Protein AF-A0A7X0H5H1-F1 (afdb_monomer_lite)

Organism: NCBI:txid1385975

Secondary structure (DSSP, 8-state):
----EEEEE-S-HHHHHHHHHHHHHTT-EEEEESSHHHHHHHHHHS--SEEEE--TTTHHHHHHHHHHHHHT--STT--EEEEES---HHHHHHHHHTT-SEEEEGGG--HHHHHHHHHHHHH---PPPPPPPTT-PPPPP----------S------HHHHHHTT-SSTTTPPPSS-HHHHHHHHHHGGGSS---HHHHHHHHHHTSTT--HHHHHHHHTT-HHHHHHHHHHHTSTTT--SSPP-SHHHHHHHH-HHHHHHHHHHHHHHHHHTT---TTS-HHHHHHHHHHHHHHHHHHHHHTT--HHHHHHHHHHHHHTTHHHHHHHHH-HHHHHHHHHHHHHHT--HHHHHHHHTSS-HHHHHHHHHHHTT--HHHHHHHHTTTS-HHHHHHH-GGGHHHHHHHHHHHHHHHHTT---SS--EE---HHHHHHHT--HHHHHHHHHHHHHHHHHHHHHHTTT--S----HHHHHHHHS-SS---EEEE-TTGGG-HHHHHHHHHSPPPSSTT---SEEEEEESSGGGHHHHHHHHHHHHHHTT--S--EEEEESSTT--S-HHHHTTS-EEEEESSEEHHHHHHHHHHHSPPPPGGG--

Radius of gyration: 26.58 Å; chains: 1; bounding box: 65×80×62 Å

Foldseek 3Di:
DDAQEEEEADQPVVVLVVLCVLVVVVVHHYHRDDALVSSLVVCLVDPHLEYEYECAPQPVNVVVSLVSSCVSVVPNQHAYEYEYQDPDPVVLVSCVVSLHQYYYYNVPDDSVRVSVVSVVSSVDPDDHDDDDDPPDDPDDPPDDDPDDPDPPDPPPQDPVLVCLLPDQALVSFAAQDDLVVLVVLLLVCLPQPPQDPLLVLLLVQLVDPDRDLVSNQVSQVVDPLSQQLLQLLCQFPVQDDDDRDDGSSVSCVSCDSLSSNLSSVLLRLLVSLVPQADPLFDSLLQQLLLQQLLQQLLLLCVVLVDDPNNSSLSSSLSNCLQCLLSVCCVRPVVQNVSLLVSCVSNQHWSQSSCCRHVVAGSLNSQLSNCVSVVHDPLSNVLSNCLPPFLVVCCVPPVPNSLSNLSSVLSSLLSLLLQRGDRSTNKHAWNVRSCVVSVNALVSSVVSNVPSNRSSVSSSCSSVVPRDDDDDRRLVVLLVLAAPLLAFEDEFDPRLSRGSNNSNCCNNRPHDPDLLDAGQAYEYEDEDLVCQAVRLVRVVVVCVVRVHAQREYEYEYQDQPRHHDVVSVVRHHYHYHHPTGGSVSVSVRNCVRRPHDDVVVVD

Structure (mmCIF, N/CA/C/O backbone):
data_AF-A0A7X0H5H1-F1
#
_entry.id   AF-A0A7X0H5H1-F1
#
loop_
_atom_site.group_PDB
_atom_site.id
_atom_site.type_symbol
_atom_site.label_atom_id
_atom_site.label_alt_id
_atom_site.label_comp_id
_atom_site.label_asym_id
_atom_site.label_entity_id
_atom_site.label_seq_id
_atom_site.pdbx_PDB_ins_code
_atom_site.Cartn_x
_atom_site.Cartn_y
_atom_site.Cartn_z
_atom_site.occupancy
_atom_site.B_iso_or_equiv
_atom_site.auth_seq_id
_atom_site.auth_comp_id
_atom_site.auth_asym_id
_atom_site.auth_atom_id
_atom_site.pdbx_PDB_model_num
ATOM 1 N N . MET A 1 1 ? 0.204 54.227 -12.832 1.00 36.06 1 MET A N 1
ATOM 2 C CA . MET A 1 1 ? 0.877 52.911 -12.832 1.00 36.06 1 MET A CA 1
ATOM 3 C C . MET A 1 1 ? -0.199 51.892 -13.153 1.00 36.06 1 MET A C 1
ATOM 5 O O . MET A 1 1 ? -1.183 51.851 -12.431 1.00 36.06 1 MET A O 1
ATOM 9 N N . SER A 1 2 ? -0.119 51.217 -14.296 1.00 43.75 2 SER A N 1
ATOM 10 C CA . SER A 1 2 ? -1.173 50.315 -14.781 1.00 43.75 2 SER A CA 1
ATOM 11 C C . SER A 1 2 ? -1.188 49.024 -13.954 1.00 43.75 2 SER A C 1
ATOM 13 O O . SER A 1 2 ? -0.344 48.159 -14.174 1.00 43.75 2 SER A O 1
ATOM 15 N N . GLY A 1 3 ? -2.090 48.938 -12.971 1.00 58.25 3 GLY A N 1
ATOM 16 C CA . GLY A 1 3 ? -2.269 47.762 -12.115 1.00 58.25 3 GLY A CA 1
ATOM 17 C C . GLY A 1 3 ? -2.800 46.575 -12.914 1.00 58.25 3 GLY A C 1
ATOM 18 O O . GLY A 1 3 ? -3.843 46.690 -13.549 1.00 58.25 3 GLY A O 1
ATOM 19 N N . ASN A 1 4 ? -2.029 45.488 -12.924 1.00 77.56 4 ASN A N 1
ATOM 20 C CA . ASN A 1 4 ? -2.343 44.162 -13.471 1.00 77.56 4 ASN A CA 1
ATOM 21 C C . ASN A 1 4 ? -1.482 43.092 -12.758 1.00 77.56 4 ASN A C 1
ATOM 23 O O . ASN A 1 4 ? -1.088 42.093 -13.363 1.00 77.56 4 ASN A O 1
ATOM 27 N N . HIS A 1 5 ? -1.112 43.318 -11.494 1.00 88.81 5 HIS A N 1
ATOM 28 C CA . HIS A 1 5 ? -0.255 42.406 -10.747 1.00 88.81 5 HIS A CA 1
ATOM 29 C C . HIS A 1 5 ? -1.084 41.294 -10.096 1.00 88.81 5 HIS A C 1
ATOM 31 O O . HIS A 1 5 ? -1.902 41.533 -9.206 1.00 88.81 5 HIS A O 1
ATOM 37 N N . VAL A 1 6 ? -0.857 40.061 -10.542 1.00 91.50 6 VAL A N 1
ATOM 38 C CA . VAL A 1 6 ? -1.523 38.855 -10.056 1.00 91.50 6 VAL A CA 1
ATOM 39 C C . VAL A 1 6 ? -0.575 38.072 -9.158 1.00 91.50 6 VAL A C 1
ATOM 41 O O . VAL A 1 6 ? 0.502 37.654 -9.582 1.00 91.50 6 VAL A O 1
ATOM 44 N N . LEU A 1 7 ? -1.012 37.799 -7.933 1.00 91.50 7 LEU A N 1
ATOM 45 C CA . LEU A 1 7 ? -0.336 36.868 -7.038 1.00 91.50 7 LEU A CA 1
ATOM 46 C C . LEU A 1 7 ? -0.942 35.475 -7.201 1.00 91.50 7 LEU A C 1
ATOM 48 O O . LEU A 1 7 ? -2.134 35.289 -6.958 1.00 91.50 7 LEU A O 1
ATOM 52 N N . ILE A 1 8 ? -0.123 34.494 -7.568 1.00 91.62 8 ILE A N 1
ATOM 53 C CA . ILE A 1 8 ? -0.520 33.088 -7.642 1.00 91.62 8 ILE A CA 1
ATOM 54 C C . ILE A 1 8 ? 0.099 32.354 -6.457 1.00 91.62 8 ILE A C 1
ATOM 56 O O . ILE A 1 8 ? 1.320 32.363 -6.284 1.00 91.62 8 ILE A O 1
ATOM 60 N N . LEU A 1 9 ? -0.737 31.702 -5.655 1.00 88.19 9 LEU A N 1
ATOM 61 C CA . LEU A 1 9 ? -0.316 30.777 -4.610 1.00 88.19 9 LEU A CA 1
ATOM 62 C C . LEU A 1 9 ? -0.788 29.368 -4.974 1.00 88.19 9 LEU A C 1
ATOM 64 O O . LEU A 1 9 ? -1.957 29.028 -4.783 1.00 88.19 9 LEU A O 1
ATOM 68 N N . ASP A 1 10 ? 0.133 28.568 -5.506 1.00 83.12 10 ASP A N 1
ATOM 69 C CA . ASP A 1 10 ? -0.125 27.195 -5.947 1.00 83.12 10 ASP A CA 1
ATOM 70 C C . ASP A 1 10 ? 1.115 26.321 -5.679 1.00 83.12 10 ASP A C 1
ATOM 72 O O . ASP A 1 10 ? 2.249 26.698 -6.000 1.00 83.12 10 ASP A O 1
ATOM 76 N N . GLN A 1 11 ? 0.901 25.161 -5.055 1.00 74.31 11 GLN A N 1
ATOM 77 C CA . GLN A 1 11 ? 1.949 24.182 -4.744 1.00 74.31 11 GLN A CA 1
ATOM 78 C C . GLN A 1 11 ? 2.344 23.341 -5.967 1.00 74.31 11 GLN A C 1
ATOM 80 O O . GLN A 1 11 ? 3.466 22.846 -6.045 1.00 74.31 11 GLN A O 1
ATOM 85 N N . GLY A 1 12 ? 1.451 23.203 -6.949 1.00 71.12 12 GLY A N 1
ATOM 86 C CA . GLY A 1 12 ? 1.682 22.479 -8.192 1.00 71.12 12 GLY A CA 1
ATOM 87 C C . GLY A 1 12 ? 2.612 23.248 -9.124 1.00 71.12 12 GLY A C 1
ATOM 88 O O . GLY A 1 12 ? 2.160 24.072 -9.918 1.00 71.12 12 GLY A O 1
ATOM 89 N N . GLY A 1 13 ? 3.915 22.951 -9.056 1.00 73.25 13 GLY A N 1
ATOM 90 C CA . GLY A 1 13 ? 4.959 23.662 -9.803 1.00 73.25 13 GLY A CA 1
ATOM 91 C C . GLY A 1 13 ? 4.671 23.796 -11.301 1.00 73.25 13 GLY A C 1
ATOM 92 O O . GLY A 1 13 ? 4.638 24.906 -11.818 1.00 73.25 13 GLY A O 1
ATOM 93 N N . LEU A 1 14 ? 4.352 22.689 -11.981 1.00 72.38 14 LEU A N 1
ATOM 94 C CA . LEU A 1 14 ? 4.094 22.699 -13.425 1.00 72.38 14 LEU A CA 1
ATOM 95 C C . LEU A 1 14 ? 2.879 23.558 -13.812 1.00 72.38 14 LEU A C 1
ATOM 97 O O . LEU A 1 14 ? 2.951 24.337 -14.759 1.00 72.38 14 LEU A O 1
ATOM 101 N N . TYR A 1 15 ? 1.764 23.427 -13.089 1.00 75.50 15 TYR A N 1
ATOM 102 C CA . TYR A 1 15 ? 0.548 24.188 -13.387 1.00 75.50 15 TYR A CA 1
ATOM 103 C C . TYR A 1 15 ? 0.749 25.682 -13.116 1.00 75.50 15 TYR A C 1
ATOM 105 O O . TYR A 1 15 ? 0.391 26.512 -13.951 1.00 75.50 15 TYR A O 1
ATOM 113 N N . ARG A 1 16 ? 1.393 26.020 -11.991 1.00 87.00 16 ARG A N 1
ATOM 114 C CA . ARG A 1 16 ? 1.748 27.395 -11.627 1.00 87.00 16 ARG A CA 1
ATOM 115 C C . ARG A 1 16 ? 2.650 28.043 -12.674 1.00 87.00 16 ARG A C 1
ATOM 117 O O . ARG A 1 16 ? 2.394 29.181 -13.058 1.00 87.00 16 ARG A O 1
ATOM 124 N N . ASP A 1 17 ? 3.677 27.338 -13.139 1.00 80.62 17 ASP A N 1
ATOM 125 C CA . ASP A 1 17 ? 4.657 27.884 -14.078 1.00 80.62 17 ASP A CA 1
ATOM 126 C C . ASP A 1 17 ? 4.043 28.075 -15.476 1.00 80.62 17 ASP A C 1
ATOM 128 O O . ASP A 1 17 ? 4.227 29.125 -16.096 1.00 80.62 17 ASP A O 1
ATOM 132 N N . LEU A 1 18 ? 3.225 27.119 -15.940 1.00 80.88 18 LEU A N 1
ATOM 133 C CA . LEU A 1 18 ? 2.457 27.250 -17.184 1.00 80.88 18 LEU A CA 1
ATOM 134 C C . LEU A 1 18 ? 1.458 28.409 -17.116 1.00 80.88 18 LEU A C 1
ATOM 136 O O . LEU A 1 18 ? 1.381 29.218 -18.043 1.00 80.88 18 LEU A O 1
ATOM 140 N N . LEU A 1 19 ? 0.717 28.520 -16.012 1.00 83.81 19 LEU A N 1
ATOM 141 C CA . LEU A 1 19 ? -0.244 29.598 -15.806 1.00 83.81 19 LEU A CA 1
ATOM 142 C C . LEU A 1 19 ? 0.455 30.961 -15.715 1.00 83.81 19 LEU A C 1
ATOM 144 O O . LEU A 1 19 ? -0.005 31.923 -16.325 1.00 83.81 19 LEU A O 1
ATOM 148 N N . SER A 1 20 ? 1.589 31.037 -15.015 1.00 89.38 20 SER A N 1
ATOM 149 C CA . SER A 1 20 ? 2.407 32.247 -14.904 1.00 89.38 20 SER A CA 1
ATOM 150 C C . SER A 1 20 ? 2.940 32.700 -16.264 1.00 89.38 20 SER A C 1
ATOM 152 O O . SER A 1 20 ? 2.785 33.868 -16.631 1.00 89.38 20 SER A O 1
ATOM 154 N N . SER A 1 21 ? 3.490 31.772 -17.056 1.00 84.06 21 SER A N 1
ATOM 155 C CA . SER A 1 21 ? 3.982 32.050 -18.410 1.00 84.06 21 SER A CA 1
ATOM 156 C C . SER A 1 21 ? 2.857 32.540 -19.324 1.00 84.06 21 SER A C 1
ATOM 158 O O . SER A 1 21 ? 2.992 33.568 -19.995 1.00 84.06 21 SER A O 1
ATOM 160 N N . TYR A 1 22 ? 1.707 31.864 -19.284 1.00 86.25 22 TYR A N 1
ATOM 161 C CA . TYR A 1 22 ? 0.543 32.252 -20.065 1.00 86.25 22 TYR A CA 1
ATOM 162 C C . TYR A 1 22 ? 0.023 33.639 -19.663 1.00 86.25 22 TYR A C 1
ATOM 164 O O . TYR A 1 22 ? -0.126 34.498 -20.526 1.00 86.25 22 TYR A O 1
ATOM 172 N N . LEU A 1 23 ? -0.197 33.914 -18.376 1.00 86.88 23 LEU A N 1
ATOM 173 C CA . LEU A 1 23 ? -0.693 35.217 -17.915 1.00 86.88 23 LEU A CA 1
ATOM 174 C C . LEU A 1 23 ? 0.293 36.355 -18.207 1.00 86.88 23 LEU A C 1
ATOM 176 O O . LEU A 1 23 ? -0.135 37.425 -18.643 1.00 86.88 23 LEU A O 1
ATOM 180 N N . SER A 1 24 ? 1.597 36.105 -18.071 1.00 89.94 24 SER A N 1
ATOM 181 C CA . SER A 1 24 ? 2.635 37.065 -18.465 1.00 89.94 24 SER A CA 1
ATOM 182 C C . SER A 1 24 ? 2.553 37.394 -19.960 1.00 89.94 24 SER A C 1
ATOM 184 O O . SER A 1 24 ? 2.586 38.564 -20.337 1.00 89.94 24 SER A O 1
ATOM 186 N N . SER A 1 25 ? 2.328 36.389 -20.821 1.00 83.62 25 SER A N 1
ATOM 187 C CA . SER A 1 25 ? 2.107 36.607 -22.264 1.00 83.62 25 SER A CA 1
ATOM 188 C C . SER A 1 25 ? 0.844 37.424 -22.574 1.00 83.62 25 SER A C 1
ATOM 190 O O . SER A 1 25 ? 0.752 38.054 -23.624 1.00 83.62 25 SER A O 1
ATOM 192 N N . GLN A 1 26 ? -0.126 37.436 -21.654 1.00 86.00 26 GLN A N 1
ATOM 193 C CA . GLN A 1 26 ? -1.377 38.188 -21.761 1.00 86.00 26 GLN A CA 1
ATOM 194 C C . GLN A 1 26 ? -1.293 39.601 -21.157 1.00 86.00 26 GLN A C 1
ATOM 196 O O . GLN A 1 26 ? -2.317 40.293 -21.107 1.00 86.00 26 GLN A O 1
ATOM 201 N N . GLY A 1 27 ? -0.100 40.028 -20.722 1.00 84.81 27 GLY A N 1
ATOM 202 C CA . GLY A 1 27 ? 0.177 41.372 -20.208 1.00 84.81 27 GLY A CA 1
ATOM 203 C C . GLY A 1 27 ? -0.025 41.547 -18.700 1.00 84.81 27 GLY A C 1
ATOM 204 O O . GLY A 1 27 ? -0.061 42.685 -18.232 1.00 84.81 27 GLY A O 1
ATOM 205 N N . PHE A 1 28 ? -0.175 40.456 -17.943 1.00 88.06 28 PHE A N 1
ATOM 206 C CA . PHE A 1 28 ? -0.164 40.510 -16.482 1.00 88.06 28 PHE A CA 1
ATOM 207 C C . PHE A 1 28 ? 1.260 40.523 -15.946 1.00 88.06 28 PHE A C 1
ATOM 209 O O . PHE A 1 28 ? 2.148 39.863 -16.479 1.00 88.06 28 PHE A O 1
ATOM 216 N N . GLU A 1 29 ? 1.456 41.212 -14.833 1.00 91.31 29 GLU A N 1
ATOM 217 C CA . GLU A 1 29 ? 2.623 40.971 -14.001 1.00 91.31 29 GLU A CA 1
ATOM 218 C C . GLU A 1 29 ? 2.276 39.856 -13.015 1.00 91.31 29 GLU A C 1
ATOM 220 O O . GLU A 1 29 ? 1.204 39.893 -12.413 1.00 91.31 29 GLU A O 1
ATOM 225 N N . VAL A 1 30 ? 3.134 38.847 -12.856 1.00 92.81 30 VAL A N 1
ATOM 226 C CA . VAL A 1 30 ? 2.799 37.655 -12.064 1.00 92.81 30 VAL A CA 1
ATOM 227 C C . VAL A 1 30 ? 3.838 37.400 -10.979 1.00 92.81 30 VAL A C 1
ATOM 229 O O . VAL A 1 30 ? 5.004 37.151 -11.273 1.00 92.81 30 VAL A O 1
ATOM 232 N N . SER A 1 31 ? 3.389 37.371 -9.723 1.00 93.25 31 SER A N 1
ATOM 233 C CA . SER A 1 31 ? 4.148 36.809 -8.604 1.00 93.25 31 SER A CA 1
ATOM 234 C C . SER A 1 31 ? 3.675 35.382 -8.346 1.00 93.25 31 SER A C 1
ATOM 236 O O . SER A 1 31 ? 2.632 35.159 -7.734 1.00 93.25 31 SER A O 1
ATOM 238 N N . ALA A 1 32 ? 4.430 34.400 -8.831 1.00 91.00 32 ALA A N 1
ATOM 239 C CA . ALA A 1 32 ? 4.147 32.986 -8.618 1.00 91.00 32 ALA A CA 1
ATOM 240 C C . ALA A 1 32 ? 4.857 32.489 -7.352 1.00 91.00 32 ALA A C 1
ATOM 242 O O . ALA A 1 32 ? 6.079 32.553 -7.248 1.00 91.00 32 ALA A O 1
ATOM 243 N N . THR A 1 33 ? 4.092 31.989 -6.385 1.00 90.06 33 THR A N 1
ATOM 244 C CA . THR A 1 33 ? 4.596 31.574 -5.072 1.00 90.06 33 THR A CA 1
ATOM 245 C C . THR A 1 33 ? 4.113 30.175 -4.722 1.00 90.06 33 THR A C 1
ATOM 247 O O . THR A 1 33 ? 3.016 29.765 -5.107 1.00 90.06 33 THR A O 1
ATOM 250 N N . ASN A 1 34 ? 4.944 29.439 -3.986 1.00 83.31 34 ASN A N 1
ATOM 251 C CA . ASN A 1 34 ? 4.647 28.073 -3.561 1.00 83.31 34 ASN A CA 1
ATOM 252 C C . ASN A 1 34 ? 4.424 27.965 -2.053 1.00 83.31 34 ASN A C 1
ATOM 254 O O . ASN A 1 34 ? 4.386 26.877 -1.518 1.00 83.31 34 ASN A O 1
ATOM 258 N N . ASN A 1 35 ? 4.349 29.062 -1.307 1.00 80.75 35 ASN A N 1
ATOM 259 C CA . ASN A 1 35 ? 4.025 28.999 0.113 1.00 80.75 35 ASN A CA 1
ATOM 260 C C . ASN A 1 35 ? 3.522 30.348 0.624 1.00 80.75 35 ASN A C 1
ATOM 262 O O . ASN A 1 35 ? 3.716 31.398 0.009 1.00 80.75 35 ASN A O 1
ATOM 266 N N . GLN A 1 36 ? 2.891 30.313 1.796 1.00 81.81 36 GLN A N 1
ATOM 267 C CA . GLN A 1 36 ? 2.301 31.490 2.425 1.00 81.81 36 GLN A CA 1
ATOM 268 C C . GLN A 1 36 ? 3.328 32.598 2.719 1.00 81.81 36 GLN A C 1
ATOM 270 O O . GLN A 1 36 ? 2.986 33.774 2.600 1.00 81.81 36 GLN A O 1
ATOM 275 N N . ALA A 1 37 ? 4.553 32.255 3.130 1.00 81.81 37 ALA A N 1
ATOM 276 C CA . ALA A 1 37 ? 5.563 33.249 3.492 1.00 81.81 37 ALA A CA 1
ATOM 277 C C . ALA A 1 37 ? 6.021 34.049 2.264 1.00 81.81 37 ALA A C 1
ATOM 279 O O . ALA A 1 37 ? 6.084 35.276 2.320 1.00 81.81 37 ALA A O 1
ATOM 280 N N . GLN A 1 38 ? 6.247 33.368 1.138 1.00 86.62 38 GLN A N 1
ATOM 281 C CA . GLN A 1 38 ? 6.549 34.002 -0.144 1.00 86.62 38 GLN A CA 1
ATOM 282 C C . GLN A 1 38 ? 5.380 34.842 -0.655 1.00 86.62 38 GLN A C 1
ATOM 284 O O . GLN A 1 38 ? 5.604 35.962 -1.098 1.00 86.62 38 GLN A O 1
ATOM 289 N N . ALA A 1 39 ? 4.143 34.347 -0.545 1.00 87.06 39 ALA A N 1
ATOM 290 C CA . ALA A 1 39 ? 2.952 35.090 -0.958 1.00 87.06 39 ALA A CA 1
ATOM 291 C C . ALA A 1 39 ? 2.789 36.403 -0.179 1.00 87.06 39 ALA A C 1
ATOM 293 O O . ALA A 1 39 ? 2.532 37.453 -0.763 1.00 87.06 39 ALA A O 1
ATOM 294 N N . ILE A 1 40 ? 2.982 36.355 1.143 1.00 86.75 40 ILE A N 1
ATOM 295 C CA . ILE A 1 40 ? 2.932 37.539 2.009 1.00 86.75 40 ILE A CA 1
ATOM 296 C C . ILE A 1 40 ? 4.070 38.502 1.681 1.00 86.75 40 ILE A C 1
ATOM 298 O O . ILE A 1 40 ? 3.830 39.699 1.581 1.00 86.75 40 ILE A O 1
ATOM 302 N N . LYS A 1 41 ? 5.293 37.994 1.496 1.00 85.88 41 LYS A N 1
ATOM 303 C CA . LYS A 1 41 ? 6.441 38.824 1.125 1.00 85.88 41 LYS A CA 1
ATOM 304 C C . LYS A 1 41 ? 6.202 39.527 -0.216 1.00 85.88 41 LYS A C 1
ATOM 306 O O . LYS A 1 41 ? 6.314 40.742 -0.275 1.00 85.88 41 LYS A O 1
ATOM 311 N N . ALA A 1 42 ? 5.775 38.791 -1.243 1.00 85.88 42 ALA A N 1
ATOM 312 C CA . ALA A 1 42 ? 5.479 39.338 -2.566 1.00 85.88 42 ALA A CA 1
ATOM 313 C C . ALA A 1 42 ? 4.384 40.418 -2.524 1.00 85.88 42 ALA A C 1
ATOM 315 O O . ALA A 1 42 ? 4.507 41.444 -3.187 1.00 85.88 42 ALA A O 1
ATOM 316 N N . ALA A 1 43 ? 3.345 40.216 -1.707 1.00 85.00 43 ALA A N 1
ATOM 317 C CA . ALA A 1 43 ? 2.274 41.194 -1.526 1.00 85.00 43 ALA A CA 1
ATOM 318 C C . ALA A 1 43 ? 2.677 42.427 -0.696 1.00 85.00 43 ALA A C 1
ATOM 320 O O . ALA A 1 43 ? 2.043 43.472 -0.826 1.00 85.00 43 ALA A O 1
ATOM 321 N N . SER A 1 44 ? 3.699 42.313 0.158 1.00 84.19 44 SER A N 1
ATOM 322 C CA . SER A 1 44 ? 4.286 43.444 0.891 1.00 84.19 44 SER A CA 1
ATOM 323 C C . SER A 1 44 ? 5.281 44.230 0.038 1.00 84.19 44 SER A C 1
ATOM 325 O O . SER A 1 44 ? 5.349 45.451 0.151 1.00 84.19 44 SER A O 1
ATOM 327 N N . ASP A 1 45 ? 6.046 43.539 -0.812 1.00 83.38 45 ASP A N 1
ATOM 328 C CA . ASP A 1 45 ? 7.050 44.143 -1.691 1.00 83.38 45 ASP A CA 1
ATOM 329 C C . ASP A 1 45 ? 6.387 44.957 -2.816 1.00 83.38 45 ASP A C 1
ATOM 331 O O . ASP A 1 45 ? 6.927 45.976 -3.255 1.00 83.38 45 ASP A O 1
ATOM 335 N N . LYS A 1 46 ? 5.203 44.531 -3.280 1.00 81.31 46 LYS A N 1
ATOM 336 C CA . LYS A 1 46 ? 4.463 45.205 -4.348 1.00 81.31 46 LYS A CA 1
ATOM 337 C C . LYS A 1 46 ? 2.942 45.068 -4.180 1.00 81.31 46 LYS A C 1
ATOM 339 O O . LYS A 1 46 ? 2.475 43.969 -3.885 1.00 81.31 46 LYS A O 1
ATOM 344 N N . PRO A 1 47 ? 2.147 46.130 -4.445 1.00 80.94 47 PRO A N 1
ATOM 345 C CA . PRO A 1 47 ? 0.687 46.039 -4.441 1.00 80.94 47 PRO A CA 1
ATOM 346 C C . PRO A 1 47 ? 0.185 44.941 -5.385 1.00 80.94 47 PRO A C 1
ATOM 348 O O . PRO A 1 47 ? 0.710 44.781 -6.488 1.00 80.94 47 PRO A O 1
ATOM 351 N N . VAL A 1 48 ? -0.817 44.183 -4.944 1.00 87.44 48 VAL A N 1
ATOM 352 C CA . VAL A 1 48 ? -1.419 43.073 -5.695 1.00 87.44 48 VAL A CA 1
ATOM 353 C C . VAL A 1 48 ? -2.844 43.451 -6.072 1.00 87.44 48 VAL A C 1
ATOM 355 O O . VAL A 1 48 ? -3.613 43.886 -5.218 1.00 87.44 48 VAL A O 1
ATOM 358 N N . ASP A 1 49 ? -3.202 43.237 -7.336 1.00 84.31 49 ASP A N 1
ATOM 359 C CA . ASP A 1 49 ? -4.513 43.585 -7.890 1.00 84.31 49 ASP A CA 1
ATOM 360 C C . ASP A 1 49 ? -5.485 42.392 -7.892 1.00 84.31 49 ASP A C 1
ATOM 362 O O . ASP A 1 49 ? -6.698 42.580 -7.921 1.00 84.31 49 ASP A O 1
ATOM 366 N N . LEU A 1 50 ? -4.974 41.155 -7.840 1.00 88.75 50 LEU A N 1
ATOM 367 C CA . LEU A 1 50 ? -5.761 39.920 -7.770 1.00 88.75 50 LEU A CA 1
ATOM 368 C C . LEU A 1 50 ? -4.942 38.787 -7.145 1.00 88.75 50 LEU A C 1
ATOM 370 O O . LEU A 1 50 ? -3.773 38.599 -7.478 1.00 88.75 50 LEU A O 1
ATOM 374 N N . VAL A 1 51 ? -5.579 37.980 -6.295 1.00 89.88 51 VAL A N 1
ATOM 375 C CA . VAL A 1 51 ? -4.989 36.741 -5.771 1.00 89.88 51 VAL A CA 1
ATOM 376 C C . VAL A 1 51 ? -5.669 35.537 -6.409 1.00 89.88 51 VAL A C 1
ATOM 378 O O . VAL A 1 51 ? -6.889 35.401 -6.325 1.00 89.88 51 VAL A O 1
ATOM 381 N N . VAL A 1 52 ? -4.879 34.642 -6.994 1.00 89.38 52 VAL A N 1
ATOM 382 C CA . VAL A 1 52 ? -5.303 33.299 -7.400 1.00 89.38 52 VAL A CA 1
ATOM 383 C C . VAL A 1 52 ? -4.730 32.309 -6.396 1.00 89.38 52 VAL A C 1
ATOM 385 O O . VAL A 1 52 ? -3.516 32.257 -6.202 1.00 89.38 52 VAL A O 1
ATOM 388 N N . ILE A 1 53 ? -5.594 31.545 -5.736 1.00 87.00 53 ILE A N 1
ATOM 389 C CA . ILE A 1 53 ? -5.183 30.594 -4.701 1.00 87.00 53 ILE A CA 1
ATOM 390 C C . ILE A 1 53 ? -5.762 29.210 -4.968 1.00 87.00 53 ILE A C 1
ATOM 392 O O . ILE A 1 53 ? -6.967 29.057 -5.177 1.00 87.00 53 ILE A O 1
ATOM 396 N N . ASP A 1 54 ? -4.901 28.201 -4.915 1.00 83.50 54 ASP A N 1
ATOM 397 C CA . ASP A 1 54 ? -5.338 26.815 -4.813 1.00 83.50 54 ASP A CA 1
ATOM 398 C C . ASP A 1 54 ? -5.606 26.462 -3.346 1.00 83.50 54 ASP A C 1
ATOM 400 O O . ASP A 1 54 ? -4.762 26.681 -2.480 1.00 83.50 54 ASP A O 1
ATOM 404 N N . LEU A 1 55 ? -6.799 25.943 -3.049 1.00 67.44 55 LEU A N 1
ATOM 405 C CA . LEU A 1 55 ? -7.190 25.540 -1.696 1.00 67.44 55 LEU A CA 1
ATOM 406 C C . LEU A 1 55 ? -7.043 24.033 -1.438 1.00 67.44 55 LEU A C 1
ATOM 408 O O . LEU A 1 55 ? -6.994 23.657 -0.266 1.00 67.44 55 LEU A O 1
ATOM 412 N N . CYS A 1 56 ? -6.899 23.192 -2.476 1.00 53.78 56 CYS A N 1
ATOM 413 C CA . CYS A 1 56 ? -6.850 21.726 -2.338 1.00 53.78 56 CYS A CA 1
ATOM 414 C C . CYS A 1 56 ? -5.675 21.248 -1.479 1.00 53.78 56 CYS A C 1
ATOM 416 O O . CYS A 1 56 ? -5.816 20.297 -0.719 1.00 53.78 56 CYS A O 1
ATOM 418 N N . ARG A 1 57 ? -4.526 21.929 -1.565 1.00 51.47 57 ARG A N 1
ATOM 419 C CA . ARG A 1 57 ? -3.294 21.570 -0.836 1.00 51.47 57 ARG A CA 1
ATOM 420 C C . ARG A 1 57 ? -2.915 22.541 0.283 1.00 51.47 57 ARG A C 1
ATOM 422 O O . ARG A 1 57 ? -1.856 22.411 0.886 1.00 51.47 57 ARG A O 1
ATOM 429 N N . VAL A 1 58 ? -3.754 23.542 0.564 1.00 50.75 58 VAL A N 1
ATOM 430 C CA . VAL A 1 58 ? -3.403 24.635 1.493 1.00 50.75 58 VAL A CA 1
ATOM 431 C C . VAL A 1 58 ? -4.379 24.736 2.669 1.00 50.75 58 VAL A C 1
ATOM 433 O O . VAL A 1 58 ? -4.025 25.311 3.699 1.00 50.75 58 VAL A O 1
ATOM 436 N N . GLY A 1 59 ? -5.585 24.161 2.581 1.00 58.97 59 GLY A N 1
ATOM 437 C CA . GLY A 1 59 ? -6.517 24.031 3.711 1.00 58.97 59 GLY A CA 1
ATOM 438 C C . GLY A 1 59 ? -6.622 25.297 4.585 1.00 58.97 59 GLY A C 1
ATOM 439 O O . GLY A 1 59 ? -6.769 26.421 4.096 1.00 58.97 59 GLY A O 1
ATOM 440 N N . LYS A 1 60 ? -6.466 25.149 5.909 1.00 54.94 60 LYS A N 1
ATOM 441 C CA . LYS A 1 60 ? -6.506 26.265 6.886 1.00 54.94 60 LYS A CA 1
ATOM 442 C C . LYS A 1 60 ? -5.338 27.252 6.760 1.00 54.94 60 LYS A C 1
ATOM 444 O O . LYS A 1 60 ? -5.436 28.391 7.227 1.00 54.94 60 LYS A O 1
ATOM 449 N N . VAL A 1 61 ? -4.227 26.842 6.147 1.00 61.72 61 VAL A N 1
ATOM 450 C CA . VAL A 1 61 ? -3.057 27.697 5.876 1.00 61.72 61 VAL A CA 1
ATOM 451 C C . VAL A 1 61 ? -3.393 28.703 4.768 1.00 61.72 61 VAL A C 1
ATOM 453 O O . VAL A 1 61 ? -3.106 29.893 4.915 1.00 61.72 61 VAL A O 1
ATOM 456 N N . GLY A 1 62 ? -4.128 28.276 3.736 1.00 65.06 62 GLY A N 1
ATOM 457 C CA . GLY A 1 62 ? -4.593 29.136 2.643 1.00 65.06 62 GLY A CA 1
ATOM 458 C C . GLY A 1 62 ? -5.561 30.205 3.146 1.00 65.06 62 GLY A C 1
ATOM 459 O O . GLY A 1 62 ? -5.465 31.375 2.782 1.00 65.06 62 GLY A O 1
ATOM 460 N N . MET A 1 63 ? -6.408 29.845 4.112 1.00 68.44 63 MET A N 1
ATOM 461 C CA . MET A 1 63 ? -7.321 30.780 4.778 1.00 68.44 63 MET A CA 1
ATOM 462 C C . MET A 1 63 ? -6.591 31.850 5.602 1.00 68.44 63 MET A C 1
ATOM 464 O O . MET A 1 63 ? -6.925 33.036 5.524 1.00 68.44 63 MET A O 1
ATOM 468 N N . ARG A 1 64 ? -5.583 31.454 6.398 1.00 71.31 64 ARG A N 1
ATOM 469 C CA . ARG A 1 64 ? -4.729 32.407 7.132 1.00 71.31 64 ARG A CA 1
ATOM 470 C C . ARG A 1 64 ? -3.963 33.309 6.166 1.00 71.31 64 ARG A C 1
ATOM 472 O O . ARG A 1 64 ? -3.757 34.479 6.481 1.00 71.31 64 ARG A O 1
ATOM 479 N N . CYS A 1 65 ? -3.573 32.788 5.004 1.00 78.19 65 CYS A N 1
ATOM 480 C CA . CYS A 1 65 ? -2.944 33.564 3.942 1.00 78.19 65 CYS A CA 1
ATOM 481 C C . CYS A 1 65 ? -3.899 34.629 3.387 1.00 78.19 65 CYS A C 1
ATOM 483 O O . CYS A 1 65 ? -3.559 35.803 3.456 1.00 78.19 65 CYS A O 1
ATOM 485 N N . ILE A 1 66 ? -5.124 34.269 2.979 1.00 77.81 66 ILE A N 1
ATOM 486 C CA . ILE A 1 66 ? -6.127 35.230 2.475 1.00 77.81 66 ILE A CA 1
ATOM 487 C C . ILE A 1 66 ? -6.402 36.345 3.496 1.00 77.81 66 ILE A C 1
ATOM 489 O O . ILE A 1 66 ? -6.413 37.522 3.136 1.00 77.81 66 ILE A O 1
ATOM 493 N N . LYS A 1 67 ? -6.584 36.000 4.780 1.00 78.56 67 LYS A N 1
ATOM 494 C CA . LYS A 1 67 ? -6.809 36.998 5.842 1.00 78.56 67 LYS A CA 1
ATOM 495 C C . LYS A 1 67 ? -5.624 37.959 5.991 1.00 78.56 67 LYS A C 1
ATOM 497 O O . LYS A 1 67 ? -5.838 39.163 6.089 1.00 78.56 67 LYS A O 1
ATOM 502 N N . LYS A 1 68 ? -4.388 37.445 5.972 1.00 80.56 68 LYS A N 1
ATOM 503 C CA . LYS A 1 68 ? -3.171 38.271 6.053 1.00 80.56 68 LYS A CA 1
ATOM 504 C C . LYS A 1 68 ? -2.976 39.137 4.804 1.00 80.56 68 LYS A C 1
ATOM 506 O O . LYS A 1 68 ? -2.699 40.318 4.945 1.00 80.56 68 LYS A O 1
ATOM 511 N N . LEU A 1 69 ? -3.186 38.590 3.605 1.00 81.38 69 LEU A N 1
ATOM 512 C CA . LEU A 1 69 ? -3.074 39.324 2.337 1.00 81.38 69 LEU A CA 1
ATOM 513 C C . LEU A 1 69 ? -4.072 40.485 2.249 1.00 81.38 69 LEU A C 1
ATOM 515 O O . LEU A 1 69 ? -3.732 41.559 1.760 1.00 81.38 69 LEU A O 1
ATOM 519 N N . ARG A 1 70 ? -5.286 40.293 2.776 1.00 80.19 70 ARG A N 1
ATOM 520 C CA . ARG A 1 70 ? -6.284 41.365 2.888 1.00 80.19 70 ARG A CA 1
ATOM 521 C C . ARG A 1 70 ? -5.943 42.391 3.961 1.00 80.19 70 ARG A C 1
ATOM 523 O O . ARG A 1 70 ? -6.157 43.570 3.735 1.00 80.19 70 ARG A O 1
ATOM 530 N N . ALA A 1 71 ? -5.386 41.973 5.099 1.00 77.50 71 ALA A N 1
ATOM 531 C CA . ALA A 1 71 ? -4.929 42.909 6.129 1.00 77.50 71 ALA A CA 1
ATOM 532 C C . ALA A 1 71 ? -3.774 43.805 5.638 1.00 77.50 71 ALA A C 1
ATOM 534 O O . ALA A 1 71 ? -3.690 44.962 6.033 1.00 77.50 71 ALA A O 1
ATOM 535 N N . LEU A 1 72 ? -2.920 43.283 4.750 1.00 73.44 72 LEU A N 1
ATOM 536 C CA . LEU A 1 72 ? -1.830 44.025 4.104 1.00 73.44 72 LEU A CA 1
ATOM 537 C C . LEU A 1 72 ? -2.310 44.981 3.000 1.00 73.44 72 LEU A C 1
ATOM 539 O O . LEU A 1 72 ? -1.558 45.862 2.600 1.00 73.44 72 LEU A O 1
ATOM 543 N N . ASN A 1 73 ? -3.561 44.851 2.542 1.00 68.12 73 ASN A N 1
ATOM 544 C CA . ASN A 1 73 ? -4.195 45.738 1.564 1.00 68.12 73 ASN A CA 1
ATOM 545 C C . ASN A 1 73 ? -5.501 46.326 2.144 1.00 68.12 73 ASN A C 1
ATOM 547 O O . ASN A 1 73 ? -6.589 45.855 1.808 1.00 68.12 73 ASN A O 1
ATOM 551 N N . PRO A 1 74 ? -5.424 47.363 3.010 1.00 55.78 74 PRO A N 1
ATOM 552 C CA . PRO A 1 74 ? -6.568 47.871 3.782 1.00 55.78 74 PRO A CA 1
ATOM 553 C C . PRO A 1 74 ? -7.680 48.527 2.947 1.00 55.78 74 PRO A C 1
ATOM 555 O O . PRO A 1 74 ? -8.783 48.740 3.448 1.00 55.78 74 PRO A O 1
ATOM 558 N N . SER A 1 75 ? -7.420 48.843 1.673 1.00 53.72 75 SER A N 1
ATOM 559 C CA . SER A 1 75 ? -8.471 49.182 0.708 1.00 53.72 75 SER A CA 1
ATOM 560 C C . SER A 1 75 ? -9.257 47.906 0.398 1.00 53.72 75 SER A C 1
ATOM 562 O O . SER A 1 75 ? -8.776 47.027 -0.311 1.00 53.72 75 SER A O 1
ATOM 564 N N . ALA A 1 76 ? -10.450 47.776 0.975 1.00 52.31 76 ALA A N 1
ATOM 565 C CA . ALA A 1 76 ? -11.268 46.564 1.052 1.00 52.31 76 ALA A CA 1
ATOM 566 C C . ALA A 1 76 ? -11.812 46.001 -0.291 1.00 52.31 76 ALA A C 1
ATOM 568 O O . ALA A 1 76 ? -12.998 45.698 -0.404 1.00 52.31 76 ALA A O 1
ATOM 569 N N . LYS A 1 77 ? -10.976 45.825 -1.323 1.00 63.88 77 LYS A N 1
ATOM 570 C CA . LYS A 1 77 ? -11.385 45.326 -2.649 1.00 63.88 77 LYS A CA 1
ATOM 571 C C . LYS A 1 77 ? -10.467 44.271 -3.274 1.00 63.88 77 LYS A C 1
ATOM 573 O O . LYS A 1 77 ? -10.722 43.936 -4.421 1.00 63.88 77 LYS A O 1
ATOM 578 N N . LEU A 1 78 ? -9.466 43.713 -2.574 1.00 78.38 78 LEU A N 1
ATOM 579 C CA . LEU A 1 78 ? -8.579 42.677 -3.143 1.00 78.38 78 LEU A CA 1
ATOM 580 C C . LEU A 1 78 ? -9.394 41.439 -3.583 1.00 78.38 78 LEU A C 1
ATOM 582 O O . LEU A 1 78 ? -9.854 40.675 -2.719 1.00 78.38 78 LEU A O 1
ATOM 586 N N . PRO A 1 79 ? -9.594 41.221 -4.898 1.00 84.50 79 PRO A N 1
ATOM 587 C CA . PRO A 1 79 ? -10.345 40.083 -5.378 1.00 84.50 79 PRO A CA 1
ATOM 588 C C . PRO A 1 79 ? -9.519 38.817 -5.156 1.00 84.50 79 PRO A C 1
ATOM 590 O O . PRO A 1 79 ? -8.309 38.776 -5.377 1.00 84.50 79 PRO A O 1
ATOM 593 N N . VAL A 1 80 ? -10.197 37.773 -4.688 1.00 87.75 80 VAL A N 1
ATOM 594 C CA . VAL A 1 80 ? -9.617 36.440 -4.534 1.00 87.75 80 VAL A CA 1
ATOM 595 C C . VAL A 1 80 ? -10.379 35.512 -5.462 1.00 87.75 80 VAL A C 1
ATOM 597 O O . VAL A 1 80 ? -11.610 35.449 -5.392 1.00 87.75 80 VAL A O 1
ATOM 600 N N . LEU A 1 81 ? -9.642 34.830 -6.330 1.00 88.25 81 LEU A N 1
ATOM 601 C CA . LEU A 1 81 ? -10.105 33.723 -7.146 1.00 88.25 81 LEU A CA 1
ATOM 602 C C . LEU A 1 81 ? -9.582 32.427 -6.529 1.00 88.25 81 LEU A C 1
ATOM 604 O O . LEU A 1 81 ? -8.373 32.247 -6.390 1.00 88.25 81 LEU A O 1
ATOM 608 N N . VAL A 1 82 ? -10.488 31.519 -6.190 1.00 86.56 82 VAL A N 1
ATOM 609 C CA . VAL A 1 82 ? -10.114 30.151 -5.828 1.00 86.56 82 VAL A CA 1
ATOM 610 C C . VAL A 1 82 ? -10.073 29.312 -7.096 1.00 86.56 82 VAL A C 1
ATOM 612 O O . VAL A 1 82 ? -11.050 29.278 -7.844 1.00 86.56 82 VAL A O 1
ATOM 615 N N . LEU A 1 83 ? -8.947 28.643 -7.321 1.00 84.44 83 LEU A N 1
ATOM 616 C CA . LEU A 1 83 ? -8.715 27.768 -8.463 1.00 84.44 83 LEU A CA 1
ATOM 617 C C . LEU A 1 83 ? -8.245 26.407 -7.946 1.00 84.44 83 LEU A C 1
ATOM 619 O O . LEU A 1 83 ? -7.103 26.272 -7.525 1.00 84.44 83 LEU A O 1
ATOM 623 N N . THR A 1 84 ? -9.135 25.418 -7.923 1.00 79.12 84 THR A N 1
ATOM 624 C CA . THR A 1 84 ? -8.957 24.185 -7.135 1.00 79.12 84 THR A CA 1
ATOM 625 C C . THR A 1 84 ? -9.338 22.931 -7.927 1.00 79.12 84 THR A C 1
ATOM 627 O O . THR A 1 84 ? -10.043 23.031 -8.929 1.00 79.12 84 THR A O 1
ATOM 630 N N . ASP A 1 85 ? -8.872 21.753 -7.511 1.00 71.88 85 ASP A N 1
ATOM 631 C CA . ASP A 1 85 ? -9.205 20.470 -8.152 1.00 71.88 85 ASP A CA 1
ATOM 632 C C . ASP A 1 85 ? -10.465 19.801 -7.564 1.00 71.88 85 ASP A C 1
ATOM 634 O O . ASP A 1 85 ? -11.041 18.919 -8.199 1.00 71.88 85 ASP A O 1
ATOM 638 N N . SER A 1 86 ? -10.943 20.247 -6.393 1.00 67.19 86 SER A N 1
ATOM 639 C CA . SER A 1 86 ? -12.071 19.640 -5.667 1.00 67.19 86 SER A CA 1
ATOM 640 C C . SER A 1 86 ? -13.231 20.609 -5.449 1.00 67.19 86 SER A C 1
ATOM 642 O O . SER A 1 86 ? -13.020 21.717 -4.961 1.00 67.19 86 SER A O 1
ATOM 644 N N . ALA A 1 87 ? -14.456 20.143 -5.736 1.00 66.81 87 ALA A N 1
ATOM 645 C CA . ALA A 1 87 ? -15.744 20.824 -5.531 1.00 66.81 87 ALA A CA 1
ATOM 646 C C . ALA A 1 87 ? -16.431 20.484 -4.194 1.00 66.81 87 ALA A C 1
ATOM 648 O O . ALA A 1 87 ? -17.658 20.517 -4.093 1.00 66.81 87 ALA A O 1
ATOM 649 N N . GLU A 1 88 ? -15.665 20.104 -3.174 1.00 61.06 88 GLU A N 1
ATOM 650 C CA . GLU A 1 88 ? -16.213 19.722 -1.873 1.00 61.06 88 GLU A CA 1
ATOM 651 C C . GLU A 1 88 ? -17.026 20.841 -1.207 1.00 61.06 88 GLU A C 1
ATOM 653 O O . GLU A 1 88 ? -16.637 22.013 -1.173 1.00 61.06 88 GLU A O 1
ATOM 658 N N . ARG A 1 89 ? -18.159 20.454 -0.606 1.00 58.59 89 ARG A N 1
ATOM 659 C CA . ARG A 1 89 ? -19.107 21.373 0.042 1.00 58.59 89 ARG A CA 1
ATOM 660 C C . ARG A 1 89 ? -18.446 22.213 1.135 1.00 58.59 89 ARG A C 1
ATOM 662 O O . ARG A 1 89 ? -18.772 23.389 1.273 1.00 58.59 89 ARG A O 1
ATOM 669 N N . GLU A 1 90 ? -17.497 21.646 1.875 1.00 61.22 90 GLU A N 1
ATOM 670 C CA . GLU A 1 90 ? -16.749 22.366 2.909 1.00 61.22 90 GLU A CA 1
ATOM 671 C C . GLU A 1 90 ? -15.887 23.487 2.321 1.00 61.22 90 GLU A C 1
ATOM 673 O O . GLU A 1 90 ? -15.950 24.620 2.799 1.00 61.22 90 GLU A O 1
ATOM 678 N N . VAL A 1 91 ? -15.150 23.215 1.239 1.00 60.19 91 VAL A N 1
ATOM 679 C CA . VAL A 1 91 ? -14.305 24.199 0.541 1.00 60.19 91 VAL A CA 1
ATOM 680 C C . VAL A 1 91 ? -15.154 25.333 -0.036 1.00 60.19 91 VAL A C 1
ATOM 682 O O . VAL A 1 91 ? -14.788 26.504 0.086 1.00 60.19 91 VAL A O 1
ATOM 685 N N . ILE A 1 92 ? -16.325 25.007 -0.589 1.00 64.44 92 ILE A N 1
ATOM 686 C CA . ILE A 1 92 ? -17.281 25.985 -1.128 1.00 64.44 92 ILE A CA 1
ATOM 687 C C . ILE A 1 92 ? -17.841 26.881 -0.011 1.00 64.44 92 ILE A C 1
ATOM 689 O O . ILE A 1 92 ? -17.816 28.110 -0.126 1.00 64.44 92 ILE A O 1
ATOM 693 N N . VAL A 1 93 ? -18.293 26.293 1.103 1.00 65.81 93 VAL A N 1
ATOM 694 C CA . VAL A 1 93 ? -18.804 27.041 2.268 1.00 65.81 93 VAL A CA 1
ATOM 695 C C . VAL A 1 93 ? -17.711 27.928 2.880 1.00 65.81 93 VAL A C 1
ATOM 697 O O . VAL A 1 93 ? -17.976 29.063 3.285 1.00 65.81 93 VAL A O 1
ATOM 700 N N . LEU A 1 94 ? -16.467 27.451 2.926 1.00 63.22 94 LEU A N 1
ATOM 701 C CA . LEU A 1 94 ? -15.319 28.205 3.434 1.00 63.22 94 LEU A CA 1
ATOM 702 C C . LEU A 1 94 ? -14.930 29.371 2.511 1.00 63.22 94 LEU A C 1
ATOM 704 O O . LEU A 1 94 ? -14.676 30.472 3.006 1.00 63.22 94 LEU A O 1
ATOM 708 N N . ALA A 1 95 ? -14.929 29.168 1.190 1.00 67.19 95 ALA A N 1
ATOM 709 C CA . ALA A 1 95 ? -14.688 30.226 0.207 1.00 67.19 95 ALA A CA 1
ATOM 710 C C . ALA A 1 95 ? -15.749 31.338 0.304 1.00 67.19 95 ALA A C 1
ATOM 712 O O . ALA A 1 95 ? -15.404 32.524 0.290 1.00 67.19 95 ALA A O 1
ATOM 713 N N . ALA A 1 96 ? -17.018 30.967 0.511 1.00 66.88 96 ALA A N 1
ATOM 714 C CA . ALA A 1 96 ? -18.111 31.914 0.730 1.00 66.88 96 ALA A CA 1
ATOM 715 C C . ALA A 1 96 ? -17.918 32.746 2.014 1.00 66.88 96 ALA A C 1
ATOM 717 O O . ALA A 1 96 ? -17.997 33.974 1.969 1.00 66.88 96 ALA A O 1
ATOM 718 N N . LYS A 1 97 ? -17.566 32.115 3.148 1.00 66.06 97 LYS A N 1
ATOM 719 C CA . LYS A 1 97 ? -17.273 32.819 4.421 1.00 66.06 97 LYS A CA 1
ATOM 720 C C . LYS A 1 97 ? -16.110 33.804 4.311 1.00 66.06 97 LYS A C 1
ATOM 722 O O . LYS A 1 97 ? -16.050 34.786 5.048 1.00 66.06 97 LYS A O 1
ATOM 727 N N . LEU A 1 98 ? -15.168 33.538 3.412 1.00 69.25 98 LEU A N 1
ATOM 728 C CA . LEU A 1 98 ? -14.036 34.412 3.141 1.00 69.25 98 LEU A CA 1
ATOM 729 C C . LEU A 1 98 ? -14.328 35.431 2.038 1.00 69.25 98 LEU A C 1
ATOM 731 O O . LEU A 1 98 ? -13.380 36.042 1.567 1.00 69.25 98 LEU A O 1
ATOM 735 N N . MET A 1 99 ? -15.575 35.665 1.619 1.00 71.12 99 MET A N 1
ATOM 736 C CA . MET A 1 99 ? -15.911 36.642 0.566 1.00 71.12 99 MET A CA 1
ATOM 737 C C . MET A 1 99 ? -15.010 36.497 -0.676 1.00 71.12 99 MET A C 1
ATOM 739 O O . MET A 1 99 ? -14.455 37.475 -1.181 1.00 71.12 99 MET A O 1
ATOM 743 N N . VAL A 1 100 ? -14.726 35.261 -1.091 1.00 78.50 100 VAL A N 1
ATOM 744 C CA . VAL A 1 100 ? -14.001 34.986 -2.337 1.00 78.50 100 VAL A CA 1
ATOM 745 C C . VAL A 1 100 ? -14.886 35.445 -3.495 1.00 78.50 100 VAL A C 1
ATOM 747 O O . VAL A 1 100 ? -16.077 35.150 -3.510 1.00 78.50 100 VAL A O 1
ATOM 750 N N . LYS A 1 101 ? -14.319 36.179 -4.461 1.00 76.88 101 LYS A N 1
ATOM 751 C CA . LYS A 1 101 ? -15.106 36.752 -5.564 1.00 76.88 101 LYS A CA 1
ATOM 752 C C . LYS A 1 101 ? -15.536 35.693 -6.575 1.00 76.88 101 LYS A C 1
ATOM 754 O O . LYS A 1 101 ? -16.603 35.818 -7.162 1.00 76.88 101 LYS A O 1
ATOM 759 N N . LYS A 1 102 ? -14.697 34.683 -6.817 1.00 82.94 102 LYS A N 1
ATOM 760 C CA . LYS A 1 102 ? -15.013 33.611 -7.761 1.00 82.94 102 LYS A CA 1
ATOM 761 C C . LYS A 1 102 ? -14.303 32.315 -7.403 1.00 82.94 102 LYS A C 1
ATOM 763 O O . LYS A 1 102 ? -13.223 32.318 -6.815 1.00 82.94 102 LYS A O 1
ATOM 768 N N . TYR A 1 103 ? -14.932 31.214 -7.775 1.00 82.50 103 TYR A N 1
ATOM 769 C CA . TYR A 1 103 ? -14.473 29.862 -7.518 1.00 82.50 103 TYR A CA 1
ATOM 770 C C . TYR A 1 103 ? -14.516 29.079 -8.834 1.00 82.50 103 TYR A C 1
ATOM 772 O O . TYR A 1 103 ? -15.536 29.102 -9.524 1.00 82.50 103 TYR A O 1
ATOM 780 N N . LEU A 1 104 ? -13.409 28.436 -9.206 1.00 82.62 104 LEU A N 1
ATOM 781 C CA . LEU A 1 104 ? -13.258 27.700 -10.459 1.00 82.62 104 LEU A CA 1
ATOM 782 C C . LEU A 1 104 ? -12.550 26.363 -10.231 1.00 82.62 104 LEU A C 1
ATOM 784 O O . LEU A 1 104 ? -11.613 26.269 -9.438 1.00 82.62 104 LEU A O 1
ATOM 788 N N . LEU A 1 105 ? -12.975 25.347 -10.985 1.00 79.50 105 LEU A N 1
ATOM 789 C CA . LEU A 1 105 ? -12.307 24.049 -11.022 1.00 79.50 105 LEU A CA 1
ATOM 790 C C . LEU A 1 105 ? -11.233 24.041 -12.105 1.00 79.50 105 LEU A C 1
ATOM 792 O O . LEU A 1 105 ? -11.549 24.305 -13.268 1.00 79.50 105 LEU A O 1
ATOM 796 N N . LYS A 1 106 ? -9.995 23.685 -11.746 1.00 83.38 106 LYS A N 1
ATOM 797 C CA . LYS A 1 106 ? -8.862 23.582 -12.686 1.00 83.38 106 LYS A CA 1
ATOM 798 C C . LYS A 1 106 ? -9.181 22.651 -13.857 1.00 83.38 106 LYS A C 1
ATOM 800 O O . LYS A 1 106 ? -8.883 22.981 -14.999 1.00 83.38 106 LYS A O 1
ATOM 805 N N . SER A 1 107 ? -9.873 21.543 -13.585 1.00 73.88 107 SER A N 1
ATOM 806 C CA . SER A 1 107 ? -10.306 20.554 -14.581 1.00 73.88 107 SER A CA 1
ATOM 807 C C . SER A 1 107 ? -11.396 21.042 -15.543 1.00 73.88 107 SER A C 1
ATOM 809 O O . SER A 1 107 ? -11.636 20.400 -16.563 1.00 73.88 107 SER A O 1
ATOM 811 N N . ARG A 1 108 ? -12.073 22.159 -15.242 1.00 73.38 108 ARG A N 1
ATOM 812 C CA . ARG A 1 108 ? -13.213 22.666 -16.030 1.00 73.38 108 ARG A CA 1
ATOM 813 C C . ARG A 1 108 ? -12.998 24.056 -16.616 1.00 73.38 108 ARG A C 1
ATOM 815 O O . ARG A 1 108 ? -13.894 24.564 -17.285 1.00 73.38 108 ARG A O 1
ATOM 822 N N . VAL A 1 109 ? -11.850 24.686 -16.368 1.00 76.62 109 VAL A N 1
ATOM 823 C CA . VAL A 1 109 ? -11.549 26.022 -16.885 1.00 76.62 109 VAL A CA 1
ATOM 824 C C . VAL A 1 109 ? -10.325 25.994 -17.792 1.00 76.62 109 VAL A C 1
ATOM 826 O O . VAL A 1 109 ? -9.245 25.554 -17.411 1.00 76.62 109 VAL A O 1
ATOM 829 N N . SER A 1 110 ? -10.486 26.501 -19.014 1.00 79.44 110 SER A N 1
ATOM 830 C CA . SER A 1 110 ? -9.355 26.722 -19.916 1.00 79.44 110 SER A CA 1
ATOM 831 C C . SER A 1 110 ? -8.551 27.957 -19.496 1.00 79.44 110 SER A C 1
ATOM 833 O O . SER A 1 110 ? -9.092 28.898 -18.912 1.00 79.44 110 SER A O 1
ATOM 835 N N . ALA A 1 111 ? -7.268 28.019 -19.861 1.00 75.56 111 ALA A N 1
ATOM 836 C CA . ALA A 1 111 ? -6.423 29.187 -19.589 1.00 75.56 111 ALA A CA 1
ATOM 837 C C . ALA A 1 111 ? -7.005 30.493 -20.178 1.00 75.56 111 ALA A C 1
ATOM 839 O O . ALA A 1 111 ? -6.921 31.555 -19.560 1.00 75.56 111 ALA A O 1
ATOM 840 N N . VAL A 1 112 ? -7.670 30.411 -21.338 1.00 77.81 112 VAL A N 1
ATOM 841 C CA . VAL A 1 112 ? -8.361 31.542 -21.983 1.00 77.81 112 VAL A CA 1
ATOM 842 C C . VAL A 1 112 ? -9.526 32.044 -21.126 1.00 77.81 112 VAL A C 1
ATOM 844 O O . VAL A 1 112 ? -9.625 33.242 -20.863 1.00 77.81 112 VAL A O 1
ATOM 847 N N . GLN A 1 113 ? -10.378 31.136 -20.646 1.00 79.25 113 GLN A N 1
ATOM 848 C CA . GLN A 1 113 ? -11.547 31.469 -19.825 1.00 79.25 113 GLN A CA 1
ATOM 849 C C . GLN A 1 113 ? -11.163 31.934 -18.412 1.00 79.25 113 GLN A C 1
ATOM 851 O O . GLN A 1 113 ? -11.831 32.784 -17.815 1.00 79.25 113 GLN A O 1
ATOM 856 N N . LEU A 1 114 ? -10.058 31.407 -17.884 1.00 85.00 114 LEU A N 1
ATOM 857 C CA . LEU A 1 114 ? -9.448 31.870 -16.646 1.00 85.00 114 LEU A CA 1
ATOM 858 C C . LEU A 1 114 ? -8.933 33.304 -16.810 1.00 85.00 114 LEU A C 1
ATOM 860 O O . LEU A 1 114 ? -9.309 34.183 -16.041 1.00 85.00 114 LEU A O 1
ATOM 864 N N . CYS A 1 115 ? -8.164 33.577 -17.864 1.00 84.44 115 CYS A N 1
ATOM 865 C CA . CYS A 1 115 ? -7.664 34.917 -18.156 1.00 84.44 115 CYS A CA 1
ATOM 866 C C . CYS A 1 115 ? -8.796 35.933 -18.375 1.00 84.44 115 CYS A C 1
ATOM 868 O O . CYS A 1 115 ? -8.714 37.044 -17.852 1.00 84.44 115 CYS A O 1
ATOM 870 N N . SER A 1 116 ? -9.857 35.590 -19.116 1.00 81.44 116 SER A N 1
ATOM 871 C CA . SER A 1 116 ? -11.000 36.498 -19.304 1.00 81.44 116 SER A CA 1
ATOM 872 C C . SER A 1 116 ? -11.717 36.782 -17.982 1.00 81.44 116 SER A C 1
ATOM 874 O O . SER A 1 116 ? -12.031 37.932 -17.681 1.00 81.44 116 SER A O 1
ATOM 876 N N . THR A 1 117 ? -11.879 35.755 -17.144 1.00 84.69 117 THR A N 1
ATOM 877 C CA . THR A 1 117 ? -12.423 35.889 -15.791 1.00 84.69 117 THR A CA 1
ATOM 878 C C . THR A 1 117 ? -11.579 36.830 -14.934 1.00 84.69 117 THR A C 1
ATOM 880 O O . THR A 1 117 ? -12.124 37.722 -14.293 1.00 84.69 117 THR A O 1
ATOM 883 N N . MET A 1 118 ? -10.257 36.666 -14.934 1.00 87.12 118 MET A N 1
ATOM 884 C CA . MET A 1 118 ? -9.348 37.497 -14.144 1.00 87.12 118 MET A CA 1
ATOM 885 C C . MET A 1 118 ? -9.373 38.960 -14.600 1.00 87.12 118 MET A C 1
ATOM 887 O O . MET A 1 118 ? -9.447 39.854 -13.760 1.00 87.12 118 MET A O 1
ATOM 891 N N . LYS A 1 119 ? -9.400 39.208 -15.919 1.00 85.50 119 LYS A N 1
ATOM 892 C CA . LYS A 1 119 ? -9.561 40.558 -16.488 1.00 85.50 119 LYS A CA 1
ATOM 893 C C . LYS A 1 119 ? -10.872 41.207 -16.027 1.00 85.50 119 LYS A C 1
ATOM 895 O O . LYS A 1 119 ? -10.857 42.359 -15.609 1.00 85.50 119 LYS A O 1
ATOM 900 N N . SER A 1 120 ? -11.974 40.454 -16.016 1.00 82.38 120 SER A N 1
ATOM 901 C CA . SER A 1 120 ? -13.271 40.915 -15.492 1.00 82.38 120 SER A CA 1
ATOM 902 C C . SER A 1 120 ? -13.203 41.252 -13.998 1.00 82.38 120 SER A C 1
ATOM 904 O O . SER A 1 120 ? -13.685 42.295 -13.571 1.00 82.38 120 SER A O 1
ATOM 906 N N . MET A 1 121 ? -12.554 40.398 -13.197 1.00 82.88 121 MET A N 1
ATOM 907 C CA . MET A 1 121 ? -12.443 40.575 -11.742 1.00 82.88 121 MET A CA 1
ATOM 908 C C . MET A 1 121 ? -11.617 41.799 -11.338 1.00 82.88 121 MET A C 1
ATOM 910 O O . MET A 1 121 ? -11.897 42.389 -10.295 1.00 82.88 121 MET A O 1
ATOM 914 N N . ILE A 1 122 ? -10.615 42.157 -12.144 1.00 80.12 122 ILE A N 1
ATOM 915 C CA . ILE A 1 122 ? -9.783 43.353 -11.956 1.00 80.12 122 ILE A CA 1
ATOM 916 C C . ILE A 1 122 ? -10.522 44.612 -12.446 1.00 80.12 122 ILE A C 1
ATOM 918 O O . ILE A 1 122 ? -10.382 45.673 -11.844 1.00 80.12 122 ILE A O 1
ATOM 922 N N . ALA A 1 123 ? -11.350 44.499 -13.493 1.00 74.12 123 ALA A N 1
ATOM 923 C CA . ALA A 1 123 ? -12.109 45.616 -14.062 1.00 74.12 123 ALA A CA 1
ATOM 924 C C . ALA A 1 123 ? -13.371 46.007 -13.257 1.00 74.12 123 ALA A C 1
ATOM 926 O O . ALA A 1 123 ? -13.770 47.172 -13.276 1.00 74.12 123 ALA A O 1
ATOM 927 N N . GLU A 1 124 ? -14.010 45.073 -12.543 1.00 63.28 124 GLU A N 1
ATOM 928 C CA . GLU A 1 124 ? -15.289 45.309 -11.857 1.00 63.28 124 GLU A CA 1
ATOM 929 C C . GLU A 1 124 ? -15.155 45.662 -10.362 1.00 63.28 124 GLU A C 1
ATOM 931 O O . GLU A 1 124 ? -14.843 44.833 -9.498 1.00 63.28 124 GLU A O 1
ATOM 936 N N . GLY A 1 125 ? -15.533 46.899 -10.028 1.00 54.31 125 GLY A N 1
ATOM 937 C CA . GLY A 1 125 ? -15.813 47.363 -8.668 1.00 54.31 125 GLY A CA 1
ATOM 938 C C . GLY A 1 125 ? -17.265 47.154 -8.200 1.00 54.31 125 GLY A C 1
ATOM 939 O O . GLY A 1 125 ? -17.764 48.033 -7.503 1.00 54.31 125 GLY A O 1
ATOM 940 N N . VAL A 1 126 ? -17.933 46.053 -8.575 1.00 36.75 126 VAL A N 1
ATOM 941 C CA . VAL A 1 126 ? -19.369 45.780 -8.308 1.00 36.75 126 VAL A CA 1
ATOM 942 C C . VAL A 1 126 ? -19.567 44.475 -7.494 1.00 36.75 126 VAL A C 1
ATOM 944 O O . VAL A 1 126 ? -18.642 43.666 -7.384 1.00 36.75 126 VAL A O 1
ATOM 947 N N . GLU A 1 127 ? -20.730 44.368 -6.838 1.00 34.56 127 GLU A N 1
ATOM 948 C CA . GLU A 1 127 ? -21.156 43.491 -5.727 1.00 34.56 127 GLU A CA 1
ATOM 949 C C . GLU A 1 127 ? -20.964 41.961 -5.872 1.00 34.56 127 GLU A C 1
ATOM 951 O O . GLU A 1 127 ? -20.889 41.432 -6.981 1.00 34.56 127 GLU A O 1
ATOM 956 N N . PRO A 1 128 ? -20.887 41.224 -4.738 1.00 35.44 128 PRO A N 1
ATOM 957 C CA . PRO A 1 128 ? -20.685 39.774 -4.720 1.00 35.44 128 PRO A CA 1
ATOM 958 C C . PRO A 1 128 ? -21.876 38.997 -5.304 1.00 35.44 128 PRO A C 1
ATOM 960 O O . PRO A 1 128 ? -22.996 39.096 -4.811 1.00 35.44 128 PRO A O 1
ATOM 963 N N . GLN A 1 129 ? -21.614 38.137 -6.291 1.00 35.94 129 GLN A N 1
ATOM 964 C CA . GLN A 1 129 ? -22.554 37.097 -6.715 1.00 35.94 129 GLN A CA 1
ATOM 965 C C . GLN A 1 129 ? -22.491 35.905 -5.747 1.00 35.94 129 GLN A C 1
ATOM 967 O O . GLN A 1 129 ? -21.407 35.418 -5.418 1.00 35.94 129 GLN A O 1
ATOM 972 N N . GLN A 1 130 ? -23.654 35.434 -5.287 1.00 36.50 130 GLN A N 1
ATOM 973 C CA . GLN A 1 130 ? -23.762 34.209 -4.494 1.00 36.50 130 GLN A CA 1
ATOM 974 C C . GLN A 1 130 ? -23.293 32.996 -5.305 1.00 36.50 130 GLN A C 1
ATOM 976 O O . GLN A 1 130 ? -23.558 32.889 -6.503 1.00 36.50 130 GLN A O 1
ATOM 981 N N . ALA A 1 131 ? -22.601 32.079 -4.625 1.00 35.50 131 ALA A N 1
ATOM 982 C CA . ALA A 1 131 ? -22.257 30.776 -5.176 1.00 35.50 131 ALA A CA 1
ATOM 983 C C . ALA A 1 131 ? -23.530 30.082 -5.696 1.00 35.50 131 ALA A C 1
ATOM 985 O O . ALA A 1 131 ? -24.573 30.199 -5.044 1.00 35.50 131 ALA A O 1
ATOM 986 N N . PRO A 1 132 ? -23.465 29.365 -6.833 1.00 30.12 132 PRO A N 1
ATOM 987 C CA . PRO A 1 132 ? -24.621 28.640 -7.335 1.00 30.12 132 PRO A CA 1
ATOM 988 C C . PRO A 1 132 ? -25.143 27.708 -6.240 1.00 30.12 132 PRO A C 1
ATOM 990 O O . PRO A 1 132 ? -24.385 26.942 -5.636 1.00 30.12 132 PRO A O 1
ATOM 993 N N . SER A 1 133 ? -26.443 27.805 -5.963 1.00 37.12 133 SER A N 1
ATOM 994 C CA . SER A 1 133 ? -27.144 26.787 -5.188 1.00 37.12 133 SER A CA 1
ATOM 995 C C . SER A 1 133 ? -26.947 25.447 -5.891 1.00 37.12 133 SER A C 1
ATOM 997 O O . SER A 1 133 ? -26.937 25.387 -7.122 1.00 37.12 133 SER A O 1
ATOM 999 N N . ALA A 1 134 ? -26.842 24.363 -5.121 1.00 38.56 134 ALA A N 1
ATOM 1000 C CA . ALA A 1 134 ? -26.702 22.993 -5.621 1.00 38.56 134 ALA A CA 1
ATOM 1001 C C . ALA A 1 134 ? -27.828 22.543 -6.589 1.00 38.56 134 ALA A C 1
ATOM 1003 O O . ALA A 1 134 ? -27.799 21.415 -7.070 1.00 38.56 134 ALA A O 1
ATOM 1004 N N . ALA A 1 135 ? -28.805 23.409 -6.876 1.00 33.72 135 ALA A N 1
ATOM 1005 C CA . ALA A 1 135 ? -29.925 23.188 -7.779 1.00 33.72 135 ALA A CA 1
ATOM 1006 C C . ALA A 1 135 ? -29.735 23.723 -9.219 1.00 33.72 135 ALA A C 1
ATOM 1008 O O . ALA A 1 135 ? -30.509 23.334 -10.085 1.00 33.72 135 ALA A O 1
ATOM 1009 N N . GLU A 1 136 ? -28.729 24.555 -9.521 1.00 31.25 136 GLU A N 1
ATOM 1010 C CA . GLU A 1 136 ? -28.505 25.084 -10.884 1.00 31.25 136 GLU A CA 1
ATOM 1011 C C . GLU A 1 136 ? -27.105 24.732 -11.407 1.00 31.25 136 GLU A C 1
ATOM 1013 O O . GLU A 1 136 ? -26.190 25.552 -11.482 1.00 31.25 136 GLU A O 1
ATOM 1018 N N . ALA A 1 137 ? -26.935 23.467 -11.787 1.00 28.67 137 ALA A N 1
ATOM 1019 C CA . ALA A 1 137 ? -25.919 23.076 -12.757 1.00 28.67 137 ALA A CA 1
ATOM 1020 C C . ALA A 1 137 ? -26.471 23.323 -14.177 1.00 28.67 137 ALA A C 1
ATOM 1022 O O . ALA A 1 137 ? -27.653 23.055 -14.408 1.00 28.67 137 ALA A O 1
ATOM 1023 N N . PRO A 1 138 ? -25.665 23.783 -15.155 1.00 26.23 138 PRO A N 1
ATOM 1024 C CA . PRO A 1 138 ? -26.104 23.819 -16.543 1.00 26.23 138 PRO A CA 1
ATOM 1025 C C . PRO A 1 138 ? -26.436 22.391 -16.973 1.00 26.23 138 PRO A C 1
ATOM 1027 O O . PRO A 1 138 ? -25.579 21.506 -16.897 1.00 26.23 138 PRO A O 1
ATOM 1030 N N . GLN A 1 139 ? -27.671 22.162 -17.420 1.00 28.66 139 GLN A N 1
ATOM 1031 C CA . GLN A 1 139 ? -27.999 20.948 -18.154 1.00 28.66 139 GLN A CA 1
ATOM 1032 C C . GLN A 1 139 ? -27.057 20.875 -19.359 1.00 28.66 139 GLN A C 1
ATOM 1034 O O . GLN A 1 139 ? -26.980 21.807 -20.163 1.00 28.66 139 GLN A O 1
ATOM 1039 N N . ALA A 1 140 ? -26.289 19.788 -19.431 1.00 26.62 140 ALA A N 1
ATOM 1040 C CA . ALA A 1 140 ? -25.446 19.487 -20.575 1.00 26.62 140 ALA A CA 1
ATOM 1041 C C . ALA A 1 140 ? -26.295 19.541 -21.859 1.00 26.62 140 ALA A C 1
ATOM 1043 O O . ALA A 1 140 ? -27.474 19.174 -21.812 1.00 26.62 140 ALA A O 1
ATOM 1044 N N . PRO A 1 141 ? -25.735 19.993 -22.998 1.00 25.19 141 PRO A N 1
ATOM 1045 C CA . PRO A 1 141 ? -26.461 19.981 -24.255 1.00 25.19 141 PRO A CA 1
ATOM 1046 C C . PRO A 1 141 ? -26.996 18.573 -24.493 1.00 25.19 141 PRO A C 1
ATOM 1048 O O . PRO A 1 141 ? -26.240 17.601 -24.495 1.00 25.19 141 PRO A O 1
ATOM 1051 N N . THR A 1 142 ? -28.315 18.486 -24.654 1.00 30.61 142 THR A N 1
ATOM 1052 C CA . THR A 1 142 ? -29.041 17.276 -25.019 1.00 30.61 142 THR A CA 1
ATOM 1053 C C . THR A 1 142 ? -28.603 16.887 -26.427 1.00 30.61 142 THR A C 1
ATOM 1055 O O . THR A 1 142 ? -29.239 17.229 -27.420 1.00 30.61 142 THR A O 1
ATOM 1058 N N . GLN A 1 143 ? -27.457 16.217 -26.534 1.00 27.27 143 GLN A N 1
ATOM 1059 C CA . GLN A 1 143 ? -27.190 15.384 -27.688 1.00 27.27 143 GLN A CA 1
ATOM 1060 C C . GLN A 1 143 ? -28.162 14.219 -27.600 1.00 27.27 143 GLN A C 1
ATOM 1062 O O . GLN A 1 143 ? -28.279 13.560 -26.567 1.00 27.27 143 GLN A O 1
ATOM 1067 N N . ALA A 1 144 ? -28.926 14.078 -28.680 1.00 24.55 144 ALA A N 1
ATOM 1068 C CA . ALA A 1 144 ? -29.907 13.040 -28.898 1.00 24.55 144 ALA A CA 1
ATOM 1069 C C . ALA A 1 144 ? -29.416 11.707 -28.337 1.00 24.55 144 ALA A C 1
ATOM 1071 O O . ALA A 1 144 ? -28.273 11.316 -28.573 1.00 24.55 144 ALA A O 1
ATOM 1072 N N . ALA A 1 145 ? -30.307 11.044 -27.603 1.00 25.36 145 ALA A N 1
ATOM 1073 C CA . ALA A 1 145 ? -30.150 9.685 -27.133 1.00 25.36 145 ALA A CA 1
ATOM 1074 C C . ALA A 1 145 ? -29.822 8.757 -28.315 1.00 25.36 145 ALA A C 1
ATOM 1076 O O . ALA A 1 145 ? -30.700 8.155 -28.925 1.00 25.36 145 ALA A O 1
ATOM 1077 N N . ALA A 1 146 ? -28.536 8.634 -28.633 1.00 24.86 146 ALA A N 1
ATOM 1078 C CA . ALA A 1 146 ? -27.986 7.354 -29.003 1.00 24.86 146 ALA A CA 1
ATOM 1079 C C . ALA A 1 146 ? -28.069 6.545 -27.714 1.00 24.86 146 ALA A C 1
ATOM 1081 O O . ALA A 1 146 ? -27.356 6.825 -26.750 1.00 24.86 146 ALA A O 1
ATOM 1082 N N . SER A 1 147 ? -29.060 5.657 -27.676 1.00 24.94 147 SER A N 1
ATOM 1083 C CA . SER A 1 147 ? -29.187 4.572 -26.715 1.00 24.94 147 SER A CA 1
ATOM 1084 C C . SER A 1 147 ? -27.813 4.186 -26.182 1.00 24.94 147 SER A C 1
ATOM 1086 O O . SER A 1 147 ? -26.955 3.736 -26.949 1.00 24.94 147 SER A O 1
ATOM 1088 N N . ALA A 1 148 ? -27.621 4.376 -24.876 1.00 24.09 148 ALA A N 1
ATOM 1089 C CA . ALA A 1 148 ? -26.621 3.621 -24.151 1.00 24.09 148 ALA A CA 1
ATOM 1090 C C . ALA A 1 148 ? -26.711 2.167 -24.646 1.00 24.09 148 ALA A C 1
ATOM 1092 O O . ALA A 1 148 ? -27.836 1.672 -24.808 1.00 24.09 148 ALA A O 1
ATOM 1093 N N . PRO A 1 149 ? -25.591 1.471 -24.906 1.00 24.98 149 PRO A N 1
ATOM 1094 C CA . PRO A 1 149 ? -25.678 0.033 -24.792 1.00 24.98 149 PRO A CA 1
ATOM 1095 C C . PRO A 1 149 ? -26.243 -0.193 -23.390 1.00 24.98 149 PRO A C 1
ATOM 1097 O O . PRO A 1 149 ? -25.718 0.353 -22.414 1.00 24.98 149 PRO A O 1
ATOM 1100 N N . GLU A 1 150 ? -27.384 -0.876 -23.318 1.00 22.92 150 GLU A N 1
ATOM 1101 C CA . GLU A 1 150 ? -27.914 -1.413 -22.071 1.00 22.92 150 GLU A CA 1
ATOM 1102 C C . GLU A 1 150 ? -26.740 -1.953 -21.243 1.00 22.92 150 GLU A C 1
ATOM 1104 O O . GLU A 1 150 ? -25.772 -2.439 -21.845 1.00 22.92 150 GLU A O 1
ATOM 1109 N N . PRO A 1 151 ? -26.776 -1.877 -19.896 1.00 28.44 151 PRO A N 1
ATOM 1110 C CA . PRO A 1 151 ? -25.819 -2.642 -19.107 1.00 28.44 151 PRO A CA 1
ATOM 1111 C C . PRO A 1 151 ? -25.858 -4.047 -19.692 1.00 28.44 151 PRO A C 1
ATOM 1113 O O . PRO A 1 151 ? -26.940 -4.638 -19.727 1.00 28.44 151 PRO A O 1
ATOM 1116 N N . ALA A 1 152 ? -24.742 -4.504 -20.280 1.00 28.09 152 ALA A N 1
ATOM 1117 C CA . ALA A 1 152 ? -24.648 -5.857 -20.804 1.00 28.09 152 ALA A CA 1
ATOM 1118 C C . ALA A 1 152 ? -25.183 -6.722 -19.675 1.00 28.09 152 ALA A C 1
ATOM 1120 O O . ALA A 1 152 ? -24.672 -6.589 -18.563 1.00 28.09 152 ALA A O 1
ATOM 1121 N N . GLY A 1 153 ? -26.324 -7.374 -19.945 1.00 25.25 153 GLY A N 1
ATOM 1122 C CA . GLY A 1 153 ? -27.359 -7.622 -18.947 1.00 25.25 153 GLY A CA 1
ATOM 1123 C C . GLY A 1 153 ? -26.785 -8.025 -17.604 1.00 25.25 153 GLY A C 1
ATOM 1124 O O . GLY A 1 153 ? -25.800 -8.759 -17.562 1.00 25.25 153 GLY A O 1
ATOM 1125 N N . ALA A 1 154 ? -27.433 -7.603 -16.517 1.00 31.61 154 ALA A N 1
ATOM 1126 C CA . ALA A 1 154 ? -27.392 -8.381 -15.290 1.00 31.61 154 ALA A CA 1
ATOM 1127 C C . ALA A 1 154 ? -27.747 -9.820 -15.686 1.00 31.61 154 ALA A C 1
ATOM 1129 O O . ALA A 1 154 ? -28.919 -10.175 -15.829 1.00 31.61 154 ALA A O 1
ATOM 1130 N N . GLN A 1 155 ? -26.719 -10.606 -16.006 1.00 29.12 155 GLN A N 1
ATOM 1131 C CA . GLN A 1 155 ? -26.857 -12.009 -16.275 1.00 29.12 155 GLN A CA 1
ATOM 1132 C C . GLN A 1 155 ? -27.371 -12.515 -14.948 1.00 29.12 155 GLN A C 1
ATOM 1134 O O . GLN A 1 155 ? -26.761 -12.297 -13.901 1.00 29.12 155 GLN A O 1
ATOM 1139 N N . THR A 1 156 ? -28.571 -13.081 -14.984 1.00 30.30 156 THR A N 1
ATOM 1140 C CA . THR A 1 156 ? -29.068 -13.887 -13.881 1.00 30.30 156 THR A CA 1
ATOM 1141 C C . THR A 1 156 ? -27.892 -14.767 -13.462 1.00 30.30 156 THR A C 1
ATOM 1143 O O . THR A 1 156 ? -27.353 -15.420 -14.363 1.00 30.30 156 THR A O 1
ATOM 1146 N N . PRO A 1 157 ? -27.419 -14.712 -12.197 1.00 38.56 157 PRO A N 1
ATOM 1147 C CA . PRO A 1 157 ? -26.205 -15.416 -11.810 1.00 38.56 157 PRO A CA 1
ATOM 1148 C C . PRO A 1 157 ? -26.322 -16.839 -12.333 1.00 38.56 157 PRO A C 1
ATOM 1150 O O . PRO A 1 157 ? -27.346 -17.499 -12.103 1.00 38.56 157 PRO A O 1
ATOM 1153 N N . GLN A 1 158 ? -25.338 -17.282 -13.126 1.00 48.78 158 GLN A N 1
ATOM 1154 C CA . GLN A 1 158 ? -25.336 -18.667 -13.581 1.00 48.78 158 GLN A CA 1
ATOM 1155 C C . GLN A 1 158 ? -25.442 -19.542 -12.327 1.00 48.78 158 GLN A C 1
ATOM 1157 O O . GLN A 1 158 ? -25.009 -19.142 -11.247 1.00 48.78 158 GLN A O 1
ATOM 1162 N N . ALA A 1 159 ? -26.024 -20.738 -12.419 1.00 44.91 159 ALA A N 1
ATOM 1163 C CA . ALA A 1 159 ? -26.238 -21.580 -11.235 1.00 44.91 159 ALA A CA 1
ATOM 1164 C C . ALA A 1 159 ? -24.954 -21.786 -10.386 1.00 44.91 159 ALA A C 1
ATOM 1166 O O . ALA A 1 159 ? -25.040 -21.949 -9.172 1.00 44.91 159 ALA A O 1
ATOM 1167 N N . ALA A 1 160 ? -23.773 -21.703 -11.015 1.00 47.66 160 ALA A N 1
ATOM 1168 C CA . ALA A 1 160 ? -22.459 -21.762 -10.374 1.00 47.66 160 ALA A CA 1
ATOM 1169 C C . ALA A 1 160 ? -22.024 -20.479 -9.621 1.00 47.66 160 ALA A C 1
ATOM 1171 O O . ALA A 1 160 ? -21.140 -20.559 -8.767 1.00 47.66 160 ALA A O 1
ATOM 1172 N N . ASP A 1 161 ? -22.609 -19.317 -9.917 1.00 56.12 161 ASP A N 1
ATOM 1173 C CA . ASP A 1 161 ? -22.375 -18.046 -9.210 1.00 56.12 161 ASP A CA 1
ATOM 1174 C C . ASP A 1 161 ? -23.294 -17.924 -7.993 1.00 56.12 161 ASP A C 1
ATOM 1176 O O . ASP A 1 161 ? -22.870 -17.484 -6.926 1.00 56.12 161 ASP A O 1
ATOM 1180 N N . ALA A 1 162 ? -24.525 -18.434 -8.105 1.00 57.47 162 ALA A N 1
ATOM 1181 C CA . ALA A 1 162 ? -25.436 -18.544 -6.969 1.00 57.47 162 ALA A CA 1
ATOM 1182 C C . ALA A 1 162 ? -24.898 -19.494 -5.879 1.00 57.47 162 ALA A C 1
ATOM 1184 O O . ALA A 1 162 ? -25.093 -19.237 -4.697 1.00 57.47 162 ALA A O 1
ATOM 1185 N N . GLU A 1 163 ? -24.200 -20.578 -6.247 1.00 61.25 163 GLU A N 1
ATOM 1186 C CA . GLU A 1 163 ? -23.597 -21.501 -5.270 1.00 61.25 163 GLU A CA 1
ATOM 1187 C C . GLU A 1 163 ? -22.394 -20.876 -4.532 1.00 61.25 163 GLU A C 1
ATOM 1189 O O . GLU A 1 163 ? -22.194 -21.164 -3.354 1.00 61.25 163 GLU A O 1
ATOM 1194 N N . LEU A 1 164 ? -21.629 -19.986 -5.181 1.00 66.50 164 LEU A N 1
ATOM 1195 C CA . LEU A 1 164 ? -20.513 -19.257 -4.555 1.00 66.50 164 LEU A CA 1
ATOM 1196 C C . LEU A 1 164 ? -20.992 -18.223 -3.533 1.00 66.50 164 LEU A C 1
ATOM 1198 O O . LEU A 1 164 ? -20.439 -18.146 -2.439 1.00 66.50 164 LEU A O 1
ATOM 1202 N N . LEU A 1 165 ? -22.044 -17.476 -3.873 1.00 68.62 165 LEU A N 1
ATOM 1203 C CA . LEU A 1 165 ? -22.655 -16.465 -3.002 1.00 68.62 165 LEU A CA 1
ATOM 1204 C C . LEU A 1 165 ? -23.474 -17.068 -1.845 1.00 68.62 165 LEU A C 1
ATOM 1206 O O . LEU A 1 165 ? -24.021 -16.333 -1.030 1.00 68.62 165 LEU A O 1
ATOM 1210 N N . ASN A 1 166 ? -23.577 -18.398 -1.770 1.00 75.75 166 ASN A N 1
ATOM 1211 C CA . ASN A 1 166 ? -24.178 -19.105 -0.638 1.00 75.75 166 ASN A CA 1
ATOM 1212 C C . ASN A 1 166 ? -23.139 -19.582 0.391 1.00 75.75 166 ASN A C 1
ATOM 1214 O O . ASN A 1 166 ? -23.527 -20.124 1.427 1.00 75.75 166 ASN A O 1
ATOM 1218 N N . ALA A 1 167 ? -21.838 -19.450 0.112 1.00 80.31 167 ALA A N 1
ATOM 1219 C CA . ALA A 1 167 ? -20.799 -19.861 1.049 1.00 80.31 167 ALA A CA 1
ATOM 1220 C C . ALA A 1 167 ? -20.820 -18.959 2.289 1.00 80.31 167 ALA A C 1
ATOM 1222 O O . ALA A 1 167 ? -20.732 -17.743 2.176 1.00 80.31 167 ALA A O 1
ATOM 1223 N N . ALA A 1 168 ? -20.881 -19.544 3.486 1.00 81.94 168 ALA A N 1
ATOM 1224 C CA . ALA A 1 168 ? -20.909 -18.770 4.727 1.00 81.94 168 ALA A CA 1
ATOM 1225 C C . ALA A 1 168 ? -19.508 -18.346 5.198 1.00 81.94 168 ALA A C 1
ATOM 1227 O O . ALA A 1 168 ? -19.367 -17.500 6.078 1.00 81.94 168 ALA A O 1
ATOM 1228 N N . ASN A 1 169 ? -18.457 -18.997 4.692 1.00 85.56 169 ASN A N 1
ATOM 1229 C CA . ASN A 1 169 ? -17.070 -18.712 5.047 1.00 85.56 169 ASN A CA 1
ATOM 1230 C C . ASN A 1 169 ? -16.089 -19.220 3.979 1.00 85.56 169 ASN A C 1
ATOM 1232 O O . ASN A 1 169 ? -16.396 -20.099 3.173 1.00 85.56 169 ASN A O 1
ATOM 1236 N N . LEU A 1 170 ? -14.845 -18.740 4.056 1.00 86.88 170 LEU A N 1
ATOM 1237 C CA . LEU A 1 170 ? -13.762 -19.065 3.124 1.00 86.88 170 LEU A CA 1
ATOM 1238 C C . LEU A 1 170 ? -13.491 -20.575 2.936 1.00 86.88 170 LEU A C 1
ATOM 1240 O O . LEU A 1 170 ? -12.957 -20.974 1.903 1.00 86.88 170 LEU A O 1
ATOM 1244 N N . LYS A 1 171 ? -13.793 -21.436 3.922 1.00 88.69 171 LYS A N 1
ATOM 1245 C CA . LYS A 1 171 ? -13.526 -22.887 3.818 1.00 88.69 171 LYS A CA 1
ATOM 1246 C C . LYS A 1 171 ? -14.560 -23.623 2.968 1.00 88.69 171 LYS A C 1
ATOM 1248 O O . LYS A 1 171 ? -14.274 -24.736 2.534 1.00 88.69 171 LYS A O 1
ATOM 1253 N N . GLU A 1 172 ? -15.731 -23.030 2.765 1.00 90.31 172 GLU A N 1
ATOM 1254 C CA . GLU A 1 172 ? -16.814 -23.603 1.961 1.00 90.31 172 GLU A CA 1
ATOM 125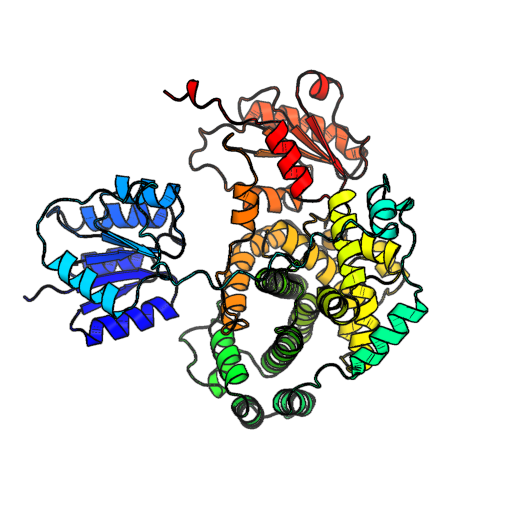5 C C . GLU A 1 172 ? -16.644 -23.315 0.467 1.00 90.31 172 GLU A C 1
ATOM 1257 O O . GLU A 1 172 ? -17.208 -24.031 -0.362 1.00 90.31 172 GLU A O 1
ATOM 1262 N N . LEU A 1 173 ? -15.809 -22.330 0.112 1.00 89.06 173 LEU A N 1
ATOM 1263 C CA . LEU A 1 173 ? -15.446 -22.064 -1.274 1.00 89.06 173 LEU A CA 1
ATOM 1264 C C . LEU A 1 173 ? -14.727 -23.267 -1.894 1.00 89.06 173 LEU A C 1
ATOM 1266 O O . LEU A 1 173 ? -13.687 -23.726 -1.409 1.00 89.06 173 LEU A O 1
ATOM 1270 N N . LYS A 1 174 ? -15.269 -23.748 -3.014 1.00 90.38 174 LYS A N 1
ATOM 1271 C CA . LYS A 1 174 ? -14.667 -24.812 -3.821 1.00 90.38 174 LYS A CA 1
ATOM 1272 C C . LYS A 1 174 ? -13.834 -24.203 -4.953 1.00 90.38 174 LYS A C 1
ATOM 1274 O O . LYS A 1 174 ? -14.270 -23.216 -5.546 1.00 90.38 174 LYS A O 1
ATOM 1279 N N . PRO A 1 175 ? -12.681 -24.801 -5.301 1.00 92.50 175 PRO A N 1
ATOM 1280 C CA . PRO A 1 175 ? -11.900 -24.362 -6.449 1.00 92.50 175 PRO A CA 1
ATOM 1281 C C . PRO A 1 175 ? -12.732 -24.372 -7.732 1.00 92.50 175 PRO A C 1
ATOM 1283 O O . PRO A 1 175 ? -13.404 -25.361 -8.029 1.00 92.50 175 PRO A O 1
ATOM 1286 N N . ILE A 1 176 ? -12.653 -23.288 -8.499 1.00 92.31 176 ILE A N 1
ATOM 1287 C CA . ILE A 1 176 ? -13.316 -23.149 -9.804 1.00 92.31 176 ILE A CA 1
ATOM 1288 C C . ILE A 1 176 ? -12.381 -23.506 -10.961 1.00 92.31 176 ILE A C 1
ATOM 1290 O O . ILE A 1 176 ? -12.838 -23.685 -12.086 1.00 92.31 176 ILE A O 1
ATOM 1294 N N . MET A 1 177 ? -11.082 -23.640 -10.680 1.00 91.31 177 MET A N 1
ATOM 1295 C CA . MET A 1 177 ? -10.060 -24.081 -11.624 1.00 91.31 177 MET A CA 1
ATOM 1296 C C . MET A 1 177 ? -9.061 -25.032 -10.968 1.00 91.31 177 MET A C 1
ATOM 1298 O O . MET A 1 177 ? -8.876 -25.031 -9.748 1.00 91.31 177 MET A O 1
ATOM 1302 N N . ARG A 1 178 ? -8.383 -25.848 -11.784 1.00 92.38 178 ARG A N 1
ATOM 1303 C CA . ARG A 1 178 ? -7.243 -26.645 -11.321 1.00 92.38 178 ARG A CA 1
ATOM 1304 C C . ARG A 1 178 ? -5.970 -25.816 -11.407 1.00 92.38 178 ARG A C 1
ATOM 1306 O O . ARG A 1 178 ? -5.805 -24.990 -12.299 1.00 92.38 178 ARG A O 1
ATOM 1313 N N . ARG A 1 179 ? -5.011 -26.130 -10.530 1.00 91.19 179 ARG A N 1
ATOM 1314 C CA . ARG A 1 179 ? -3.679 -25.505 -10.538 1.00 91.19 179 ARG A CA 1
ATOM 1315 C C . ARG A 1 179 ? -2.974 -25.649 -11.896 1.00 91.19 179 ARG A C 1
ATOM 1317 O O . ARG A 1 179 ? -2.304 -24.721 -12.327 1.00 91.19 179 ARG A O 1
ATOM 1324 N N . SER A 1 180 ? -3.137 -26.800 -12.558 1.00 91.56 180 SER A N 1
ATOM 1325 C CA . SER A 1 180 ? -2.595 -27.058 -13.901 1.00 91.56 180 SER A CA 1
ATOM 1326 C C . SER A 1 180 ? -3.120 -26.075 -14.938 1.00 91.56 180 SER A C 1
ATOM 1328 O O . SER A 1 180 ? -2.339 -25.579 -15.737 1.00 91.56 180 SER A O 1
ATOM 1330 N N . ASP A 1 181 ? -4.414 -25.769 -14.877 1.00 92.25 181 ASP A N 1
ATOM 1331 C CA . ASP A 1 181 ? -5.106 -24.970 -15.886 1.00 92.25 181 ASP A CA 1
ATOM 1332 C C . ASP A 1 181 ? -4.703 -23.493 -15.743 1.00 92.25 181 ASP A C 1
ATOM 1334 O O . ASP A 1 181 ? -4.419 -22.824 -16.732 1.00 92.25 181 ASP A O 1
ATOM 1338 N N . VAL A 1 182 ? -4.565 -23.000 -14.499 1.00 90.06 182 VAL A N 1
ATOM 1339 C CA . VAL A 1 182 ? -3.986 -21.667 -14.233 1.00 90.06 182 VAL A CA 1
ATOM 1340 C C . VAL A 1 182 ? -2.575 -21.575 -14.808 1.00 90.06 182 VAL A C 1
ATOM 1342 O O . VAL A 1 182 ? -2.224 -20.594 -15.456 1.00 90.06 182 VAL A O 1
ATOM 1345 N N . TYR A 1 183 ? -1.743 -22.587 -14.550 1.00 88.94 183 TYR A N 1
ATOM 1346 C CA . TYR A 1 183 ? -0.367 -22.603 -15.027 1.00 88.94 183 TYR A CA 1
ATOM 1347 C C . TYR A 1 183 ? -0.296 -22.650 -16.556 1.00 88.94 183 TYR A C 1
ATOM 1349 O O . TYR A 1 183 ? 0.464 -21.886 -17.140 1.00 88.94 183 TYR A O 1
ATOM 1357 N N . GLU A 1 184 ? -1.111 -23.454 -17.226 1.00 89.31 184 GLU A N 1
ATOM 1358 C CA . GLU A 1 184 ? -1.141 -23.476 -18.691 1.00 89.31 184 GLU A CA 1
ATOM 1359 C C . GLU A 1 184 ? -1.443 -22.085 -19.280 1.00 89.31 184 GLU A C 1
ATOM 1361 O O . GLU A 1 184 ? -0.735 -21.622 -20.175 1.00 89.31 184 GLU A O 1
ATOM 1366 N N . LEU A 1 185 ? -2.404 -21.359 -18.701 1.00 87.12 185 LEU A N 1
ATOM 1367 C CA . LEU A 1 185 ? -2.717 -19.987 -19.114 1.00 87.12 185 LEU A CA 1
ATOM 1368 C C . LEU A 1 185 ? -1.578 -19.003 -18.811 1.00 87.12 185 LEU A C 1
ATOM 1370 O O . LEU A 1 185 ? -1.241 -18.169 -19.651 1.00 87.12 185 LEU A O 1
ATOM 1374 N N . LEU A 1 186 ? -0.942 -19.120 -17.641 1.00 84.12 186 LEU A N 1
ATOM 1375 C CA . LEU A 1 186 ? 0.202 -18.285 -17.266 1.00 84.12 186 LEU A CA 1
ATOM 1376 C C . LEU A 1 186 ? 1.441 -18.528 -18.140 1.00 84.12 186 LEU A C 1
ATOM 1378 O O . LEU A 1 186 ? 2.228 -17.605 -18.324 1.00 84.12 186 LEU A O 1
ATOM 1382 N N . ASP A 1 187 ? 1.644 -19.731 -18.684 1.00 81.50 187 ASP A N 1
ATOM 1383 C CA . ASP A 1 187 ? 2.726 -19.964 -19.655 1.00 81.50 187 ASP A CA 1
ATOM 1384 C C . ASP A 1 187 ? 2.465 -19.231 -20.973 1.00 81.50 187 ASP A C 1
ATOM 1386 O O . ASP A 1 187 ? 3.395 -18.685 -21.569 1.00 81.50 187 ASP A O 1
ATOM 1390 N N . GLY A 1 188 ? 1.196 -19.151 -21.391 1.00 73.00 188 GLY A N 1
ATOM 1391 C CA . GLY A 1 188 ? 0.771 -18.356 -22.545 1.00 73.00 188 GLY A CA 1
ATOM 1392 C C . GLY A 1 188 ? 1.050 -16.855 -22.384 1.00 73.00 188 GLY A C 1
ATOM 1393 O O . GLY A 1 188 ? 1.304 -16.162 -23.367 1.00 73.00 188 GLY A O 1
ATOM 1394 N N . CYS A 1 189 ? 1.112 -16.350 -21.144 1.00 65.38 189 CYS A N 1
ATOM 1395 C CA . CYS A 1 189 ? 1.485 -14.961 -20.839 1.00 65.38 189 CYS A CA 1
ATOM 1396 C C . CYS A 1 189 ? 2.937 -14.609 -21.188 1.00 65.38 189 CYS A C 1
ATOM 1398 O O . CYS A 1 189 ? 3.283 -13.427 -21.217 1.00 65.38 189 CYS A O 1
ATOM 1400 N N . GLY A 1 190 ? 3.805 -15.591 -21.462 1.00 54.50 190 GLY A N 1
ATOM 1401 C CA . GLY A 1 190 ? 5.160 -15.332 -21.958 1.00 54.50 190 GLY A CA 1
ATOM 1402 C C . GLY A 1 190 ? 5.186 -14.525 -23.266 1.00 54.50 190 GLY A C 1
ATOM 1403 O O . GLY A 1 190 ? 6.201 -13.898 -23.570 1.00 54.50 190 GLY A O 1
ATOM 1404 N N . GLU A 1 191 ? 4.068 -14.502 -24.002 1.00 49.34 191 GLU A N 1
ATOM 1405 C CA . GLU A 1 191 ? 3.872 -13.761 -25.254 1.00 49.34 191 GLU A CA 1
ATOM 1406 C C . GLU A 1 191 ? 3.108 -12.428 -25.090 1.00 49.34 191 GLU A C 1
ATOM 1408 O O . GLU A 1 191 ? 2.940 -11.700 -26.072 1.00 49.34 191 GLU A O 1
ATOM 1413 N N . LEU A 1 192 ? 2.670 -12.059 -23.874 1.00 45.53 192 LEU A N 1
ATOM 1414 C CA . LEU A 1 192 ? 2.015 -10.767 -23.625 1.00 45.53 192 LEU A CA 1
ATOM 1415 C C . LEU A 1 192 ? 2.974 -9.623 -23.979 1.00 45.53 192 LEU A C 1
ATOM 1417 O O . LEU A 1 192 ? 4.040 -9.507 -23.379 1.00 45.53 192 LEU A O 1
ATOM 1421 N N . LYS A 1 193 ? 2.576 -8.835 -24.998 1.00 51.62 193 LYS A N 1
ATOM 1422 C CA . LYS A 1 193 ? 3.241 -7.649 -25.581 1.00 51.62 193 LYS A CA 1
ATOM 1423 C C . LYS A 1 193 ? 4.698 -7.504 -25.121 1.00 51.62 193 LYS A C 1
ATOM 1425 O O . LYS A 1 193 ? 4.983 -6.794 -24.161 1.00 51.62 193 LYS A O 1
ATOM 1430 N N . GLY A 1 194 ? 5.622 -8.175 -25.815 1.00 52.12 194 GLY A N 1
ATOM 1431 C CA . GLY A 1 194 ? 7.052 -8.070 -25.520 1.00 52.12 194 GLY A CA 1
ATOM 1432 C C . GLY A 1 194 ? 7.500 -6.614 -25.323 1.00 52.12 194 GLY A C 1
ATOM 1433 O O . GLY A 1 194 ? 7.018 -5.712 -26.011 1.00 52.12 194 GLY A O 1
ATOM 1434 N N . MET A 1 195 ? 8.416 -6.396 -24.370 1.00 60.03 195 MET A N 1
ATOM 1435 C CA . MET A 1 195 ? 8.950 -5.070 -24.031 1.00 60.03 195 MET A CA 1
ATOM 1436 C C . MET A 1 195 ? 9.332 -4.296 -25.298 1.00 60.03 195 MET A C 1
ATOM 1438 O O . MET A 1 195 ? 9.969 -4.860 -26.195 1.00 60.03 195 MET A O 1
ATOM 1442 N N . SER A 1 196 ? 9.001 -3.001 -25.362 1.00 64.69 196 SER A N 1
ATOM 1443 C CA . SER A 1 196 ? 9.332 -2.187 -26.536 1.00 64.69 196 SER A CA 1
ATOM 1444 C C . SER A 1 196 ? 10.832 -2.296 -26.870 1.00 64.69 196 SER A C 1
ATOM 1446 O O . SER A 1 196 ? 11.663 -2.478 -25.966 1.00 64.69 196 SER A O 1
ATOM 1448 N N . PRO A 1 197 ? 11.236 -2.176 -28.149 1.00 67.25 197 PRO A N 1
ATOM 1449 C CA . PRO A 1 197 ? 12.647 -2.260 -28.523 1.00 67.25 197 PRO A CA 1
ATOM 1450 C C . PRO A 1 197 ? 13.540 -1.292 -27.732 1.00 67.25 197 PRO A C 1
ATOM 1452 O O . PRO A 1 197 ? 14.678 -1.630 -27.415 1.00 67.25 197 PRO A O 1
ATOM 1455 N N . ALA A 1 198 ? 13.006 -0.125 -27.352 1.00 69.12 198 ALA A N 1
ATOM 1456 C CA . ALA A 1 198 ? 13.701 0.859 -26.528 1.00 69.12 198 ALA A CA 1
ATOM 1457 C C . ALA A 1 198 ? 13.945 0.354 -25.094 1.00 69.12 198 ALA A C 1
ATOM 1459 O O . ALA A 1 198 ? 15.052 0.493 -24.576 1.00 69.12 198 ALA A O 1
ATOM 1460 N N . VAL A 1 199 ? 12.954 -0.285 -24.468 1.00 71.38 199 VAL A N 1
ATOM 1461 C CA . VAL A 1 199 ? 13.079 -0.874 -23.123 1.00 71.38 199 VAL A CA 1
ATOM 1462 C C . VAL A 1 199 ? 14.076 -2.032 -23.130 1.00 71.38 199 VAL A C 1
ATOM 1464 O O . VAL A 1 199 ? 14.964 -2.094 -22.279 1.00 71.38 199 VAL A O 1
ATOM 1467 N N . SER A 1 200 ? 13.987 -2.913 -24.130 1.00 73.62 200 SER A N 1
ATOM 1468 C CA . SER A 1 200 ? 14.932 -4.021 -24.314 1.00 73.62 200 SER A CA 1
ATOM 1469 C C . SER A 1 200 ? 16.373 -3.525 -24.504 1.00 73.62 200 SER A C 1
ATOM 1471 O O . SER A 1 200 ? 17.311 -4.078 -23.925 1.00 73.62 200 SER A O 1
ATOM 1473 N N . GLU A 1 201 ? 16.564 -2.450 -25.274 1.00 76.38 201 GLU A N 1
ATOM 1474 C CA . GLU A 1 201 ? 17.867 -1.812 -25.484 1.00 76.38 201 GLU A CA 1
ATOM 1475 C C . GLU A 1 201 ? 18.411 -1.196 -24.185 1.00 76.38 201 GLU A C 1
ATOM 1477 O O . GLU A 1 201 ? 19.550 -1.483 -23.809 1.00 76.38 201 GLU A O 1
ATOM 1482 N N . VAL A 1 202 ? 17.591 -0.446 -23.438 1.00 78.38 202 VAL A N 1
ATOM 1483 C CA . VAL A 1 202 ? 17.951 0.100 -22.115 1.00 78.38 202 VAL A CA 1
ATOM 1484 C C . VAL A 1 202 ? 18.357 -1.020 -21.152 1.00 78.38 202 VAL A C 1
ATOM 1486 O O . VAL A 1 202 ? 19.421 -0.946 -20.531 1.00 78.38 202 VAL A O 1
ATOM 1489 N N . MET A 1 203 ? 17.569 -2.092 -21.071 1.00 74.19 203 MET A N 1
ATOM 1490 C CA . MET A 1 203 ? 17.852 -3.252 -20.220 1.00 74.19 203 MET A CA 1
ATOM 1491 C C . MET A 1 203 ? 19.140 -3.974 -20.619 1.00 74.19 203 MET A C 1
ATOM 1493 O O . MET A 1 203 ? 19.914 -4.392 -19.757 1.00 74.19 203 MET A O 1
ATOM 1497 N N . SER A 1 204 ? 19.417 -4.108 -21.917 1.00 75.50 204 SER A N 1
ATOM 1498 C CA . SER A 1 204 ? 20.658 -4.726 -22.385 1.00 75.50 204 SER A CA 1
ATOM 1499 C C . SER A 1 204 ? 21.889 -3.857 -22.116 1.00 75.50 204 SER A C 1
ATOM 1501 O O . SER A 1 204 ? 22.957 -4.398 -21.821 1.00 75.50 204 SER A O 1
ATOM 1503 N N . MET A 1 205 ? 21.781 -2.536 -22.263 1.00 75.06 205 MET A N 1
ATOM 1504 C CA . MET A 1 205 ? 22.912 -1.612 -22.134 1.00 75.06 205 MET A CA 1
ATOM 1505 C C . MET A 1 205 ? 23.346 -1.440 -20.682 1.00 75.06 205 MET A C 1
ATOM 1507 O O . MET A 1 205 ? 24.537 -1.459 -20.383 1.00 75.06 205 MET A O 1
ATOM 1511 N N . THR A 1 206 ? 22.376 -1.347 -19.781 1.00 69.38 206 THR A N 1
ATOM 1512 C CA . THR A 1 206 ? 22.579 -1.114 -18.345 1.00 69.38 206 THR A CA 1
ATOM 1513 C C . THR A 1 206 ? 23.069 -2.350 -17.583 1.00 69.38 206 THR A C 1
ATOM 1515 O O . THR A 1 206 ? 23.545 -2.228 -16.460 1.00 69.38 206 THR A O 1
ATOM 1518 N N . ARG A 1 207 ? 23.029 -3.545 -18.193 1.00 66.31 207 ARG A N 1
ATOM 1519 C CA . ARG A 1 207 ? 23.713 -4.751 -17.679 1.00 66.31 207 ARG A CA 1
ATOM 1520 C C . ARG A 1 207 ? 25.233 -4.713 -17.877 1.00 66.31 207 ARG A C 1
ATOM 1522 O O . ARG A 1 207 ? 25.951 -5.498 -17.262 1.00 66.31 207 ARG A O 1
ATOM 1529 N N . ARG A 1 208 ? 25.750 -3.845 -18.755 1.00 69.50 208 ARG A N 1
ATOM 1530 C CA . ARG A 1 208 ? 27.193 -3.718 -19.012 1.00 69.50 208 ARG A CA 1
ATOM 1531 C C . ARG A 1 208 ? 27.799 -2.741 -18.003 1.00 69.50 208 ARG A C 1
ATOM 1533 O O . ARG A 1 208 ? 27.284 -1.641 -17.843 1.00 69.50 208 ARG A O 1
ATOM 1540 N N . LYS A 1 209 ? 28.946 -3.092 -17.403 1.00 56.88 209 LYS A N 1
ATOM 1541 C CA . LYS A 1 209 ? 29.661 -2.247 -16.418 1.00 56.88 209 LYS A CA 1
ATOM 1542 C C . LYS A 1 209 ? 30.013 -0.832 -16.920 1.00 56.88 209 LYS A C 1
ATOM 1544 O O . LYS A 1 209 ? 30.240 0.048 -16.103 1.00 56.88 209 LYS A O 1
ATOM 1549 N N . ASN A 1 210 ? 30.019 -0.606 -18.238 1.00 66.25 210 ASN A N 1
ATOM 1550 C CA . ASN A 1 210 ? 30.439 0.650 -18.867 1.00 66.25 210 ASN A CA 1
ATOM 1551 C C . ASN A 1 210 ? 29.315 1.284 -19.712 1.00 66.25 210 ASN A C 1
ATOM 1553 O O . ASN A 1 210 ? 29.542 1.688 -20.853 1.00 66.25 210 ASN A O 1
ATOM 1557 N N . CYS A 1 211 ? 28.080 1.324 -19.206 1.00 77.44 211 CYS A N 1
ATOM 1558 C CA . CYS A 1 211 ? 27.007 2.056 -19.881 1.00 77.44 211 CYS A CA 1
ATOM 1559 C C . CYS A 1 211 ? 27.267 3.569 -19.787 1.00 77.44 211 CYS A C 1
ATOM 1561 O O . CYS A 1 211 ? 27.384 4.103 -18.687 1.00 77.44 211 CYS A O 1
ATOM 1563 N N . SER A 1 212 ? 27.344 4.279 -20.920 1.00 82.81 212 SER A N 1
ATOM 1564 C CA . SER A 1 212 ? 27.458 5.742 -20.900 1.00 82.81 212 SER A CA 1
ATOM 1565 C C . SER A 1 212 ? 26.084 6.405 -20.787 1.00 82.81 212 SER A C 1
ATOM 1567 O O . SER A 1 212 ? 25.085 5.914 -21.323 1.00 82.81 212 SER A O 1
ATOM 1569 N N . ILE A 1 213 ? 26.043 7.559 -20.115 1.00 83.00 213 ILE A N 1
ATOM 1570 C CA . ILE A 1 213 ? 24.841 8.397 -19.980 1.00 83.00 213 ILE A CA 1
ATOM 1571 C C . ILE A 1 213 ? 24.290 8.787 -21.355 1.00 83.00 213 ILE A C 1
ATOM 1573 O O . ILE A 1 213 ? 23.079 8.797 -21.565 1.00 83.00 213 ILE A O 1
ATOM 1577 N N . GLU A 1 214 ? 25.171 9.079 -22.309 1.00 83.06 214 GLU A N 1
ATOM 1578 C CA . GLU A 1 214 ? 24.809 9.471 -23.673 1.00 83.06 214 GLU A CA 1
ATOM 1579 C C . GLU A 1 214 ? 24.135 8.334 -24.434 1.00 83.06 214 GLU A C 1
ATOM 1581 O O . GLU A 1 214 ? 23.112 8.546 -25.087 1.00 83.06 214 GLU A O 1
ATOM 1586 N N . ALA A 1 215 ? 24.680 7.120 -24.325 1.00 81.81 215 ALA A N 1
ATOM 1587 C CA . ALA A 1 215 ? 24.129 5.956 -24.994 1.00 81.81 215 ALA A CA 1
ATOM 1588 C C . ALA A 1 215 ? 22.750 5.607 -24.407 1.00 81.81 215 ALA A C 1
ATOM 1590 O O . ALA A 1 215 ? 21.797 5.404 -25.160 1.00 81.81 215 ALA A O 1
ATOM 1591 N N . LEU A 1 216 ? 22.618 5.641 -23.077 1.00 83.38 216 LEU A N 1
ATOM 1592 C CA . LEU A 1 216 ? 21.343 5.435 -22.389 1.00 83.38 216 LEU A CA 1
ATOM 1593 C C . LEU A 1 216 ? 20.306 6.504 -22.771 1.00 83.38 216 LEU A C 1
ATOM 1595 O O . LEU A 1 216 ? 19.177 6.186 -23.139 1.00 83.38 216 LEU A O 1
ATOM 1599 N N . SER A 1 217 ? 20.707 7.775 -22.773 1.00 82.88 217 SER A N 1
ATOM 1600 C CA . SER A 1 217 ? 19.834 8.888 -23.161 1.00 82.88 217 SER A CA 1
ATOM 1601 C C . SER A 1 217 ? 19.385 8.784 -24.619 1.00 82.88 217 SER A C 1
ATOM 1603 O O . SER A 1 217 ? 18.252 9.139 -24.940 1.00 82.88 217 SER A O 1
ATOM 1605 N N . LYS A 1 218 ? 20.249 8.290 -25.517 1.00 83.88 218 LYS A N 1
ATOM 1606 C CA . LYS A 1 218 ? 19.907 8.057 -26.925 1.00 83.88 218 LYS A CA 1
ATOM 1607 C C . LYS A 1 218 ? 18.880 6.940 -27.081 1.00 83.88 218 LYS A C 1
ATOM 1609 O O . LYS A 1 218 ? 17.982 7.097 -27.899 1.00 83.88 218 LYS A O 1
ATOM 1614 N N . ALA A 1 219 ? 18.995 5.854 -26.314 1.00 84.69 219 ALA A N 1
ATOM 1615 C CA . ALA A 1 219 ? 18.008 4.774 -26.315 1.00 84.69 219 ALA A CA 1
ATOM 1616 C C . ALA A 1 219 ? 16.638 5.275 -25.829 1.00 84.69 219 ALA A C 1
ATOM 1618 O O . ALA A 1 219 ? 15.630 5.039 -26.486 1.00 84.69 219 ALA A O 1
ATOM 1619 N N . ILE A 1 220 ? 16.616 6.064 -24.749 1.00 83.56 220 ILE A N 1
ATOM 1620 C CA . ILE A 1 220 ? 15.373 6.591 -24.167 1.00 83.56 220 ILE A CA 1
ATOM 1621 C C . ILE A 1 220 ? 14.667 7.570 -25.109 1.00 83.56 220 ILE A C 1
ATOM 1623 O O . ILE A 1 220 ? 13.459 7.488 -25.288 1.00 83.56 220 ILE A O 1
ATOM 1627 N N . LYS A 1 221 ? 15.417 8.458 -25.774 1.00 80.62 221 LYS A N 1
ATOM 1628 C CA . LYS A 1 221 ? 14.868 9.438 -26.731 1.00 80.62 221 LYS A CA 1
ATOM 1629 C C . LYS A 1 221 ? 14.168 8.815 -27.946 1.00 80.62 221 LYS A C 1
ATOM 1631 O O . LYS A 1 221 ? 13.484 9.545 -28.659 1.00 80.62 221 LYS A O 1
ATOM 1636 N N . LYS A 1 222 ? 14.347 7.514 -28.209 1.00 80.75 222 LYS A N 1
ATOM 1637 C CA . LYS A 1 222 ? 13.632 6.810 -29.287 1.00 80.75 222 LYS A CA 1
ATOM 1638 C C . LYS A 1 222 ? 12.138 6.659 -28.989 1.00 80.75 222 LYS A C 1
ATOM 1640 O O . LYS A 1 222 ? 11.367 6.495 -29.926 1.00 80.75 222 LYS A O 1
ATOM 1645 N N . ASP A 1 223 ? 11.744 6.746 -27.720 1.00 77.31 223 ASP A N 1
ATOM 1646 C CA . ASP A 1 223 ? 10.358 6.673 -27.275 1.00 77.31 223 ASP A CA 1
ATOM 1647 C C . ASP A 1 223 ? 9.965 7.993 -26.593 1.00 77.31 223 ASP A C 1
ATOM 1649 O O . ASP A 1 223 ? 10.466 8.350 -25.523 1.00 77.31 223 ASP A O 1
ATOM 1653 N N . GLN A 1 224 ? 9.086 8.757 -27.245 1.00 67.81 224 GLN A N 1
ATOM 1654 C CA . GLN A 1 224 ? 8.683 10.081 -26.766 1.00 67.81 224 GLN A CA 1
ATOM 1655 C C . GLN A 1 224 ? 7.865 10.015 -25.466 1.00 67.81 224 GLN A C 1
ATOM 1657 O O . GLN A 1 224 ? 8.011 10.900 -24.619 1.00 67.81 224 GLN A O 1
ATOM 1662 N N . GLY A 1 225 ? 7.048 8.973 -25.283 1.00 70.75 225 GLY A N 1
ATOM 1663 C CA . GLY A 1 225 ? 6.245 8.782 -24.074 1.00 70.75 225 GLY A CA 1
ATOM 1664 C C . GLY A 1 225 ? 7.130 8.460 -22.874 1.00 70.75 225 GLY A C 1
ATOM 1665 O O . GLY A 1 225 ? 7.039 9.111 -21.832 1.00 70.75 225 GLY A O 1
ATOM 1666 N N . MET A 1 226 ? 8.069 7.529 -23.047 1.00 76.69 226 MET A N 1
ATOM 1667 C CA . MET A 1 226 ? 9.056 7.171 -22.028 1.00 76.69 226 MET A CA 1
ATOM 1668 C C . MET A 1 226 ? 9.966 8.352 -21.668 1.00 76.69 226 MET A C 1
ATOM 1670 O O . MET A 1 226 ? 10.210 8.608 -20.489 1.00 76.69 226 MET A O 1
ATOM 1674 N N . ALA A 1 227 ? 10.436 9.113 -22.663 1.00 74.06 227 ALA A N 1
ATOM 1675 C CA . ALA A 1 227 ? 11.237 10.312 -22.433 1.00 74.06 227 ALA A CA 1
ATOM 1676 C C . ALA A 1 227 ? 10.485 11.351 -21.580 1.00 74.06 227 ALA A C 1
ATOM 1678 O O . ALA A 1 227 ? 11.053 11.903 -20.635 1.00 74.06 227 ALA A O 1
ATOM 1679 N N . LEU A 1 228 ? 9.201 11.589 -21.869 1.00 73.06 228 LEU A N 1
ATOM 1680 C CA . LEU A 1 228 ? 8.372 12.512 -21.096 1.00 73.06 228 LEU A CA 1
ATOM 1681 C C . LEU A 1 228 ? 8.132 12.013 -19.663 1.00 73.06 228 LEU A C 1
ATOM 1683 O O . LEU A 1 228 ? 8.289 12.790 -18.719 1.00 73.06 228 LEU A O 1
ATOM 1687 N N . LYS A 1 229 ? 7.791 10.730 -19.485 1.00 76.88 229 LYS A N 1
ATOM 1688 C CA . LYS A 1 229 ? 7.595 10.116 -18.161 1.00 76.88 229 LYS A CA 1
ATOM 1689 C C . LYS A 1 229 ? 8.865 10.192 -17.313 1.00 76.88 229 LYS A C 1
ATOM 1691 O O . LYS A 1 229 ? 8.796 10.549 -16.140 1.00 76.88 229 LYS A O 1
ATOM 1696 N N . LEU A 1 230 ? 10.034 9.944 -17.907 1.00 82.25 230 LEU A N 1
ATOM 1697 C CA . LEU A 1 230 ? 11.316 10.042 -17.210 1.00 82.25 230 LEU A CA 1
ATOM 1698 C C . LEU A 1 230 ? 11.650 11.481 -16.793 1.00 82.25 230 LEU A C 1
ATOM 1700 O O . LEU A 1 230 ? 12.108 11.697 -15.675 1.00 82.25 230 LEU A O 1
ATOM 1704 N N . LEU A 1 231 ? 11.395 12.475 -17.653 1.00 76.69 231 LEU A N 1
ATOM 1705 C CA . LEU A 1 231 ? 11.561 13.890 -17.294 1.00 76.69 231 LEU A CA 1
ATOM 1706 C C . LEU A 1 231 ? 10.655 14.292 -16.131 1.00 76.69 231 LEU A C 1
ATOM 1708 O O . LEU A 1 231 ? 11.100 14.991 -15.223 1.00 76.69 231 LEU A O 1
ATOM 1712 N N . LYS A 1 232 ? 9.391 13.854 -16.147 1.00 75.25 232 LYS A N 1
ATOM 1713 C CA . LYS A 1 232 ? 8.460 14.106 -15.042 1.00 75.25 232 LYS A CA 1
ATOM 1714 C C . LYS A 1 232 ? 8.929 13.425 -13.758 1.00 75.25 232 LYS A C 1
ATOM 1716 O O . LYS A 1 232 ? 8.931 14.058 -12.710 1.00 75.25 232 LYS A O 1
ATOM 1721 N N . MET A 1 233 ? 9.395 12.181 -13.852 1.00 81.00 233 MET A N 1
ATOM 1722 C CA . MET A 1 233 ? 9.914 11.426 -12.713 1.00 81.00 233 MET A CA 1
ATOM 1723 C C . MET A 1 233 ? 11.147 12.101 -12.103 1.00 81.00 233 MET A C 1
ATOM 1725 O O . MET A 1 233 ? 11.179 12.320 -10.900 1.00 81.00 233 MET A O 1
ATOM 1729 N N . ALA A 1 234 ? 12.114 12.533 -12.913 1.00 80.31 234 ALA A N 1
ATOM 1730 C CA . ALA A 1 234 ? 13.311 13.239 -12.444 1.00 80.31 234 ALA A CA 1
ATOM 1731 C C . ALA A 1 234 ? 13.034 14.609 -11.783 1.00 80.31 234 ALA A C 1
ATOM 1733 O O . ALA A 1 234 ? 13.926 15.185 -11.156 1.00 80.31 234 ALA A O 1
ATOM 1734 N N . ASN A 1 235 ? 11.821 15.139 -11.953 1.00 79.19 235 ASN A N 1
ATOM 1735 C CA . ASN A 1 235 ? 11.332 16.376 -11.346 1.00 79.19 235 ASN A CA 1
ATOM 1736 C C . ASN A 1 235 ? 10.331 16.130 -10.203 1.00 79.19 235 ASN A C 1
ATOM 1738 O O . ASN A 1 235 ? 9.803 17.093 -9.654 1.00 79.19 235 ASN A O 1
ATOM 1742 N N . SER A 1 236 ? 10.047 14.869 -9.864 1.00 78.31 236 SER A N 1
ATOM 1743 C CA . SER A 1 236 ? 9.203 14.519 -8.717 1.00 78.31 236 SER A CA 1
ATOM 1744 C C . SER A 1 236 ? 9.938 14.765 -7.399 1.00 78.31 236 SER A C 1
ATOM 1746 O O . SER A 1 236 ? 11.172 14.755 -7.358 1.00 78.31 236 SER A O 1
ATOM 1748 N N . SER A 1 237 ? 9.181 14.922 -6.311 1.00 74.88 237 SER A N 1
ATOM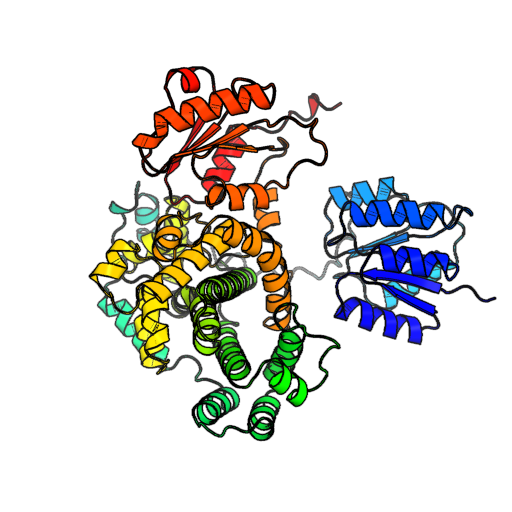 1749 C CA . SER A 1 237 ? 9.708 15.092 -4.948 1.00 74.88 237 SER A CA 1
ATOM 1750 C C . SER A 1 237 ? 10.658 13.969 -4.508 1.00 74.88 237 SER A C 1
ATOM 1752 O O . SER A 1 237 ? 11.516 14.195 -3.661 1.00 74.88 237 SER A O 1
ATOM 1754 N N . VAL A 1 238 ? 10.578 12.789 -5.134 1.00 74.56 238 VAL A N 1
ATOM 1755 C CA . VAL A 1 238 ? 11.476 11.645 -4.895 1.00 74.56 238 VAL A CA 1
ATOM 1756 C C . VAL A 1 238 ? 12.913 11.927 -5.353 1.00 74.56 238 VAL A C 1
ATOM 1758 O O . VAL A 1 238 ? 13.873 11.508 -4.707 1.00 74.56 238 VAL A O 1
ATOM 1761 N N . TYR A 1 239 ? 13.077 12.628 -6.478 1.00 73.44 239 TYR A N 1
ATOM 1762 C CA . TYR A 1 239 ? 14.381 12.877 -7.105 1.00 73.44 239 TYR A CA 1
ATOM 1763 C C . TYR A 1 239 ? 14.804 14.350 -7.057 1.00 73.44 239 TYR A C 1
ATOM 1765 O O . TYR A 1 239 ? 15.872 14.690 -7.580 1.00 73.44 239 TYR A O 1
ATOM 1773 N N . ASP A 1 240 ? 13.993 15.226 -6.458 1.00 70.94 240 ASP A N 1
ATOM 1774 C CA . ASP A 1 240 ? 14.271 16.656 -6.418 1.00 70.94 240 ASP A CA 1
ATOM 1775 C C . ASP A 1 240 ? 15.548 16.960 -5.617 1.00 70.94 240 ASP A C 1
ATOM 1777 O O . ASP A 1 240 ? 15.717 16.584 -4.458 1.00 70.94 240 ASP A O 1
ATOM 1781 N N . ARG A 1 241 ? 16.485 17.635 -6.285 1.00 66.38 241 ARG A N 1
ATOM 1782 C CA . ARG A 1 241 ? 17.780 18.072 -5.744 1.00 66.38 241 ARG A CA 1
ATOM 1783 C C . ARG A 1 241 ? 18.144 19.474 -6.250 1.00 66.38 241 ARG A C 1
ATOM 1785 O O . ARG A 1 241 ? 19.327 19.786 -6.388 1.00 66.38 241 ARG A O 1
ATOM 1792 N N . GLY A 1 242 ? 17.154 20.303 -6.601 1.00 67.56 242 GLY A N 1
ATOM 1793 C CA . GLY A 1 242 ? 17.364 21.681 -7.061 1.00 67.56 242 GLY A CA 1
ATOM 1794 C C . GLY A 1 242 ? 16.526 22.050 -8.287 1.00 67.56 242 GLY A C 1
ATOM 1795 O O . GLY A 1 242 ? 15.415 21.575 -8.463 1.00 67.56 242 GLY A O 1
ATOM 1796 N N . SER A 1 243 ? 17.046 22.905 -9.173 1.00 68.00 243 SER A N 1
ATOM 1797 C CA . SER A 1 243 ? 16.275 23.399 -10.328 1.00 68.00 243 SER A CA 1
ATOM 1798 C C . SER A 1 243 ? 15.740 22.262 -11.215 1.00 68.00 243 SER A C 1
ATOM 1800 O O . SER A 1 243 ? 16.487 21.309 -11.454 1.00 68.00 243 SER A O 1
ATOM 1802 N N . PRO A 1 244 ? 14.508 22.344 -11.752 1.00 76.06 244 PRO A N 1
ATOM 1803 C CA . PRO A 1 244 ? 13.943 21.301 -12.608 1.00 76.06 244 PRO A CA 1
ATOM 1804 C C . PRO A 1 244 ? 14.848 20.929 -13.792 1.00 76.06 244 PRO A C 1
ATOM 1806 O O . PRO A 1 244 ? 15.505 21.786 -14.390 1.00 76.06 244 PRO A O 1
ATOM 1809 N N . VAL A 1 245 ? 14.884 19.643 -14.147 1.00 82.50 245 VAL A N 1
ATOM 1810 C CA . VAL A 1 245 ? 15.561 19.153 -15.352 1.00 82.50 245 VAL A CA 1
ATOM 1811 C C . VAL A 1 245 ? 14.658 19.283 -16.575 1.00 82.50 245 VAL A C 1
ATOM 1813 O O . VAL A 1 245 ? 13.478 18.945 -16.546 1.00 82.50 245 VAL A O 1
ATOM 1816 N N . ASP A 1 246 ? 15.250 19.736 -17.675 1.00 80.94 246 ASP A N 1
ATOM 1817 C CA . ASP A 1 246 ? 14.600 20.017 -18.963 1.00 80.94 246 ASP A CA 1
ATOM 1818 C C . ASP A 1 246 ? 15.043 19.053 -20.082 1.00 80.94 246 ASP A C 1
ATOM 1820 O O . ASP A 1 246 ? 14.637 19.184 -21.235 1.00 80.94 246 ASP A O 1
ATOM 1824 N N . SER A 1 247 ? 15.924 18.098 -19.772 1.00 84.88 247 SER A N 1
ATOM 1825 C CA . SER A 1 247 ? 16.542 17.216 -20.762 1.00 84.88 247 SER A CA 1
ATOM 1826 C C . SER A 1 247 ? 16.873 15.842 -20.190 1.00 84.88 247 SER A C 1
ATOM 1828 O O . SER A 1 247 ? 17.229 15.699 -19.021 1.00 84.88 247 SER A O 1
ATOM 1830 N N . ILE A 1 248 ? 16.796 14.818 -21.047 1.00 84.75 248 ILE A N 1
ATOM 1831 C CA . ILE A 1 248 ? 17.029 13.415 -20.664 1.00 84.75 248 ILE A CA 1
ATOM 1832 C C . ILE A 1 248 ? 18.429 13.213 -20.087 1.00 84.75 248 ILE A C 1
ATOM 1834 O O . ILE A 1 248 ? 18.577 12.521 -19.091 1.00 84.75 248 ILE A O 1
ATOM 1838 N N . ASN A 1 249 ? 19.449 13.878 -20.634 1.00 84.81 249 ASN A N 1
ATOM 1839 C CA . ASN A 1 249 ? 20.804 13.778 -20.092 1.00 84.81 249 ASN A CA 1
ATOM 1840 C C . ASN A 1 249 ? 20.863 14.294 -18.642 1.00 84.81 249 ASN A C 1
ATOM 1842 O O . ASN A 1 249 ? 21.470 13.647 -17.792 1.00 84.81 249 ASN A O 1
ATOM 1846 N N . LYS A 1 250 ? 20.209 15.429 -18.341 1.00 83.75 250 LYS A N 1
ATOM 1847 C CA . LYS A 1 250 ? 20.121 15.962 -16.971 1.00 83.75 250 LYS A CA 1
ATOM 1848 C C . LYS A 1 250 ? 19.306 15.040 -16.058 1.00 83.75 250 LYS A C 1
ATOM 1850 O O . LYS A 1 250 ? 19.706 14.840 -14.917 1.00 83.75 250 LYS A O 1
ATOM 1855 N N . ALA A 1 251 ? 18.226 14.437 -16.563 1.00 83.56 251 ALA A N 1
ATOM 1856 C CA . ALA A 1 251 ? 17.442 13.444 -15.826 1.00 83.56 251 ALA A CA 1
ATOM 1857 C C . ALA A 1 251 ? 18.277 12.203 -15.467 1.00 83.56 251 ALA A C 1
ATOM 1859 O O . ALA A 1 251 ? 18.314 11.808 -14.306 1.00 83.56 251 ALA A O 1
ATOM 1860 N N . VAL A 1 252 ? 19.026 11.646 -16.425 1.00 86.06 252 VAL A N 1
ATOM 1861 C CA . VAL A 1 252 ? 19.905 10.487 -16.198 1.00 86.06 252 VAL A CA 1
ATOM 1862 C C . VAL A 1 252 ? 21.048 10.825 -15.238 1.00 86.06 252 VAL A C 1
ATOM 1864 O O . VAL A 1 252 ? 21.376 10.006 -14.387 1.00 86.06 252 VAL A O 1
ATOM 1867 N N . MET A 1 253 ? 21.634 12.026 -15.319 1.00 84.25 253 MET A N 1
ATOM 1868 C CA . MET A 1 253 ? 22.646 12.475 -14.350 1.00 84.25 253 MET A CA 1
ATOM 1869 C C . MET A 1 253 ? 22.080 12.627 -12.934 1.00 84.25 253 MET A C 1
ATOM 1871 O O . MET A 1 253 ? 22.775 12.328 -11.969 1.00 84.25 253 MET A O 1
ATOM 1875 N N . ARG A 1 254 ? 20.835 13.098 -12.805 1.00 83.12 254 ARG A N 1
ATOM 1876 C CA . ARG A 1 254 ? 20.171 13.303 -11.512 1.00 83.12 254 ARG A CA 1
ATOM 1877 C C . ARG A 1 254 ? 19.767 11.989 -10.852 1.00 83.12 254 ARG A C 1
ATOM 1879 O O . ARG A 1 254 ? 20.011 11.814 -9.665 1.00 83.12 254 ARG A O 1
ATOM 1886 N N . MET A 1 255 ? 19.129 11.108 -11.615 1.00 83.94 255 MET A N 1
ATOM 1887 C CA . MET A 1 255 ? 18.600 9.839 -11.115 1.00 83.94 255 MET A CA 1
ATOM 1888 C C . MET A 1 255 ? 19.687 8.765 -11.007 1.00 83.94 255 MET A C 1
ATOM 1890 O O . MET A 1 255 ? 19.632 7.928 -10.117 1.00 83.94 255 MET A O 1
ATOM 1894 N N . GLY A 1 256 ? 20.678 8.788 -11.901 1.00 83.00 256 GLY A N 1
ATOM 1895 C CA . GLY A 1 256 ? 21.644 7.706 -12.065 1.00 83.00 256 GLY A CA 1
ATOM 1896 C C . GLY A 1 256 ? 21.169 6.632 -13.051 1.00 83.00 256 GLY A C 1
ATOM 1897 O O . GLY A 1 256 ? 19.988 6.505 -13.371 1.00 83.00 256 GLY A O 1
ATOM 1898 N N . ILE A 1 257 ? 22.119 5.849 -13.570 1.00 82.19 257 ILE A N 1
ATOM 1899 C CA . ILE A 1 257 ? 21.871 4.829 -14.605 1.00 82.19 257 ILE A CA 1
ATOM 1900 C C . ILE A 1 257 ? 20.943 3.717 -14.100 1.00 82.19 257 ILE A C 1
ATOM 1902 O O . ILE A 1 257 ? 20.066 3.274 -14.844 1.00 82.19 257 ILE A O 1
ATOM 1906 N N . ASN A 1 258 ? 21.129 3.272 -12.855 1.00 75.75 258 ASN A N 1
ATOM 1907 C CA . ASN A 1 258 ? 20.353 2.172 -12.292 1.00 75.75 258 ASN A CA 1
ATOM 1908 C C . ASN A 1 258 ? 18.900 2.605 -12.034 1.00 75.75 258 ASN A C 1
ATOM 1910 O O . ASN A 1 258 ? 17.996 1.989 -12.595 1.00 75.75 258 ASN A O 1
ATOM 1914 N N . ALA A 1 259 ? 18.662 3.737 -11.366 1.00 76.81 259 ALA A N 1
ATOM 1915 C CA . ALA A 1 259 ? 17.317 4.299 -11.217 1.00 76.81 259 ALA A CA 1
ATOM 1916 C C . ALA A 1 259 ? 16.591 4.502 -12.560 1.00 76.81 259 ALA A C 1
ATOM 1918 O O . ALA A 1 259 ? 15.406 4.197 -12.673 1.00 76.81 259 ALA A O 1
ATOM 1919 N N . VAL A 1 260 ? 17.290 4.948 -13.612 1.00 82.44 260 VAL A N 1
ATOM 1920 C CA . VAL A 1 260 ? 16.709 5.069 -14.962 1.00 82.44 260 VAL A CA 1
ATOM 1921 C C . VAL A 1 260 ? 16.354 3.704 -15.552 1.00 82.44 260 VAL A C 1
ATOM 1923 O O . VAL A 1 260 ? 15.275 3.555 -16.122 1.00 82.44 260 VAL A O 1
ATOM 1926 N N . ARG A 1 261 ? 17.224 2.694 -15.411 1.00 80.25 261 ARG A N 1
ATOM 1927 C CA . ARG A 1 261 ? 16.928 1.310 -15.827 1.00 80.25 261 ARG A CA 1
ATOM 1928 C C . ARG A 1 261 ? 15.634 0.821 -15.181 1.00 80.25 261 ARG A C 1
ATOM 1930 O O . ARG A 1 261 ? 14.787 0.248 -15.863 1.00 80.25 261 ARG A O 1
ATOM 1937 N N . GLN A 1 262 ? 15.488 1.054 -13.881 1.00 73.69 262 GLN A N 1
ATOM 1938 C CA . GLN A 1 262 ? 14.327 0.607 -13.118 1.00 73.69 262 GLN A CA 1
ATOM 1939 C C . GLN A 1 262 ? 13.076 1.386 -13.504 1.00 73.69 262 GLN A C 1
ATOM 1941 O O . GLN A 1 262 ? 12.071 0.771 -13.832 1.00 73.69 262 GLN A O 1
ATOM 1946 N N . ALA A 1 263 ? 13.163 2.712 -13.619 1.00 76.56 263 ALA A N 1
ATOM 1947 C CA . ALA A 1 263 ? 12.084 3.561 -14.116 1.00 76.56 263 ALA A CA 1
ATOM 1948 C C . ALA A 1 263 ? 11.556 3.096 -15.483 1.00 76.56 263 ALA A C 1
ATOM 1950 O O . ALA A 1 263 ? 10.353 2.919 -15.650 1.00 76.56 263 ALA A O 1
ATOM 1951 N N . VAL A 1 264 ? 12.451 2.837 -16.441 1.00 78.06 264 VAL A N 1
ATOM 1952 C CA . VAL A 1 264 ? 12.096 2.354 -17.784 1.00 78.06 264 VAL A CA 1
ATOM 1953 C C . VAL A 1 264 ? 11.453 0.966 -17.739 1.00 78.06 264 VAL A C 1
ATOM 1955 O O . VAL A 1 264 ? 10.452 0.728 -18.412 1.00 78.06 264 VAL A O 1
ATOM 1958 N N . THR A 1 265 ? 11.994 0.059 -16.923 1.00 74.00 265 THR A N 1
ATOM 1959 C CA . THR A 1 265 ? 11.428 -1.287 -16.725 1.00 74.00 265 THR A CA 1
ATOM 1960 C C . THR A 1 265 ? 10.011 -1.200 -16.170 1.00 74.00 265 THR A C 1
ATOM 1962 O O . THR A 1 265 ? 9.082 -1.776 -16.724 1.00 74.00 265 THR A O 1
ATOM 1965 N N . ASN A 1 266 ? 9.846 -0.408 -15.119 1.00 72.62 266 ASN A N 1
ATOM 1966 C CA . ASN A 1 266 ? 8.598 -0.178 -14.414 1.00 72.62 266 ASN A CA 1
ATOM 1967 C C . ASN A 1 266 ? 7.534 0.448 -15.323 1.00 72.62 266 ASN A C 1
ATOM 1969 O O . ASN A 1 266 ? 6.409 -0.038 -15.384 1.00 72.62 266 ASN A O 1
ATOM 1973 N N . MET A 1 267 ? 7.903 1.472 -16.098 1.00 73.69 267 MET A N 1
ATOM 1974 C CA . MET A 1 267 ? 7.024 2.079 -17.103 1.00 73.69 267 MET A CA 1
ATOM 1975 C C . MET A 1 267 ? 6.605 1.074 -18.177 1.00 73.69 267 MET A C 1
ATOM 1977 O O . MET A 1 267 ? 5.441 1.056 -18.554 1.00 73.69 267 MET A O 1
ATOM 1981 N N . SER A 1 268 ? 7.522 0.218 -18.639 1.00 72.69 268 SER A N 1
ATOM 1982 C CA . SER A 1 268 ? 7.197 -0.818 -19.624 1.00 72.69 268 SER A CA 1
ATOM 1983 C C . SER A 1 268 ? 6.182 -1.820 -19.094 1.00 72.69 268 SER A C 1
ATOM 1985 O O . SER A 1 268 ? 5.310 -2.245 -19.847 1.00 72.69 268 SER A O 1
ATOM 1987 N N . VAL A 1 269 ? 6.304 -2.219 -17.827 1.00 68.50 269 VAL A N 1
ATOM 1988 C CA . VAL A 1 269 ? 5.338 -3.118 -17.190 1.00 68.50 269 VAL A CA 1
ATOM 1989 C C . VAL A 1 269 ? 3.978 -2.428 -17.102 1.00 68.50 269 VAL A C 1
ATOM 1991 O O . VAL A 1 269 ? 2.984 -3.000 -17.533 1.00 68.50 269 VAL A O 1
ATOM 1994 N N . ILE A 1 270 ? 3.942 -1.174 -16.644 1.00 68.75 270 ILE A N 1
ATOM 1995 C CA . ILE A 1 270 ? 2.709 -0.376 -16.571 1.00 68.75 270 ILE A CA 1
ATOM 1996 C C . ILE A 1 270 ? 2.017 -0.281 -17.933 1.00 68.75 270 ILE A C 1
ATOM 1998 O O . ILE A 1 270 ? 0.829 -0.577 -18.049 1.00 68.75 270 ILE A O 1
ATOM 2002 N N . ASP A 1 271 ? 2.767 0.075 -18.974 1.00 69.38 271 ASP A N 1
ATOM 2003 C CA . ASP A 1 271 ? 2.241 0.237 -20.332 1.00 69.38 271 ASP A CA 1
ATOM 2004 C C . ASP A 1 271 ? 1.798 -1.095 -20.957 1.00 69.38 271 ASP A C 1
ATOM 2006 O O . ASP A 1 271 ? 0.921 -1.112 -21.818 1.00 69.38 271 ASP A O 1
ATOM 2010 N N . SER A 1 272 ? 2.346 -2.226 -20.497 1.00 66.38 272 SER A N 1
ATOM 2011 C CA . SER A 1 272 ? 1.894 -3.556 -20.930 1.00 66.38 272 SER A CA 1
ATOM 2012 C C . SER A 1 272 ? 0.489 -3.890 -20.413 1.00 66.38 272 SER A C 1
ATOM 2014 O O . SER A 1 272 ? -0.215 -4.685 -21.035 1.00 66.38 272 SER A O 1
ATOM 2016 N N . PHE A 1 273 ? 0.060 -3.256 -19.316 1.00 63.84 273 PHE A N 1
ATOM 2017 C CA . PHE A 1 273 ? -1.222 -3.511 -18.654 1.00 63.84 273 PHE A CA 1
ATOM 2018 C C . PHE A 1 273 ? -2.247 -2.369 -18.793 1.00 63.84 273 PHE A C 1
ATOM 2020 O O . PHE A 1 273 ? -3.414 -2.564 -18.467 1.00 63.84 273 PHE A O 1
ATOM 2027 N N . GLY A 1 274 ? -1.840 -1.194 -19.287 1.00 54.78 274 GLY A N 1
ATOM 2028 C CA . GLY A 1 274 ? -2.624 0.049 -19.224 1.00 54.78 274 GLY A CA 1
ATOM 2029 C C . GLY A 1 274 ? -3.934 0.105 -20.025 1.00 54.78 274 GLY A C 1
ATOM 2030 O O . GLY A 1 274 ? -4.761 0.961 -19.727 1.00 54.78 274 GLY A O 1
ATOM 2031 N N . ASP A 1 275 ? -4.151 -0.792 -20.994 1.00 52.03 275 ASP A N 1
ATOM 2032 C CA . ASP A 1 275 ? -5.304 -0.718 -21.914 1.00 52.03 275 ASP A CA 1
ATOM 2033 C C . ASP A 1 275 ? -6.459 -1.681 -21.575 1.00 52.03 275 ASP A C 1
ATOM 2035 O O . ASP A 1 275 ? -7.532 -1.582 -22.168 1.00 52.03 275 ASP A O 1
ATOM 2039 N N . THR A 1 276 ? -6.262 -2.642 -20.667 1.00 50.72 276 THR A N 1
ATOM 2040 C CA . THR A 1 276 ? -7.209 -3.758 -20.462 1.00 50.72 276 THR A CA 1
ATOM 2041 C C . THR A 1 276 ? -7.319 -4.142 -18.992 1.00 50.72 276 THR A C 1
ATOM 2043 O O . THR A 1 276 ? -6.976 -5.260 -18.605 1.00 50.72 276 THR A O 1
ATOM 2046 N N . VAL A 1 277 ? -7.766 -3.202 -18.165 1.00 52.31 277 VAL A N 1
ATOM 2047 C CA . VAL A 1 277 ? -8.137 -3.503 -16.782 1.00 52.31 277 VAL A CA 1
ATOM 2048 C C . VAL A 1 277 ? -9.653 -3.659 -16.739 1.00 52.31 277 VAL A C 1
ATOM 2050 O O . VAL A 1 277 ? -10.376 -2.795 -17.237 1.00 52.31 277 VAL A O 1
ATOM 2053 N N . ASP A 1 278 ? -10.123 -4.783 -16.195 1.00 56.41 278 ASP A N 1
ATOM 2054 C CA . ASP A 1 278 ? -11.532 -4.970 -15.834 1.00 56.41 278 ASP A CA 1
ATOM 2055 C C . ASP A 1 278 ? -12.017 -3.717 -15.088 1.00 56.41 278 ASP A C 1
ATOM 2057 O O . ASP A 1 278 ? -11.328 -3.229 -14.192 1.00 56.41 278 ASP A O 1
ATOM 2061 N N . HIS A 1 279 ? -13.188 -3.188 -15.447 1.00 57.19 279 HIS A N 1
ATOM 2062 C CA . HIS A 1 279 ? -13.742 -1.968 -14.854 1.00 57.19 279 HIS A CA 1
ATOM 2063 C C . HIS A 1 279 ? -13.857 -2.015 -13.319 1.00 57.19 279 HIS A C 1
ATOM 2065 O O . HIS A 1 279 ? -13.993 -0.964 -12.693 1.00 57.19 279 HIS A O 1
ATOM 2071 N N . ARG A 1 280 ? -13.795 -3.206 -12.710 1.00 64.25 280 ARG A N 1
ATOM 2072 C CA . ARG A 1 280 ? -13.815 -3.405 -11.256 1.00 64.25 280 ARG A CA 1
ATOM 2073 C C . ARG A 1 280 ? -12.471 -3.199 -10.565 1.00 64.25 280 ARG A C 1
ATOM 2075 O O . ARG A 1 280 ? -12.471 -2.928 -9.369 1.00 64.25 280 ARG A O 1
ATOM 2082 N N . ILE A 1 281 ? -11.338 -3.275 -11.273 1.00 74.81 281 ILE A N 1
ATOM 2083 C CA . ILE A 1 281 ? -10.053 -2.834 -10.714 1.00 74.81 281 ILE A CA 1
ATOM 2084 C C . ILE A 1 281 ? -9.732 -1.444 -11.253 1.00 74.81 281 ILE A C 1
ATOM 2086 O O . ILE A 1 281 ? -9.471 -1.234 -12.435 1.00 74.81 281 ILE A O 1
ATOM 2090 N N . ASN A 1 282 ? -9.728 -0.467 -10.354 1.00 79.75 282 ASN A N 1
ATOM 2091 C CA . ASN A 1 282 ? -9.410 0.907 -10.699 1.00 79.75 282 ASN A CA 1
ATOM 2092 C C . ASN A 1 282 ? -7.901 1.038 -10.985 1.00 79.75 282 ASN A C 1
ATOM 2094 O O . ASN A 1 282 ? -7.086 1.084 -10.067 1.00 79.75 282 ASN A O 1
ATOM 2098 N N . ALA A 1 283 ? -7.523 1.088 -12.266 1.00 78.44 283 ALA A N 1
ATOM 2099 C CA . ALA A 1 283 ? -6.124 1.165 -12.692 1.00 78.44 283 ALA A CA 1
ATOM 2100 C C . ALA A 1 283 ? -5.354 2.368 -12.094 1.00 78.44 283 ALA A C 1
ATOM 2102 O O . ALA A 1 283 ? -4.225 2.173 -11.634 1.00 78.44 283 ALA A O 1
ATOM 2103 N N . PRO A 1 284 ? -5.922 3.593 -12.043 1.00 79.06 284 PRO A N 1
ATOM 2104 C CA . PRO A 1 284 ? -5.359 4.698 -11.270 1.00 79.06 284 PRO A CA 1
ATOM 2105 C C . PRO A 1 284 ? -4.967 4.347 -9.829 1.00 79.06 284 PRO A C 1
ATOM 2107 O O . PRO A 1 284 ? -3.812 4.556 -9.447 1.00 79.06 284 PRO A O 1
ATOM 2110 N N . HIS A 1 285 ? -5.902 3.792 -9.054 1.00 85.38 285 HIS A N 1
ATOM 2111 C CA . HIS A 1 285 ? -5.672 3.416 -7.656 1.00 85.38 285 HIS A CA 1
ATOM 2112 C C . HIS A 1 285 ? -4.702 2.241 -7.524 1.00 85.38 285 HIS A C 1
ATOM 2114 O O . HIS A 1 285 ? -3.876 2.229 -6.612 1.00 85.38 285 HIS A O 1
ATOM 2120 N N . PHE A 1 286 ? -4.747 1.291 -8.458 1.00 87.19 286 PHE A N 1
ATOM 2121 C CA . PHE A 1 286 ? -3.838 0.147 -8.499 1.00 87.19 286 PHE A CA 1
ATOM 2122 C C . PHE A 1 286 ? -2.380 0.594 -8.609 1.00 87.19 286 PHE A C 1
ATOM 2124 O O . PHE A 1 286 ? -1.507 0.143 -7.859 1.00 87.19 286 PHE A O 1
ATOM 2131 N N . TRP A 1 287 ? -2.103 1.502 -9.544 1.00 85.56 287 TRP A N 1
ATOM 2132 C CA . TRP A 1 287 ? -0.749 2.000 -9.745 1.00 85.56 287 TRP A CA 1
ATOM 2133 C C . TRP A 1 287 ? -0.305 2.934 -8.628 1.00 85.56 287 TRP A C 1
ATOM 2135 O O . TRP A 1 287 ? 0.867 2.907 -8.266 1.00 85.56 287 TRP A O 1
ATOM 2145 N N . GLU A 1 288 ? -1.216 3.715 -8.049 1.00 86.94 288 GLU A N 1
ATOM 2146 C CA . GLU A 1 288 ? -0.926 4.514 -6.858 1.00 86.94 288 GLU A CA 1
ATOM 2147 C C . GLU A 1 288 ? -0.479 3.641 -5.676 1.00 86.94 288 GLU A C 1
ATOM 2149 O O . GLU A 1 288 ? 0.571 3.910 -5.091 1.00 86.94 288 GLU A O 1
ATOM 2154 N N . HIS A 1 289 ? -1.196 2.546 -5.408 1.00 92.88 289 HIS A N 1
ATOM 2155 C CA . HIS A 1 289 ? -0.831 1.554 -4.388 1.00 92.88 289 HIS A CA 1
ATOM 2156 C C . HIS A 1 289 ? 0.518 0.897 -4.667 1.00 92.88 289 HIS A C 1
ATOM 2158 O O . HIS A 1 289 ? 1.376 0.797 -3.788 1.00 92.88 289 HIS A O 1
ATOM 2164 N N . SER A 1 290 ? 0.740 0.492 -5.916 1.00 90.50 290 SER A N 1
ATOM 2165 C CA . SER A 1 290 ? 2.001 -0.117 -6.345 1.00 90.50 290 SER A CA 1
ATOM 2166 C C . SER A 1 290 ? 3.179 0.845 -6.156 1.00 90.50 290 SER A C 1
ATOM 2168 O O . SER A 1 290 ? 4.238 0.465 -5.656 1.00 90.50 290 SER A O 1
ATOM 2170 N N . ILE A 1 291 ? 2.995 2.119 -6.512 1.00 88.31 291 ILE A N 1
ATOM 2171 C CA . ILE A 1 291 ? 4.001 3.167 -6.338 1.00 88.31 291 ILE A CA 1
ATOM 2172 C C . ILE A 1 291 ? 4.276 3.410 -4.851 1.00 88.31 291 ILE A C 1
ATOM 2174 O O . ILE A 1 291 ? 5.441 3.438 -4.455 1.00 88.31 291 ILE A O 1
ATOM 2178 N N . ALA A 1 292 ? 3.236 3.554 -4.026 1.00 94.88 292 ALA A N 1
ATOM 2179 C CA . ALA A 1 292 ? 3.384 3.742 -2.585 1.00 94.88 292 ALA A CA 1
ATOM 2180 C C . ALA A 1 292 ? 4.124 2.565 -1.939 1.00 94.88 292 ALA A C 1
ATOM 2182 O O . ALA A 1 292 ? 5.067 2.774 -1.178 1.00 94.88 292 ALA A O 1
ATOM 2183 N N . THR A 1 293 ? 3.774 1.335 -2.317 1.00 97.62 293 THR A N 1
ATOM 2184 C CA . THR A 1 293 ? 4.459 0.120 -1.860 1.00 97.62 293 THR A CA 1
ATOM 2185 C C . THR A 1 293 ? 5.932 0.124 -2.273 1.00 97.62 293 THR A C 1
ATOM 2187 O O . THR A 1 293 ? 6.805 -0.161 -1.455 1.00 97.62 293 THR A O 1
ATOM 2190 N N . GLY A 1 294 ? 6.248 0.512 -3.512 1.00 93.75 294 GLY A N 1
ATOM 2191 C CA . GLY A 1 294 ? 7.630 0.694 -3.962 1.00 93.75 294 GLY A CA 1
ATOM 2192 C C . GLY A 1 294 ? 8.397 1.727 -3.129 1.00 93.75 294 GLY A C 1
ATOM 2193 O O . GLY A 1 294 ? 9.510 1.458 -2.673 1.00 93.75 294 GLY A O 1
ATOM 2194 N N . LEU A 1 295 ? 7.806 2.898 -2.882 1.00 93.75 295 LEU A N 1
ATOM 2195 C CA . LEU A 1 295 ? 8.436 3.954 -2.085 1.00 93.75 295 LEU A CA 1
ATOM 2196 C C . LEU A 1 295 ? 8.688 3.501 -0.641 1.00 93.75 295 LEU A C 1
ATOM 2198 O O . LEU A 1 295 ? 9.808 3.631 -0.152 1.00 93.75 295 LEU A O 1
ATOM 2202 N N . ILE A 1 296 ? 7.697 2.893 0.019 1.00 98.44 296 ILE A N 1
ATOM 2203 C CA . ILE A 1 296 ? 7.846 2.392 1.394 1.00 98.44 296 ILE A CA 1
ATOM 2204 C C . ILE A 1 296 ? 8.910 1.289 1.457 1.00 98.44 296 ILE A C 1
ATOM 2206 O O . ILE A 1 296 ? 9.724 1.273 2.380 1.00 98.44 296 ILE A O 1
ATOM 2210 N N . ALA A 1 297 ? 8.953 0.386 0.471 1.00 98.19 297 ALA A N 1
ATOM 2211 C CA . ALA A 1 297 ? 9.969 -0.663 0.397 1.00 98.19 297 ALA A CA 1
ATOM 2212 C C . ALA A 1 297 ? 11.389 -0.081 0.257 1.00 98.19 297 ALA A C 1
ATOM 2214 O O . ALA A 1 297 ? 12.330 -0.555 0.905 1.00 98.19 297 ALA A O 1
ATOM 2215 N N . ALA A 1 298 ? 11.543 0.977 -0.543 1.00 94.25 298 ALA A N 1
ATOM 2216 C CA . ALA A 1 298 ? 12.798 1.707 -0.687 1.00 94.25 298 ALA A CA 1
ATOM 2217 C C . ALA A 1 298 ? 13.208 2.414 0.617 1.00 94.25 298 ALA A C 1
ATOM 2219 O O . ALA A 1 298 ? 14.356 2.285 1.044 1.00 94.25 298 ALA A O 1
ATOM 2220 N N . GLU A 1 299 ? 12.278 3.106 1.283 1.00 97.69 299 GLU A N 1
ATOM 2221 C CA . GLU A 1 299 ? 12.518 3.757 2.578 1.00 97.69 299 GLU A CA 1
ATOM 2222 C C . GLU A 1 299 ? 12.889 2.745 3.672 1.00 97.69 299 GLU A C 1
ATOM 2224 O O . GLU A 1 299 ? 13.846 2.965 4.414 1.00 97.69 299 GLU A O 1
ATOM 2229 N N . ALA A 1 300 ? 12.201 1.601 3.741 1.00 98.50 300 ALA A N 1
ATOM 2230 C CA . ALA A 1 300 ? 12.529 0.530 4.681 1.00 98.50 300 ALA A CA 1
ATOM 2231 C C . ALA A 1 300 ? 13.947 -0.002 4.431 1.00 98.50 300 ALA A C 1
ATOM 2233 O O . ALA A 1 300 ? 14.749 -0.115 5.354 1.00 98.50 300 ALA A O 1
ATOM 2234 N N . THR A 1 301 ? 14.293 -0.263 3.171 1.00 97.81 301 THR A N 1
ATOM 2235 C CA . THR A 1 301 ? 15.623 -0.751 2.777 1.00 97.81 301 THR A CA 1
ATOM 2236 C C . THR A 1 301 ? 16.724 0.274 3.068 1.00 97.81 301 THR A C 1
ATOM 2238 O O . THR A 1 301 ? 17.819 -0.089 3.506 1.00 97.81 301 THR A O 1
ATOM 2241 N N . ARG A 1 302 ? 16.422 1.569 2.916 1.00 95.94 302 ARG A N 1
ATOM 2242 C CA . ARG A 1 302 ? 17.320 2.668 3.290 1.00 95.94 302 ARG A CA 1
ATOM 2243 C C . ARG A 1 302 ? 17.513 2.766 4.800 1.00 95.94 302 ARG A C 1
ATOM 2245 O O . ARG A 1 302 ? 18.644 2.926 5.252 1.00 95.94 302 ARG A O 1
ATOM 2252 N N . ALA A 1 303 ? 16.448 2.616 5.584 1.00 97.75 303 ALA A N 1
ATOM 2253 C CA . ALA A 1 303 ? 16.524 2.584 7.045 1.00 97.75 303 ALA A CA 1
ATOM 2254 C C . ALA A 1 303 ? 17.370 1.400 7.558 1.00 97.75 303 ALA A C 1
ATOM 2256 O O . ALA A 1 303 ? 18.031 1.507 8.591 1.00 97.75 303 ALA A O 1
ATOM 2257 N N . LEU A 1 304 ? 17.424 0.304 6.793 1.00 97.88 304 LEU A N 1
ATOM 2258 C CA . LEU A 1 304 ? 18.305 -0.848 7.025 1.00 97.88 304 LEU A CA 1
ATOM 2259 C C . LEU A 1 304 ? 19.759 -0.629 6.566 1.00 97.88 304 LEU A C 1
ATOM 2261 O O . LEU A 1 304 ? 20.572 -1.547 6.670 1.00 97.88 304 LEU A O 1
ATOM 2265 N N . GLN A 1 305 ? 20.097 0.570 6.077 1.00 97.31 305 GLN A N 1
ATOM 2266 C CA . GLN A 1 305 ? 21.438 0.958 5.621 1.00 97.31 305 GLN A CA 1
ATOM 2267 C C . GLN A 1 305 ? 21.975 0.052 4.505 1.00 97.31 305 GLN A C 1
ATOM 2269 O O . GLN A 1 305 ? 23.158 -0.299 4.476 1.00 97.31 305 GLN A O 1
ATOM 2274 N N . ARG A 1 306 ? 21.091 -0.366 3.593 1.00 95.38 306 ARG A N 1
ATOM 2275 C CA . ARG A 1 306 ? 21.491 -1.079 2.378 1.00 95.38 306 ARG A CA 1
ATOM 2276 C C . ARG A 1 306 ? 21.973 -0.108 1.305 1.00 95.38 306 ARG A C 1
ATOM 2278 O O . ARG A 1 306 ? 21.754 1.098 1.399 1.00 95.38 306 ARG A O 1
ATOM 2285 N N . ASP A 1 307 ? 22.685 -0.650 0.325 1.00 88.44 307 ASP A N 1
ATOM 2286 C CA . ASP A 1 307 ? 23.213 0.130 -0.789 1.00 88.44 307 ASP A CA 1
ATOM 2287 C C . ASP A 1 307 ? 22.105 0.604 -1.744 1.00 88.44 307 ASP A C 1
ATOM 2289 O O . ASP A 1 307 ? 20.959 0.150 -1.694 1.00 88.44 307 ASP A O 1
ATOM 2293 N N . ASP A 1 308 ? 22.460 1.543 -2.624 1.00 81.12 308 ASP A N 1
ATOM 2294 C CA . ASP A 1 308 ? 21.524 2.127 -3.587 1.00 81.12 308 ASP A CA 1
ATOM 2295 C C . ASP A 1 308 ? 20.904 1.061 -4.505 1.00 81.12 308 ASP A C 1
ATOM 2297 O O . ASP A 1 308 ? 19.727 1.151 -4.846 1.00 81.12 308 ASP A O 1
ATOM 2301 N N . GLU A 1 309 ? 21.655 0.015 -4.867 1.00 81.38 309 GLU A N 1
ATOM 2302 C CA . GLU A 1 309 ? 21.139 -1.075 -5.699 1.00 81.38 309 GLU A CA 1
ATOM 2303 C C . GLU A 1 309 ? 20.020 -1.847 -4.987 1.00 81.38 309 GLU A C 1
ATOM 2305 O O . GLU A 1 309 ? 18.972 -2.097 -5.585 1.00 81.38 309 GLU A O 1
ATOM 2310 N N . ALA A 1 310 ? 20.196 -2.182 -3.708 1.00 87.25 310 ALA A N 1
ATOM 2311 C CA . ALA A 1 310 ? 19.165 -2.825 -2.904 1.00 87.25 310 ALA A CA 1
ATOM 2312 C C . ALA A 1 310 ? 17.936 -1.926 -2.704 1.00 87.25 310 ALA A C 1
ATOM 2314 O O . ALA A 1 310 ? 16.811 -2.417 -2.802 1.00 87.25 310 ALA A O 1
ATOM 2315 N N . ILE A 1 311 ? 18.133 -0.626 -2.458 1.00 87.31 311 ILE A N 1
ATOM 2316 C CA . ILE A 1 311 ? 17.042 0.350 -2.291 1.00 87.31 311 ILE A CA 1
ATOM 2317 C C . ILE A 1 311 ? 16.198 0.431 -3.561 1.00 87.31 311 ILE A C 1
ATOM 2319 O O . ILE A 1 311 ? 14.969 0.360 -3.504 1.00 87.31 311 ILE A O 1
ATOM 2323 N N . GLU A 1 312 ? 16.845 0.564 -4.715 1.00 80.44 312 GLU A N 1
ATOM 2324 C CA . GLU A 1 312 ? 16.123 0.611 -5.975 1.00 80.44 312 GLU A CA 1
ATOM 2325 C C . GLU A 1 312 ? 15.433 -0.738 -6.259 1.00 80.44 312 GLU A C 1
ATOM 2327 O O . GLU A 1 312 ? 14.249 -0.772 -6.591 1.00 80.44 312 GLU A O 1
ATOM 2332 N N . ASN A 1 313 ? 16.122 -1.867 -6.048 1.00 83.94 313 ASN A N 1
ATOM 2333 C CA . ASN A 1 313 ? 15.524 -3.195 -6.204 1.00 83.94 313 ASN A CA 1
ATOM 2334 C C . ASN A 1 313 ? 14.268 -3.362 -5.334 1.00 83.94 313 ASN A C 1
ATOM 2336 O O . ASN A 1 313 ? 13.272 -3.895 -5.818 1.00 83.94 313 ASN A O 1
ATOM 2340 N N . ALA A 1 314 ? 14.280 -2.865 -4.094 1.00 90.12 314 ALA A N 1
ATOM 2341 C CA . ALA A 1 314 ? 13.117 -2.868 -3.212 1.00 90.12 314 ALA A CA 1
ATOM 2342 C C . ALA A 1 314 ? 11.959 -2.025 -3.771 1.00 90.12 314 ALA A C 1
ATOM 2344 O O . ALA A 1 314 ? 10.814 -2.476 -3.730 1.00 90.12 314 ALA A O 1
ATOM 2345 N N . PHE A 1 315 ? 12.246 -0.860 -4.369 1.00 89.50 315 PHE A N 1
ATOM 2346 C CA . PHE A 1 315 ? 11.236 -0.074 -5.086 1.00 89.50 315 PHE A CA 1
ATOM 2347 C C . PHE A 1 315 ? 10.580 -0.886 -6.204 1.00 89.50 315 PHE A C 1
ATOM 2349 O O . PHE A 1 315 ? 9.355 -0.944 -6.299 1.00 89.50 315 PHE A O 1
ATOM 2356 N N . THR A 1 316 ? 11.386 -1.553 -7.031 1.00 82.31 316 THR A N 1
ATOM 2357 C CA . THR A 1 316 ? 10.879 -2.388 -8.127 1.00 82.31 316 THR A CA 1
ATOM 2358 C C . THR A 1 316 ? 10.078 -3.583 -7.611 1.00 82.31 316 THR A C 1
ATOM 2360 O O . THR A 1 316 ? 9.017 -3.877 -8.156 1.00 82.31 316 THR A O 1
ATOM 2363 N N . MET A 1 317 ? 10.520 -4.244 -6.536 1.00 88.50 317 MET A N 1
ATOM 2364 C CA . MET A 1 317 ? 9.742 -5.316 -5.903 1.00 88.50 317 MET A CA 1
ATOM 2365 C C . MET A 1 317 ? 8.372 -4.808 -5.440 1.00 88.50 317 MET A C 1
ATOM 2367 O O . MET A 1 317 ? 7.360 -5.436 -5.739 1.00 88.50 317 MET A O 1
ATOM 2371 N N . GLY A 1 318 ? 8.331 -3.657 -4.761 1.00 89.12 318 GLY A N 1
ATOM 2372 C CA . GLY A 1 318 ? 7.087 -3.055 -4.292 1.00 89.12 318 GLY A CA 1
ATOM 2373 C C . GLY A 1 318 ? 6.177 -2.576 -5.425 1.00 89.12 318 GLY A C 1
ATOM 2374 O O . GLY A 1 318 ? 4.969 -2.736 -5.331 1.00 89.12 318 GLY A O 1
ATOM 2375 N N . LEU A 1 319 ? 6.715 -2.083 -6.540 1.00 86.50 319 LEU A N 1
ATOM 2376 C CA . LEU A 1 319 ? 5.889 -1.713 -7.691 1.00 86.50 319 LEU A CA 1
ATOM 2377 C C . LEU A 1 319 ? 5.256 -2.933 -8.380 1.00 86.50 319 LEU A C 1
ATOM 2379 O O . LEU A 1 319 ? 4.139 -2.861 -8.881 1.00 86.50 319 LEU A O 1
ATOM 2383 N N . LEU A 1 320 ? 5.976 -4.052 -8.434 1.00 84.94 320 LEU A N 1
ATOM 2384 C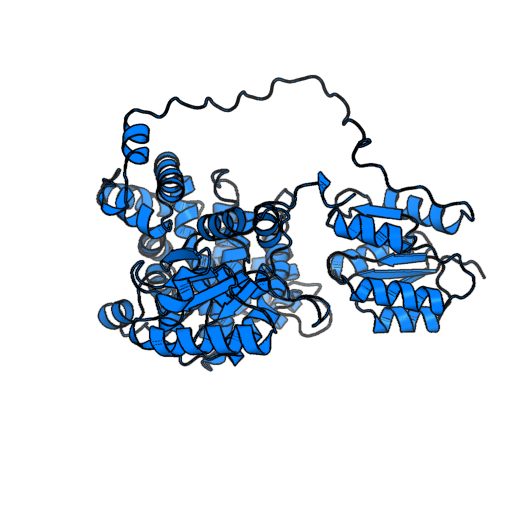 CA . LEU A 1 320 ? 5.543 -5.232 -9.182 1.00 84.94 320 LEU A CA 1
ATOM 2385 C C . LEU A 1 320 ? 4.703 -6.214 -8.357 1.00 84.94 320 LEU A C 1
ATOM 2387 O O . LEU A 1 320 ? 4.097 -7.107 -8.951 1.00 84.94 320 LEU A O 1
ATOM 2391 N N . HIS A 1 321 ? 4.656 -6.063 -7.029 1.00 92.19 321 HIS A N 1
ATOM 2392 C CA . HIS A 1 321 ? 4.131 -7.080 -6.109 1.00 92.19 321 HIS A CA 1
ATOM 2393 C C . HIS A 1 321 ? 2.713 -7.575 -6.449 1.00 92.19 321 HIS A C 1
ATOM 2395 O O . HIS A 1 321 ? 2.473 -8.780 -6.452 1.00 92.19 321 HIS A O 1
ATOM 2401 N N . ASP A 1 322 ? 1.810 -6.663 -6.819 1.00 91.69 322 ASP A N 1
ATOM 2402 C CA . ASP A 1 322 ? 0.397 -6.955 -7.087 1.00 91.69 322 ASP A CA 1
ATOM 2403 C C . ASP A 1 322 ? 0.067 -7.121 -8.584 1.00 91.69 322 ASP A C 1
ATOM 2405 O O . ASP A 1 322 ? -1.079 -7.382 -8.955 1.00 91.69 322 ASP A O 1
ATOM 2409 N N . THR A 1 323 ? 1.052 -7.002 -9.485 1.00 84.94 323 THR A N 1
ATOM 2410 C CA . THR A 1 323 ? 0.808 -7.013 -10.947 1.00 84.94 323 THR A CA 1
ATOM 2411 C C . THR A 1 323 ? 0.264 -8.341 -11.481 1.00 84.94 323 THR A C 1
ATOM 2413 O O . THR A 1 323 ? -0.356 -8.364 -12.544 1.00 84.94 323 THR A O 1
ATOM 2416 N N . GLY A 1 324 ? 0.359 -9.429 -10.709 1.00 85.81 324 GLY A N 1
ATOM 2417 C CA . GLY A 1 324 ? -0.307 -10.695 -11.029 1.00 85.81 324 GLY A CA 1
ATOM 2418 C C . GLY A 1 324 ? -1.833 -10.564 -11.114 1.00 85.81 324 GLY A C 1
ATOM 2419 O O . GLY A 1 324 ? -2.464 -11.276 -11.890 1.00 85.81 324 GLY A O 1
ATOM 2420 N N . ARG A 1 325 ? -2.429 -9.601 -10.394 1.00 88.00 325 ARG A N 1
ATOM 2421 C CA . ARG A 1 325 ? -3.868 -9.303 -10.469 1.00 88.00 325 ARG A CA 1
ATOM 2422 C C . ARG A 1 325 ? -4.242 -8.729 -11.831 1.00 88.00 325 ARG A C 1
ATOM 2424 O O . ARG A 1 325 ? -5.235 -9.147 -12.416 1.00 88.00 325 ARG A O 1
ATOM 2431 N N . MET A 1 326 ? -3.413 -7.830 -12.368 1.00 81.38 326 MET A N 1
ATOM 2432 C CA . MET A 1 326 ? -3.597 -7.291 -13.721 1.00 81.38 326 MET A CA 1
ATOM 2433 C C . MET A 1 326 ? -3.533 -8.412 -14.759 1.00 81.38 326 MET A C 1
ATOM 2435 O O . MET A 1 326 ? -4.378 -8.477 -15.649 1.00 81.38 326 MET A O 1
ATOM 2439 N N . VAL A 1 327 ? -2.597 -9.352 -14.601 1.00 81.25 327 VAL A N 1
ATOM 2440 C CA . VAL A 1 327 ? -2.521 -10.531 -15.473 1.00 81.25 327 VAL A CA 1
ATOM 2441 C C . VAL A 1 327 ? -3.808 -11.352 -15.390 1.00 81.25 327 VAL A C 1
ATOM 2443 O O . VAL A 1 327 ? -4.395 -11.650 -16.426 1.00 81.25 327 VAL A O 1
ATOM 2446 N N . TYR A 1 328 ? -4.308 -11.650 -14.189 1.00 86.31 328 TYR A N 1
ATOM 2447 C CA . TYR A 1 328 ? -5.569 -12.380 -14.026 1.00 86.31 328 TYR A CA 1
ATOM 2448 C C . TYR A 1 328 ? -6.766 -11.688 -14.677 1.00 86.31 328 TYR A C 1
ATOM 2450 O O . TYR A 1 328 ? -7.551 -12.372 -15.327 1.00 86.31 328 TYR A O 1
ATOM 2458 N N . THR A 1 329 ? -6.876 -10.357 -14.615 1.00 81.94 329 THR A N 1
ATOM 2459 C CA . THR A 1 329 ? -7.960 -9.651 -15.326 1.00 81.94 329 THR A CA 1
ATOM 2460 C C . THR A 1 329 ? -7.906 -9.809 -16.847 1.00 81.94 329 THR A C 1
ATOM 2462 O O . THR A 1 329 ? -8.930 -9.670 -17.505 1.00 81.94 329 THR A O 1
ATOM 2465 N N . GLN A 1 330 ? -6.739 -10.127 -17.416 1.00 77.81 330 GLN A N 1
ATOM 2466 C CA . GLN A 1 330 ? -6.572 -10.323 -18.857 1.00 77.81 330 GLN A CA 1
ATOM 2467 C C . GLN A 1 330 ? -6.793 -11.775 -19.286 1.00 77.81 330 GLN A C 1
ATOM 2469 O O . GLN A 1 330 ? -7.445 -12.019 -20.298 1.00 77.81 330 GLN A O 1
ATOM 2474 N N . ILE A 1 331 ? -6.241 -12.740 -18.542 1.00 82.69 331 ILE A N 1
ATOM 2475 C CA . ILE A 1 331 ? -6.272 -14.158 -18.940 1.00 82.69 331 ILE A CA 1
ATOM 2476 C C . ILE A 1 331 ? -7.417 -14.961 -18.323 1.00 82.69 331 ILE A C 1
ATOM 2478 O O . ILE A 1 331 ? -7.729 -16.044 -18.811 1.00 82.69 331 ILE A O 1
ATOM 2482 N N . LEU A 1 332 ? -8.019 -14.453 -17.247 1.00 87.44 332 LEU A N 1
ATOM 2483 C CA . LEU A 1 332 ? -9.053 -15.117 -16.450 1.00 87.44 332 LEU A CA 1
ATOM 2484 C C . LEU A 1 332 ? -10.155 -14.128 -16.001 1.00 87.44 332 LEU A C 1
ATOM 2486 O O . LEU A 1 332 ? -10.493 -14.105 -14.814 1.00 87.44 332 LEU A O 1
ATOM 2490 N N . PRO A 1 333 ? -10.720 -13.287 -16.894 1.00 84.81 333 PRO A N 1
ATOM 2491 C CA . PRO A 1 333 ? -11.645 -12.218 -16.501 1.00 84.81 333 PRO A CA 1
ATOM 2492 C C . PRO A 1 333 ? -12.893 -12.741 -15.772 1.00 84.81 333 PRO A C 1
ATOM 2494 O O . PRO A 1 333 ? -13.247 -12.227 -14.711 1.00 84.81 333 PRO A O 1
ATOM 2497 N N . ASP A 1 334 ? -13.514 -13.812 -16.274 1.00 85.94 334 ASP A N 1
ATOM 2498 C CA . ASP A 1 334 ? -14.723 -14.395 -15.674 1.00 85.94 334 ASP A CA 1
ATOM 2499 C C . ASP A 1 334 ? -14.441 -15.021 -14.301 1.00 85.94 334 ASP A C 1
ATOM 2501 O O . ASP A 1 334 ? -15.258 -14.968 -13.386 1.00 85.94 334 ASP A O 1
ATOM 2505 N N . GLN A 1 335 ? -13.268 -15.627 -14.116 1.00 90.25 335 GLN A N 1
ATOM 2506 C CA . GLN A 1 335 ? -12.894 -16.228 -12.838 1.00 90.25 335 GLN A CA 1
ATOM 2507 C C . GLN A 1 335 ? -12.484 -15.161 -11.829 1.00 90.25 335 GLN A C 1
ATOM 2509 O O . GLN A 1 335 ? -12.855 -15.264 -10.661 1.00 90.25 335 GLN A O 1
ATOM 2514 N N . MET A 1 336 ? -11.781 -14.118 -12.275 1.00 88.06 336 MET A N 1
ATOM 2515 C CA . MET A 1 336 ? -11.466 -12.967 -11.435 1.00 88.06 336 MET A CA 1
ATOM 2516 C C . MET A 1 336 ? -12.743 -12.238 -11.002 1.00 88.06 336 MET A C 1
ATOM 2518 O O . MET A 1 336 ? -12.822 -11.780 -9.866 1.00 88.06 336 MET A O 1
ATOM 2522 N N . ALA A 1 337 ? -13.778 -12.222 -11.849 1.00 85.94 337 ALA A N 1
ATOM 2523 C CA . ALA A 1 337 ? -15.098 -11.720 -11.488 1.00 85.94 337 ALA A CA 1
ATOM 2524 C C . ALA A 1 337 ? -15.648 -12.374 -10.224 1.00 85.94 337 ALA A C 1
ATOM 2526 O O . ALA A 1 337 ? -15.984 -11.707 -9.253 1.00 85.94 337 ALA A O 1
ATOM 2527 N N . ARG A 1 338 ? -15.656 -13.704 -10.244 1.00 88.88 338 ARG A N 1
ATOM 2528 C CA . ARG A 1 338 ? -16.174 -14.541 -9.165 1.00 88.88 338 ARG A CA 1
ATOM 2529 C C . ARG A 1 338 ? -15.318 -14.434 -7.906 1.00 88.88 338 ARG A C 1
ATOM 2531 O O . ARG A 1 338 ? -15.838 -14.568 -6.805 1.00 88.88 338 ARG A O 1
ATOM 2538 N N . VAL A 1 339 ? -14.014 -14.194 -8.060 1.00 90.75 339 VAL A N 1
ATOM 2539 C CA . VAL A 1 339 ? -13.101 -13.911 -6.943 1.00 90.75 339 VAL A CA 1
ATOM 2540 C C . VAL A 1 339 ? -13.455 -12.594 -6.260 1.00 90.75 339 VAL A C 1
ATOM 2542 O O . VAL A 1 339 ? -13.536 -12.580 -5.035 1.00 90.75 339 VAL A O 1
ATOM 2545 N N . LEU A 1 340 ? -13.674 -11.519 -7.024 1.00 87.31 340 LEU A N 1
ATOM 2546 C CA . LEU A 1 340 ? -14.061 -10.215 -6.477 1.00 87.31 340 LEU A CA 1
ATOM 2547 C C . LEU A 1 340 ? -15.404 -10.316 -5.741 1.00 87.31 340 LEU A C 1
ATOM 2549 O O . LEU A 1 340 ? -15.474 -9.997 -4.559 1.00 87.31 340 LEU A O 1
ATOM 2553 N N . ASP A 1 341 ? -16.422 -10.887 -6.391 1.00 86.50 341 ASP A N 1
ATOM 2554 C CA . ASP A 1 341 ? -17.761 -11.022 -5.804 1.00 86.50 341 ASP A CA 1
ATOM 2555 C C . ASP A 1 341 ? -17.745 -11.872 -4.517 1.00 86.50 341 ASP A C 1
ATOM 2557 O O . ASP A 1 341 ? -18.412 -11.549 -3.533 1.00 86.50 341 ASP A O 1
ATOM 2561 N N . ALA A 1 342 ? -16.964 -12.960 -4.491 1.00 89.62 342 ALA A N 1
ATOM 2562 C CA . ALA A 1 342 ? -16.832 -13.806 -3.307 1.00 89.62 342 ALA A CA 1
ATOM 2563 C C . ALA A 1 342 ? -16.062 -13.121 -2.167 1.00 89.62 342 ALA A C 1
ATOM 2565 O O . ALA A 1 342 ? -16.369 -13.365 -1.001 1.00 89.62 342 ALA A O 1
ATOM 2566 N N . ALA A 1 343 ? -15.065 -12.292 -2.480 1.00 88.38 343 ALA A N 1
ATOM 2567 C CA . ALA A 1 343 ? -14.324 -11.532 -1.478 1.00 88.38 343 ALA A CA 1
ATOM 2568 C C . ALA A 1 343 ? -15.194 -10.469 -0.814 1.00 88.38 343 ALA A C 1
ATOM 2570 O O . ALA A 1 343 ? -15.217 -10.410 0.415 1.00 88.38 343 ALA A O 1
ATOM 2571 N N . ASP A 1 344 ? -15.973 -9.733 -1.607 1.00 83.38 344 ASP A N 1
ATOM 2572 C CA . ASP A 1 344 ? -16.935 -8.752 -1.106 1.00 83.38 344 ASP A CA 1
ATOM 2573 C C . ASP A 1 344 ? -18.018 -9.431 -0.257 1.00 83.38 344 ASP A C 1
ATOM 2575 O O . ASP A 1 344 ? -18.323 -8.986 0.847 1.00 83.38 344 ASP A O 1
ATOM 2579 N N . HIS A 1 345 ? -18.568 -10.556 -0.733 1.00 84.75 345 HIS A N 1
ATOM 2580 C CA . HIS A 1 345 ? -19.612 -11.294 -0.020 1.00 84.75 345 HIS A CA 1
ATOM 2581 C C . HIS A 1 345 ? -19.143 -11.870 1.325 1.00 84.75 345 HIS A C 1
ATOM 2583 O O . HIS A 1 345 ? -19.856 -11.779 2.324 1.00 84.75 345 HIS A O 1
ATOM 2589 N N . LEU A 1 346 ? -17.964 -12.499 1.351 1.00 86.00 346 LEU A N 1
ATOM 2590 C CA . LEU A 1 346 ? -17.419 -13.138 2.555 1.00 86.00 346 LEU A CA 1
ATOM 2591 C C . LEU A 1 346 ? -16.705 -12.159 3.482 1.00 86.00 346 LEU A C 1
ATOM 2593 O O . LEU A 1 346 ? -16.391 -12.502 4.624 1.00 86.00 346 LEU A O 1
ATOM 2597 N N . GLY A 1 347 ? -16.390 -10.979 2.965 1.00 84.25 347 GLY A N 1
ATOM 2598 C CA . GLY A 1 347 ? -15.583 -9.997 3.644 1.00 84.25 347 GLY A CA 1
ATOM 2599 C C . GLY A 1 347 ? -14.150 -10.464 3.924 1.00 84.25 347 GLY A C 1
ATOM 2600 O O . GLY A 1 347 ? -13.608 -10.239 5.009 1.00 84.25 347 GLY A O 1
ATOM 2601 N N . GLU A 1 348 ? -13.561 -11.183 2.969 1.00 88.56 348 GLU A N 1
ATOM 2602 C CA . GLU A 1 348 ? -12.232 -11.795 3.062 1.00 88.56 348 GLU A CA 1
ATOM 2603 C C . GLU A 1 348 ? -11.256 -11.106 2.105 1.00 88.56 348 GLU A C 1
ATOM 2605 O O . GLU A 1 348 ? -11.639 -10.604 1.051 1.00 88.56 348 GLU A O 1
ATOM 2610 N N . SER A 1 349 ? -9.965 -11.117 2.438 1.00 91.06 349 SER A N 1
ATOM 2611 C CA . SER A 1 349 ? -8.955 -10.500 1.579 1.00 91.06 349 SER A CA 1
ATOM 2612 C C . SER A 1 349 ? -8.778 -11.258 0.261 1.00 91.06 349 SER A C 1
ATOM 2614 O O . SER A 1 349 ? -8.839 -12.495 0.203 1.00 91.06 349 SER A O 1
ATOM 2616 N N . LEU A 1 350 ? -8.535 -10.516 -0.823 1.00 91.50 350 LEU A N 1
ATOM 2617 C CA . LEU A 1 350 ? -8.561 -11.086 -2.170 1.00 91.50 350 LEU A CA 1
ATOM 2618 C C . LEU A 1 350 ? -7.561 -12.229 -2.370 1.00 91.50 350 LEU A C 1
ATOM 2620 O O . LEU A 1 350 ? -7.894 -13.226 -2.999 1.00 91.50 350 LEU A O 1
ATOM 2624 N N . GLU A 1 351 ? -6.351 -12.150 -1.812 1.00 93.50 351 GLU A N 1
ATOM 2625 C CA . GLU A 1 351 ? -5.343 -13.212 -1.941 1.00 93.50 351 GLU A CA 1
ATOM 2626 C C . GLU A 1 351 ? -5.795 -14.538 -1.321 1.00 93.50 351 GLU A C 1
ATOM 2628 O O . GLU A 1 351 ? -5.416 -15.621 -1.786 1.00 93.50 351 GLU A O 1
ATOM 2633 N N . ARG A 1 352 ? -6.618 -14.473 -0.268 1.00 92.69 352 ARG A N 1
ATOM 2634 C CA . ARG A 1 352 ? -7.167 -15.657 0.395 1.00 92.69 352 ARG A CA 1
ATOM 2635 C C . ARG A 1 352 ? -8.238 -16.290 -0.476 1.00 92.69 352 ARG A C 1
ATOM 2637 O O . ARG A 1 352 ? -8.230 -17.511 -0.635 1.00 92.69 352 ARG A O 1
ATOM 2644 N N . VAL A 1 353 ? -9.108 -15.475 -1.068 1.00 93.88 353 VAL A N 1
ATOM 2645 C CA . VAL A 1 353 ? -10.154 -15.934 -1.989 1.00 93.88 353 VAL A CA 1
ATOM 2646 C C . VAL A 1 353 ? -9.546 -16.495 -3.276 1.00 93.88 353 VAL A C 1
ATOM 2648 O O . VAL A 1 353 ? -9.895 -17.606 -3.671 1.00 93.88 353 VAL A O 1
ATOM 2651 N N . GLU A 1 354 ? -8.550 -15.830 -3.865 1.00 94.81 354 GLU A N 1
ATOM 2652 C CA . GLU A 1 354 ? -7.777 -16.345 -5.005 1.00 94.81 354 GLU A CA 1
ATOM 2653 C C . GLU A 1 354 ? -7.143 -17.704 -4.694 1.00 94.81 354 GLU A C 1
ATOM 2655 O O . GLU A 1 354 ? -7.287 -18.657 -5.458 1.00 94.81 354 GLU A O 1
ATOM 2660 N N . SER A 1 355 ? -6.486 -17.832 -3.535 1.00 94.00 355 SER A N 1
ATOM 2661 C CA . SER A 1 355 ? -5.858 -19.091 -3.115 1.00 94.00 355 SER A CA 1
ATOM 2662 C C . SER A 1 355 ? -6.873 -20.233 -2.964 1.00 94.00 355 SER A C 1
ATOM 2664 O O . SER A 1 355 ? -6.505 -21.401 -3.095 1.00 94.00 355 SER A O 1
ATOM 2666 N N . ARG A 1 356 ? -8.149 -19.926 -2.685 1.00 94.06 356 ARG A N 1
ATOM 2667 C CA . ARG A 1 356 ? -9.230 -20.921 -2.601 1.00 94.06 356 ARG A CA 1
ATOM 2668 C C . ARG A 1 356 ? -9.839 -21.255 -3.952 1.00 94.06 356 ARG A C 1
ATOM 2670 O O . ARG A 1 356 ? -9.988 -22.435 -4.259 1.00 94.06 356 ARG A O 1
ATOM 2677 N N . LEU A 1 357 ? -10.194 -20.243 -4.735 1.00 93.12 357 LEU A N 1
ATOM 2678 C CA . LEU A 1 357 ? -10.927 -20.414 -5.986 1.00 93.12 357 LEU A CA 1
ATOM 2679 C C . LEU A 1 357 ? -10.006 -20.799 -7.148 1.00 93.12 357 LEU A C 1
ATOM 2681 O O . LEU A 1 357 ? -10.341 -21.697 -7.919 1.00 93.12 357 LEU A O 1
ATOM 2685 N N . LEU A 1 358 ? -8.837 -20.165 -7.247 1.00 93.19 358 LEU A N 1
ATOM 2686 C CA . LEU A 1 358 ? -7.875 -20.365 -8.335 1.00 93.19 358 LEU A CA 1
ATOM 2687 C C . LEU A 1 358 ? -6.750 -21.335 -7.961 1.00 93.19 358 LEU A C 1
ATOM 2689 O O . LEU A 1 358 ? -6.032 -21.799 -8.837 1.00 93.19 358 LEU A O 1
ATOM 2693 N N . LEU A 1 359 ? -6.564 -21.649 -6.673 1.00 92.38 359 LEU A N 1
ATOM 2694 C CA . LEU A 1 359 ? -5.447 -22.458 -6.144 1.00 92.38 359 LEU A CA 1
ATOM 2695 C C . LEU A 1 359 ? -4.047 -21.853 -6.347 1.00 92.38 359 LEU A C 1
ATOM 2697 O O . LEU A 1 359 ? -3.065 -22.454 -5.906 1.00 92.38 359 LEU A O 1
ATOM 2701 N N . VAL A 1 360 ? -3.960 -20.692 -6.992 1.00 93.56 360 VAL A N 1
ATOM 2702 C CA . VAL A 1 360 ? -2.754 -19.896 -7.220 1.00 93.56 360 VAL A CA 1
ATOM 2703 C C . VAL A 1 360 ? -3.156 -18.440 -7.028 1.00 93.56 360 VAL A C 1
ATOM 2705 O O . VAL A 1 360 ? -3.994 -17.931 -7.771 1.00 93.56 360 VAL A O 1
ATOM 2708 N N . ASN A 1 361 ? -2.598 -17.762 -6.030 1.00 93.56 361 ASN A N 1
ATOM 2709 C CA . ASN A 1 361 ? -2.841 -16.325 -5.874 1.00 93.56 361 ASN A CA 1
ATOM 2710 C C . ASN A 1 361 ? -1.966 -15.499 -6.828 1.00 93.56 361 ASN A C 1
ATOM 2712 O O . ASN A 1 361 ? -1.037 -16.017 -7.450 1.00 93.56 361 ASN A O 1
ATOM 2716 N N . HIS A 1 362 ? -2.266 -14.209 -6.950 1.00 92.25 362 HIS A N 1
ATOM 2717 C CA . HIS A 1 362 ? -1.532 -13.295 -7.827 1.00 92.25 362 HIS A CA 1
ATOM 2718 C C . HIS A 1 362 ? -0.020 -13.262 -7.537 1.00 92.25 362 HIS A C 1
ATOM 2720 O O . HIS A 1 362 ? 0.772 -13.180 -8.473 1.00 92.25 362 HIS A O 1
ATOM 2726 N N . ALA A 1 363 ? 0.400 -13.358 -6.272 1.00 92.00 363 ALA A N 1
ATOM 2727 C CA . ALA A 1 363 ? 1.814 -13.341 -5.901 1.00 92.00 363 ALA A CA 1
ATOM 2728 C C . ALA A 1 363 ? 2.529 -14.613 -6.386 1.00 92.00 363 ALA A C 1
ATOM 2730 O O . ALA A 1 363 ? 3.599 -14.544 -6.990 1.00 92.00 363 ALA A O 1
ATOM 2731 N N . GLU A 1 364 ? 1.903 -15.779 -6.207 1.00 91.38 364 GLU A N 1
ATOM 2732 C CA . GLU A 1 364 ? 2.397 -17.057 -6.731 1.00 91.38 364 GLU A CA 1
ATOM 2733 C C . GLU A 1 364 ? 2.442 -17.072 -8.265 1.00 91.38 364 GLU A C 1
ATOM 2735 O O . GLU A 1 364 ? 3.368 -17.638 -8.848 1.00 91.38 364 GLU A O 1
ATOM 2740 N N . ALA A 1 365 ? 1.478 -16.435 -8.936 1.00 89.50 365 ALA A N 1
ATOM 2741 C CA . ALA A 1 365 ? 1.499 -16.291 -10.389 1.00 89.50 365 ALA A CA 1
ATOM 2742 C C . ALA A 1 365 ? 2.716 -15.483 -10.864 1.00 89.50 365 ALA A C 1
ATOM 2744 O O . ALA A 1 365 ? 3.354 -15.849 -11.857 1.00 89.50 365 ALA A O 1
ATOM 2745 N N . MET A 1 366 ? 3.075 -14.424 -10.130 1.00 84.94 366 MET A N 1
ATOM 2746 C CA . MET A 1 366 ? 4.219 -13.573 -10.460 1.00 84.94 366 MET A CA 1
ATOM 2747 C C . MET A 1 366 ? 5.559 -14.299 -10.386 1.00 84.94 366 MET A C 1
ATOM 2749 O O . MET A 1 366 ? 6.446 -13.967 -11.173 1.00 84.94 366 MET A O 1
ATOM 2753 N N . ASP A 1 367 ? 5.709 -15.323 -9.537 1.00 86.38 367 ASP A N 1
ATOM 2754 C CA . ASP A 1 367 ? 6.898 -16.184 -9.572 1.00 86.38 367 ASP A CA 1
ATOM 2755 C C . ASP A 1 367 ? 7.121 -16.722 -10.991 1.00 86.38 367 ASP A C 1
ATOM 2757 O O . ASP A 1 367 ? 8.191 -16.570 -11.579 1.00 86.38 367 ASP A O 1
ATOM 2761 N N . ARG A 1 368 ? 6.069 -17.266 -11.600 1.00 82.94 368 ARG A N 1
ATOM 2762 C CA . ARG A 1 368 ? 6.144 -17.909 -12.912 1.00 82.94 368 ARG A CA 1
ATOM 2763 C C . ARG A 1 368 ? 6.323 -16.909 -14.050 1.00 82.94 368 ARG A C 1
ATOM 2765 O O . ARG A 1 368 ? 7.183 -17.109 -14.909 1.00 82.94 368 ARG A O 1
ATOM 2772 N N . ILE A 1 369 ? 5.563 -15.814 -14.017 1.00 78.38 369 ILE A N 1
ATOM 2773 C CA . ILE A 1 369 ? 5.611 -14.750 -15.030 1.00 78.38 369 ILE A CA 1
ATOM 2774 C C . ILE A 1 369 ? 7.003 -14.111 -15.071 1.00 78.38 369 ILE A C 1
ATOM 2776 O O . ILE A 1 369 ? 7.614 -14.006 -16.134 1.00 78.38 369 ILE A O 1
ATOM 2780 N N . LEU A 1 370 ? 7.557 -13.737 -13.915 1.00 77.81 370 LEU A N 1
ATOM 2781 C CA . LEU A 1 370 ? 8.854 -13.060 -13.863 1.00 77.81 370 LEU A CA 1
ATOM 2782 C C . LEU A 1 370 ? 10.007 -13.985 -14.260 1.00 77.81 370 LEU A C 1
ATOM 2784 O O . LEU A 1 370 ? 10.954 -13.539 -14.916 1.00 77.81 370 LEU A O 1
ATOM 2788 N N . HIS A 1 371 ? 9.923 -15.279 -13.938 1.00 78.56 371 HIS A N 1
ATOM 2789 C CA . HIS A 1 371 ? 10.872 -16.264 -14.454 1.00 78.56 371 HIS A CA 1
ATOM 2790 C C . HIS A 1 371 ? 10.799 -16.377 -15.985 1.00 78.56 371 HIS A C 1
ATOM 2792 O O . HIS A 1 371 ? 11.847 -16.357 -16.639 1.00 78.56 371 HIS A O 1
ATOM 2798 N N . ALA A 1 372 ? 9.595 -16.433 -16.566 1.00 73.56 372 ALA A N 1
ATOM 2799 C CA . ALA A 1 372 ? 9.404 -16.466 -18.018 1.00 73.56 372 ALA A CA 1
ATOM 2800 C C . ALA A 1 372 ? 9.958 -15.201 -18.699 1.00 73.56 372 ALA A C 1
ATOM 2802 O O . ALA A 1 372 ? 10.641 -15.281 -19.722 1.00 73.56 372 ALA A O 1
ATOM 2803 N N . TRP A 1 373 ? 9.769 -14.038 -18.073 1.00 72.19 373 TRP A N 1
ATOM 2804 C CA . TRP A 1 373 ? 10.286 -12.748 -18.538 1.00 72.19 373 TRP A CA 1
ATOM 2805 C C . TRP A 1 373 ? 11.781 -12.533 -18.254 1.00 72.19 373 TRP A C 1
ATOM 2807 O O . TRP A 1 373 ? 12.335 -11.484 -18.587 1.00 72.19 373 TRP A O 1
ATOM 2817 N N . LYS A 1 374 ? 12.471 -13.526 -17.672 1.00 69.75 374 LYS A N 1
ATOM 2818 C CA . LYS A 1 374 ? 13.909 -13.487 -17.345 1.00 69.75 374 LYS A CA 1
ATOM 2819 C C . LYS A 1 374 ? 14.286 -12.296 -16.453 1.00 69.75 374 LYS A C 1
ATOM 2821 O O . LYS A 1 374 ? 15.369 -11.710 -16.604 1.00 69.75 374 LYS A O 1
ATOM 2826 N N . PHE A 1 375 ? 13.399 -11.948 -15.522 1.00 70.88 375 PHE A N 1
ATOM 2827 C CA . PHE A 1 375 ? 13.690 -10.967 -14.483 1.00 70.88 375 PHE A CA 1
ATOM 2828 C C . PHE A 1 375 ? 14.848 -11.443 -13.587 1.00 70.88 375 PHE A C 1
ATOM 2830 O O . PHE A 1 375 ? 15.098 -12.650 -13.480 1.00 70.88 375 PHE A O 1
ATOM 2837 N N . PRO A 1 376 ? 15.595 -10.520 -12.954 1.00 73.56 376 PRO A N 1
ATOM 2838 C CA . PRO A 1 376 ? 16.628 -10.891 -11.994 1.00 73.56 376 PRO A CA 1
ATOM 2839 C C . PRO A 1 376 ? 16.037 -11.739 -10.860 1.00 73.56 376 PRO A C 1
ATOM 2841 O O . PRO A 1 376 ? 15.016 -11.379 -10.270 1.00 73.56 376 PRO A O 1
ATOM 2844 N N . LYS A 1 377 ? 16.665 -12.885 -10.571 1.00 78.38 377 LYS A N 1
ATOM 2845 C CA . LYS A 1 377 ? 16.132 -13.910 -9.651 1.00 78.38 377 LYS A CA 1
ATOM 2846 C C . LYS A 1 377 ? 15.947 -13.381 -8.230 1.00 78.38 377 LYS A C 1
ATOM 2848 O O . LYS A 1 377 ? 15.071 -13.841 -7.506 1.00 78.38 377 LYS A O 1
ATOM 2853 N N . GLU A 1 378 ? 16.769 -12.416 -7.844 1.00 83.75 378 GLU A N 1
ATOM 2854 C CA . GLU A 1 378 ? 16.724 -11.718 -6.566 1.00 83.75 378 GLU A CA 1
ATOM 2855 C C . GLU A 1 378 ? 15.432 -10.916 -6.350 1.00 83.75 378 GLU A C 1
ATOM 2857 O O . GLU A 1 378 ? 15.044 -10.725 -5.201 1.00 83.75 378 GLU A O 1
ATOM 2862 N N . LEU A 1 379 ? 14.740 -10.499 -7.421 1.00 82.50 379 LEU A N 1
ATOM 2863 C CA . LEU A 1 379 ? 13.474 -9.760 -7.334 1.00 82.50 379 LEU A CA 1
ATOM 2864 C C . LEU A 1 379 ? 12.263 -10.687 -7.196 1.00 82.50 379 LEU A C 1
ATOM 2866 O O . LEU A 1 379 ? 11.271 -10.317 -6.574 1.00 82.50 379 LEU A O 1
ATOM 2870 N N . VAL A 1 380 ? 12.349 -11.896 -7.756 1.00 84.25 380 VAL A N 1
ATOM 2871 C CA . VAL A 1 380 ? 11.190 -12.784 -7.918 1.00 84.25 380 VAL A CA 1
ATOM 2872 C C . VAL A 1 380 ? 10.673 -13.310 -6.581 1.00 84.25 380 VAL A C 1
ATOM 2874 O O . VAL A 1 380 ? 9.487 -13.196 -6.296 1.00 84.25 380 VAL A O 1
ATOM 2877 N N . GLY A 1 381 ? 11.559 -13.838 -5.732 1.00 91.31 381 GLY A N 1
ATOM 2878 C CA . GLY A 1 381 ? 11.169 -14.413 -4.439 1.00 91.31 381 GLY A CA 1
ATOM 2879 C C . GLY A 1 381 ? 10.435 -13.423 -3.519 1.00 91.31 381 GLY A C 1
ATOM 2880 O O . GLY A 1 381 ? 9.345 -13.746 -3.053 1.00 91.31 381 GLY A O 1
ATOM 2881 N N . PRO A 1 382 ? 10.978 -12.214 -3.273 1.00 94.62 382 PRO A N 1
ATOM 2882 C CA . PRO A 1 382 ? 10.298 -11.183 -2.486 1.00 94.62 382 PRO A CA 1
ATOM 2883 C C . PRO A 1 382 ? 8.918 -10.795 -3.022 1.00 94.62 382 PRO A C 1
ATOM 2885 O O . PRO A 1 382 ? 7.988 -10.648 -2.234 1.00 94.62 382 PRO A O 1
ATOM 2888 N N . ILE A 1 383 ? 8.771 -10.695 -4.347 1.00 90.06 383 ILE A N 1
ATOM 2889 C CA . ILE A 1 383 ? 7.480 -10.453 -5.003 1.00 90.06 383 ILE A CA 1
ATOM 2890 C C . ILE A 1 383 ? 6.528 -11.630 -4.764 1.00 90.06 383 ILE A C 1
ATOM 2892 O O . ILE A 1 383 ? 5.380 -11.415 -4.405 1.00 90.06 383 ILE A O 1
ATOM 2896 N N . ALA A 1 384 ? 6.978 -12.874 -4.905 1.00 91.69 384 ALA A N 1
ATOM 2897 C CA . ALA A 1 384 ? 6.107 -14.040 -4.771 1.00 91.69 384 ALA A CA 1
ATOM 2898 C C . ALA A 1 384 ? 5.685 -14.343 -3.321 1.00 91.69 384 ALA A C 1
ATOM 2900 O O . ALA A 1 384 ? 4.649 -14.962 -3.085 1.00 91.69 384 ALA A O 1
ATOM 2901 N N . PHE A 1 385 ? 6.486 -13.931 -2.334 1.00 94.62 385 PHE A N 1
ATOM 2902 C CA . PHE A 1 385 ? 6.305 -14.304 -0.926 1.00 94.62 385 PHE A CA 1
ATOM 2903 C C . PHE A 1 385 ? 5.758 -13.183 -0.036 1.00 94.62 385 PHE A C 1
ATOM 2905 O O . PHE A 1 385 ? 5.698 -13.368 1.178 1.00 94.62 385 PHE A O 1
ATOM 2912 N N . HIS A 1 386 ? 5.336 -12.046 -0.595 1.00 94.56 386 HIS A N 1
ATOM 2913 C CA . HIS A 1 386 ? 4.946 -10.873 0.198 1.00 94.56 386 HIS A CA 1
ATOM 2914 C C . HIS A 1 386 ? 3.683 -11.059 1.065 1.00 94.56 386 HIS A C 1
ATOM 2916 O O . HIS A 1 386 ? 3.491 -10.304 2.013 1.00 94.56 386 HIS A O 1
ATOM 2922 N N . HIS A 1 387 ? 2.852 -12.075 0.801 1.00 93.31 387 HIS A N 1
ATOM 2923 C CA . HIS A 1 387 ? 1.717 -12.455 1.667 1.00 93.31 387 HIS A CA 1
ATOM 2924 C C . HIS A 1 387 ? 2.072 -13.495 2.741 1.00 93.31 387 HIS A C 1
ATOM 2926 O O . HIS A 1 387 ? 1.238 -13.849 3.577 1.00 93.31 387 HIS A O 1
ATOM 2932 N N . LEU A 1 388 ? 3.293 -14.042 2.727 1.00 92.62 388 LEU A N 1
ATOM 2933 C CA . LEU A 1 388 ? 3.718 -15.027 3.718 1.00 92.62 388 LEU A CA 1
ATOM 2934 C C . LEU A 1 388 ? 4.155 -14.349 5.011 1.00 92.62 388 LEU A C 1
ATOM 2936 O O . LEU A 1 388 ? 4.887 -13.365 4.999 1.00 92.62 388 LEU A O 1
ATOM 2940 N N . SER A 1 389 ? 3.820 -14.976 6.139 1.00 94.06 389 SER A N 1
ATOM 2941 C CA . SER A 1 389 ? 4.320 -14.508 7.427 1.00 94.06 389 SER A CA 1
ATOM 2942 C C . SER A 1 389 ? 5.844 -14.584 7.522 1.00 94.06 389 SER A C 1
ATOM 2944 O O . SER A 1 389 ? 6.476 -15.494 6.970 1.00 94.06 389 SER A O 1
ATOM 2946 N N . ALA A 1 390 ? 6.448 -13.709 8.325 1.00 93.62 390 ALA A N 1
ATOM 2947 C CA . ALA A 1 390 ? 7.894 -13.691 8.567 1.00 93.62 390 ALA A CA 1
ATOM 2948 C C . ALA A 1 390 ? 8.430 -15.062 9.036 1.00 93.62 390 ALA A C 1
ATOM 2950 O O . ALA A 1 390 ? 9.544 -15.471 8.693 1.00 93.62 390 ALA A O 1
ATOM 2951 N N . GLY A 1 391 ? 7.625 -15.808 9.804 1.00 93.38 391 GLY A N 1
ATOM 2952 C CA . GLY A 1 391 ? 7.941 -17.175 10.227 1.00 93.38 391 GLY A CA 1
ATOM 2953 C C . GLY A 1 391 ? 7.964 -18.179 9.070 1.00 93.38 391 GLY A C 1
ATOM 2954 O O . GLY A 1 391 ? 8.890 -18.989 8.980 1.00 93.38 391 GLY A O 1
ATOM 2955 N N . ASN A 1 392 ? 6.986 -18.107 8.162 1.00 93.06 392 ASN A N 1
ATOM 2956 C CA . ASN A 1 392 ? 6.938 -18.955 6.971 1.00 93.06 392 ASN A CA 1
ATOM 2957 C C . ASN A 1 392 ? 8.086 -18.637 6.011 1.00 93.06 392 ASN A C 1
ATOM 2959 O O . ASN A 1 392 ? 8.754 -19.565 5.552 1.00 93.06 392 ASN A O 1
ATOM 2963 N N . ILE A 1 393 ? 8.381 -17.353 5.789 1.00 92.19 393 ILE A N 1
ATOM 2964 C CA . ILE A 1 393 ? 9.511 -16.917 4.960 1.00 92.19 393 ILE A CA 1
ATOM 2965 C C . ILE A 1 393 ? 10.826 -17.458 5.533 1.00 92.19 393 ILE A C 1
ATOM 2967 O O . ILE A 1 393 ? 11.617 -18.050 4.804 1.00 92.19 393 ILE A O 1
ATOM 2971 N N . ARG A 1 394 ? 11.050 -17.347 6.851 1.00 94.50 394 ARG A N 1
ATOM 2972 C CA . ARG A 1 394 ? 12.264 -17.875 7.502 1.00 94.50 394 ARG A CA 1
ATOM 2973 C C . ARG A 1 394 ? 12.444 -19.379 7.293 1.00 94.50 394 ARG A C 1
ATOM 2975 O O . ARG A 1 394 ? 13.574 -19.840 7.163 1.00 94.50 394 ARG A O 1
ATOM 2982 N N . ARG A 1 395 ? 11.348 -20.139 7.261 1.00 93.50 395 ARG A N 1
ATOM 2983 C CA . ARG A 1 395 ? 11.376 -21.589 7.033 1.00 93.50 395 ARG A CA 1
ATOM 2984 C C . ARG A 1 395 ? 11.609 -21.943 5.563 1.00 93.50 395 ARG A C 1
ATOM 2986 O O . ARG A 1 395 ? 12.370 -22.861 5.284 1.00 93.50 395 ARG A O 1
ATOM 2993 N N . MET A 1 396 ? 10.933 -21.256 4.645 1.00 88.94 396 MET A N 1
ATOM 2994 C CA . MET A 1 396 ? 10.914 -21.606 3.219 1.00 88.94 396 MET A CA 1
ATOM 2995 C C . MET A 1 396 ? 12.082 -20.995 2.442 1.00 88.94 396 MET A C 1
ATOM 2997 O O . MET A 1 396 ? 12.651 -21.645 1.570 1.00 88.94 396 MET A O 1
ATOM 3001 N N . ALA A 1 397 ? 12.454 -19.758 2.767 1.00 89.75 397 ALA A N 1
ATOM 3002 C CA . ALA A 1 397 ? 13.413 -18.961 2.015 1.00 89.75 397 ALA A CA 1
ATOM 3003 C C . ALA A 1 397 ? 14.333 -18.141 2.951 1.00 89.75 397 ALA A C 1
ATOM 3005 O O . ALA A 1 397 ? 14.374 -16.909 2.881 1.00 89.75 397 ALA A O 1
ATOM 3006 N N . PRO A 1 398 ? 15.129 -18.800 3.821 1.00 92.81 398 PRO A N 1
ATOM 3007 C CA . PRO A 1 398 ? 15.907 -18.140 4.878 1.00 92.81 398 PRO A CA 1
ATOM 3008 C C . PRO A 1 398 ? 16.911 -17.093 4.372 1.00 92.81 398 PRO A C 1
ATOM 3010 O O . PRO A 1 398 ? 17.290 -16.195 5.118 1.00 92.81 398 PRO A O 1
ATOM 3013 N N . LYS A 1 399 ? 17.347 -17.191 3.110 1.00 94.38 399 LYS A N 1
ATOM 3014 C CA . LYS A 1 399 ? 18.324 -16.273 2.500 1.00 94.38 399 LYS A CA 1
ATOM 3015 C C . LYS A 1 399 ? 17.728 -14.941 2.042 1.00 94.38 399 LYS A C 1
ATOM 3017 O O . LYS A 1 399 ? 18.487 -14.018 1.781 1.00 94.38 399 LYS A O 1
ATOM 3022 N N . ILE A 1 400 ? 16.404 -14.847 1.929 1.00 94.75 400 ILE A N 1
ATOM 3023 C CA . ILE A 1 400 ? 15.705 -13.667 1.398 1.00 94.75 400 ILE A CA 1
ATOM 3024 C C . ILE A 1 400 ? 14.641 -13.145 2.372 1.00 94.75 400 ILE A C 1
ATOM 3026 O O . ILE A 1 400 ? 13.720 -12.447 1.965 1.00 94.75 400 ILE A O 1
ATOM 3030 N N . VAL A 1 401 ? 14.772 -13.461 3.668 1.00 96.75 401 VAL A N 1
ATOM 3031 C CA . VAL A 1 401 ? 13.818 -13.028 4.705 1.00 96.75 401 VAL A CA 1
ATOM 3032 C C . VAL A 1 401 ? 13.661 -11.517 4.723 1.00 96.75 401 VAL A C 1
ATOM 3034 O O . VAL A 1 401 ? 12.541 -11.026 4.746 1.00 96.75 401 VAL A O 1
ATOM 3037 N N . GLU A 1 402 ? 14.777 -10.791 4.696 1.00 97.75 402 GLU A N 1
ATOM 3038 C CA . GLU A 1 402 ? 14.771 -9.332 4.747 1.00 97.75 402 GLU A CA 1
ATOM 3039 C C . GLU A 1 402 ? 13.993 -8.701 3.581 1.00 97.75 402 GLU A C 1
ATOM 3041 O O . GLU A 1 402 ? 12.997 -8.037 3.864 1.00 97.75 402 GLU A O 1
ATOM 3046 N N . PRO A 1 403 ? 14.333 -8.937 2.296 1.00 97.00 403 PRO A N 1
ATOM 3047 C CA . PRO A 1 403 ? 13.591 -8.321 1.199 1.00 97.00 403 PRO A CA 1
ATOM 3048 C C . PRO A 1 403 ? 12.128 -8.788 1.118 1.00 97.00 403 PRO A C 1
ATOM 3050 O O . PRO A 1 403 ? 11.269 -7.988 0.768 1.00 97.00 403 PRO A O 1
ATOM 3053 N N . CYS A 1 404 ? 11.795 -10.029 1.506 1.00 97.50 404 CYS A N 1
ATOM 3054 C CA . CYS A 1 404 ? 10.387 -10.455 1.574 1.00 97.50 404 CYS A CA 1
ATOM 3055 C C . CYS A 1 404 ? 9.609 -9.675 2.649 1.00 97.50 404 CYS A C 1
ATOM 3057 O O . CYS A 1 404 ? 8.518 -9.177 2.384 1.00 97.50 404 CYS A O 1
ATOM 3059 N N . CYS A 1 405 ? 10.177 -9.535 3.854 1.00 98.50 405 CYS A N 1
ATOM 3060 C CA . CYS A 1 405 ? 9.569 -8.758 4.936 1.00 98.50 405 CYS A CA 1
ATOM 3061 C C . CYS A 1 405 ? 9.447 -7.271 4.576 1.00 98.50 405 CYS A C 1
ATOM 3063 O O . CYS A 1 405 ? 8.496 -6.634 5.012 1.00 98.50 405 CYS A O 1
ATOM 3065 N N . VAL A 1 406 ? 10.385 -6.720 3.797 1.00 98.69 406 VAL A N 1
ATOM 3066 C CA . VAL A 1 406 ? 10.320 -5.336 3.300 1.00 98.69 406 VAL A CA 1
ATOM 3067 C C . VAL A 1 406 ? 9.088 -5.134 2.418 1.00 98.69 406 VAL A C 1
ATOM 3069 O O . VAL A 1 406 ? 8.327 -4.204 2.663 1.00 98.69 406 VAL A O 1
ATOM 3072 N N . VAL A 1 407 ? 8.855 -6.012 1.436 1.00 98.06 407 VAL A N 1
ATOM 3073 C CA . VAL A 1 407 ? 7.694 -5.895 0.532 1.00 98.06 407 VAL A CA 1
ATOM 3074 C C . VAL A 1 407 ? 6.384 -6.120 1.292 1.00 98.06 407 VAL A C 1
ATOM 3076 O O . VAL A 1 407 ? 5.437 -5.360 1.117 1.00 98.06 407 VAL A O 1
ATOM 3079 N N . ALA A 1 408 ? 6.342 -7.108 2.192 1.00 98.25 408 ALA A N 1
ATOM 3080 C CA . ALA A 1 408 ? 5.165 -7.389 3.013 1.00 98.25 408 ALA A CA 1
ATOM 3081 C C . ALA A 1 408 ? 4.805 -6.221 3.954 1.00 98.25 408 ALA A C 1
ATOM 3083 O O . ALA A 1 408 ? 3.639 -5.839 4.065 1.00 98.25 408 ALA A O 1
ATOM 3084 N N . LEU A 1 409 ? 5.815 -5.618 4.598 1.00 98.69 409 LEU A N 1
ATOM 3085 C CA . LEU A 1 409 ? 5.655 -4.408 5.406 1.00 98.69 409 LEU A CA 1
ATOM 3086 C C . LEU A 1 409 ? 5.131 -3.249 4.556 1.00 98.69 409 LEU A C 1
ATOM 3088 O O . LEU A 1 409 ? 4.188 -2.572 4.959 1.00 98.69 409 LEU A O 1
ATOM 3092 N N . ALA A 1 410 ? 5.746 -3.031 3.394 1.00 98.62 410 ALA A N 1
ATOM 3093 C CA . ALA A 1 410 ? 5.396 -1.937 2.507 1.00 98.62 410 ALA A CA 1
ATOM 3094 C C . ALA A 1 410 ? 3.949 -2.028 2.013 1.00 98.62 410 ALA A C 1
ATOM 3096 O O . ALA A 1 410 ? 3.237 -1.030 2.075 1.00 98.62 410 ALA A O 1
ATOM 3097 N N . ASN A 1 411 ? 3.498 -3.222 1.616 1.00 97.94 411 ASN A N 1
ATOM 3098 C CA . ASN A 1 411 ? 2.121 -3.451 1.183 1.00 97.94 411 ASN A CA 1
ATOM 3099 C C . ASN A 1 411 ? 1.120 -3.137 2.311 1.00 97.94 411 ASN A C 1
ATOM 3101 O O . ASN A 1 411 ? 0.165 -2.382 2.127 1.00 97.94 411 ASN A O 1
ATOM 3105 N N . GLY A 1 412 ? 1.375 -3.654 3.519 1.00 97.56 412 GLY A N 1
ATOM 3106 C CA . GLY A 1 412 ? 0.505 -3.406 4.672 1.00 97.56 412 GLY A CA 1
ATOM 3107 C C . GLY A 1 412 ? 0.428 -1.927 5.070 1.00 97.56 412 GLY A C 1
ATOM 3108 O O . GLY A 1 412 ? -0.651 -1.439 5.405 1.00 97.56 412 GLY A O 1
ATOM 3109 N N . LEU A 1 413 ? 1.547 -1.198 4.998 1.00 98.38 413 LEU A N 1
ATOM 3110 C CA . LEU A 1 413 ? 1.577 0.241 5.278 1.00 98.38 413 LEU A CA 1
ATOM 3111 C C . LEU A 1 413 ? 0.936 1.079 4.164 1.00 98.38 413 LEU A C 1
ATOM 3113 O O . LEU A 1 413 ? 0.277 2.064 4.480 1.00 98.38 413 LEU A O 1
ATOM 3117 N N . ALA A 1 414 ? 1.068 0.694 2.891 1.00 97.94 414 ALA A N 1
ATOM 3118 C CA . ALA A 1 414 ? 0.397 1.377 1.781 1.00 97.94 414 ALA A CA 1
ATOM 3119 C C . ALA A 1 414 ? -1.133 1.329 1.934 1.00 97.94 414 ALA A C 1
ATOM 3121 O O . ALA A 1 414 ? -1.792 2.369 1.846 1.00 97.94 414 ALA A O 1
ATOM 3122 N N . HIS A 1 415 ? -1.680 0.155 2.282 1.00 97.31 415 HIS A N 1
ATOM 3123 C CA . HIS A 1 415 ? -3.097 0.007 2.626 1.00 97.31 415 HIS A CA 1
ATOM 3124 C C . HIS A 1 415 ? -3.494 0.879 3.822 1.00 97.31 415 HIS A C 1
ATOM 3126 O O . HIS A 1 415 ? -4.511 1.569 3.774 1.00 97.31 415 HIS A O 1
ATOM 3132 N N . ALA A 1 416 ? -2.677 0.902 4.879 1.00 97.38 416 ALA A N 1
ATOM 3133 C CA . ALA A 1 416 ? -2.944 1.723 6.055 1.00 97.38 416 ALA A CA 1
ATOM 3134 C C . ALA A 1 416 ? -2.909 3.236 5.755 1.00 97.38 416 ALA A C 1
ATOM 3136 O O . ALA A 1 416 ? -3.689 3.995 6.315 1.00 97.38 416 ALA A O 1
ATOM 3137 N N . LEU A 1 417 ? -2.065 3.688 4.825 1.00 97.00 417 LEU A N 1
ATOM 3138 C CA . LEU A 1 417 ? -2.000 5.088 4.386 1.00 97.00 417 LEU A CA 1
ATOM 3139 C C . LEU A 1 417 ? -3.116 5.489 3.407 1.00 97.00 417 LEU A C 1
ATOM 3141 O O . LEU A 1 417 ? -3.189 6.665 3.027 1.00 97.00 417 LEU A O 1
ATOM 3145 N N . LEU A 1 418 ? -3.972 4.548 2.989 1.00 95.69 418 LEU A N 1
ATOM 3146 C CA . LEU A 1 418 ? -5.043 4.767 2.010 1.00 95.69 418 LEU A CA 1
ATOM 3147 C C . LEU A 1 418 ? -4.533 5.419 0.713 1.00 95.69 418 LEU A C 1
ATOM 3149 O O . LEU A 1 418 ? -5.178 6.313 0.159 1.00 95.69 418 LEU A O 1
ATOM 3153 N N . VAL A 1 419 ? -3.351 5.002 0.251 1.00 92.25 419 VAL A N 1
ATOM 3154 C CA . VAL A 1 419 ? -2.732 5.505 -0.983 1.00 92.25 419 VAL A CA 1
ATOM 3155 C C . VAL A 1 419 ? -3.005 4.506 -2.101 1.00 92.25 419 VAL A C 1
ATOM 3157 O O . VAL A 1 419 ? -2.201 3.619 -2.368 1.00 92.25 419 VAL A O 1
ATOM 3160 N N . GLY A 1 420 ? -4.169 4.654 -2.736 1.00 89.81 420 GLY A N 1
ATOM 3161 C CA . GLY A 1 420 ? -4.661 3.711 -3.738 1.00 89.81 420 GLY A CA 1
ATOM 3162 C C . GLY A 1 420 ? -5.037 2.345 -3.152 1.00 89.81 420 GLY A C 1
ATOM 3163 O O . GLY A 1 420 ? -5.044 2.139 -1.939 1.00 89.81 420 GLY A O 1
ATOM 3164 N N . HIS A 1 421 ? -5.368 1.408 -4.038 1.00 90.31 421 HIS A N 1
ATOM 3165 C CA . HIS A 1 421 ? -5.643 0.010 -3.713 1.00 90.31 421 HIS A CA 1
ATOM 3166 C C . HIS A 1 421 ? -5.476 -0.856 -4.968 1.00 90.31 421 HIS A C 1
ATOM 3168 O O . HIS A 1 421 ? -5.756 -0.410 -6.078 1.00 90.31 421 HIS A O 1
ATOM 3174 N N . SER A 1 422 ? -5.086 -2.120 -4.816 1.00 87.12 422 SER A N 1
ATOM 3175 C CA . SER A 1 422 ? -4.948 -3.069 -5.934 1.00 87.12 422 SER A CA 1
ATOM 3176 C C . SER A 1 422 ? -6.238 -3.836 -6.278 1.00 87.12 422 SER A C 1
ATOM 3178 O O . SER A 1 422 ? -6.195 -4.917 -6.866 1.00 87.12 422 SER A O 1
ATOM 3180 N N . GLY A 1 423 ? -7.391 -3.293 -5.877 1.00 85.38 423 GLY A N 1
ATOM 3181 C CA . GLY A 1 423 ? -8.669 -4.012 -5.758 1.00 85.38 423 GLY A CA 1
ATOM 3182 C C . GLY A 1 423 ? -8.880 -4.641 -4.376 1.00 85.38 423 GLY A C 1
ATOM 3183 O O . GLY A 1 423 ? -9.990 -5.015 -4.037 1.00 85.38 423 GLY A O 1
ATOM 3184 N N . ASN A 1 424 ? -7.832 -4.722 -3.553 1.00 88.44 424 ASN A N 1
ATOM 3185 C CA . ASN A 1 424 ? -7.896 -5.256 -2.197 1.00 88.44 424 ASN A CA 1
ATOM 3186 C C . ASN A 1 424 ? -8.032 -4.123 -1.169 1.00 88.44 424 ASN A C 1
ATOM 3188 O O . ASN A 1 424 ? -7.158 -3.261 -1.097 1.00 88.44 424 ASN A O 1
ATOM 3192 N N . HIS A 1 425 ? -9.102 -4.104 -0.375 1.00 90.38 425 HIS A N 1
ATOM 3193 C CA . HIS A 1 425 ? -9.391 -3.022 0.585 1.00 90.38 425 HIS A CA 1
ATOM 3194 C C . HIS A 1 425 ? -9.126 -3.463 2.030 1.00 90.38 425 HIS A C 1
ATOM 3196 O O . HIS A 1 425 ? -9.857 -3.134 2.961 1.00 90.38 425 HIS A O 1
ATOM 3202 N N . THR A 1 426 ? -8.070 -4.251 2.216 1.00 93.75 426 THR A N 1
ATOM 3203 C CA . THR A 1 426 ? -7.777 -4.921 3.483 1.00 93.75 426 THR A CA 1
ATOM 3204 C C . THR A 1 426 ? -6.708 -4.175 4.283 1.00 93.75 426 THR A C 1
ATOM 3206 O O . THR A 1 426 ? -5.638 -3.859 3.765 1.00 93.75 426 THR A O 1
ATOM 3209 N N . ILE A 1 427 ? -6.945 -3.971 5.580 1.00 96.12 427 ILE A N 1
ATOM 3210 C CA . ILE A 1 427 ? -5.931 -3.517 6.536 1.00 96.12 427 ILE A CA 1
ATOM 3211 C C . ILE A 1 427 ? -5.224 -4.725 7.158 1.00 96.12 427 ILE A C 1
ATOM 3213 O O . ILE A 1 427 ? -5.850 -5.602 7.764 1.00 96.12 427 ILE A O 1
ATOM 3217 N N . TYR A 1 428 ? -3.895 -4.744 7.043 1.00 95.06 428 TYR A N 1
ATOM 3218 C CA . TYR A 1 428 ? -3.049 -5.854 7.479 1.00 95.06 428 TYR A CA 1
ATOM 3219 C C . TYR A 1 428 ? -2.266 -5.551 8.760 1.00 95.06 428 TYR A C 1
ATOM 3221 O O . TYR A 1 428 ? -1.792 -4.431 8.953 1.00 95.06 428 TYR A O 1
ATOM 3229 N N . PRO A 1 429 ? -2.027 -6.562 9.616 1.00 93.81 429 PRO A N 1
ATOM 3230 C CA . PRO A 1 429 ? -1.055 -6.438 10.692 1.00 93.81 429 PRO A CA 1
ATOM 3231 C C . PRO A 1 429 ? 0.376 -6.440 10.129 1.00 93.81 429 PRO A C 1
ATOM 3233 O O . PRO A 1 429 ? 0.750 -7.339 9.380 1.00 93.81 429 PRO A O 1
ATOM 3236 N N . VAL A 1 430 ? 1.212 -5.485 10.554 1.00 95.81 430 VAL A N 1
ATOM 3237 C CA . VAL A 1 430 ? 2.611 -5.369 10.080 1.00 95.81 430 VAL A CA 1
ATOM 3238 C C . VAL A 1 430 ? 3.671 -5.635 11.156 1.00 95.81 430 VAL A C 1
ATOM 3240 O O . VAL A 1 430 ? 4.874 -5.632 10.886 1.00 95.81 430 VAL A O 1
ATOM 3243 N N . GLN A 1 431 ? 3.243 -5.899 12.393 1.00 94.31 431 GLN A N 1
ATOM 3244 C CA . GLN A 1 431 ? 4.123 -5.955 13.564 1.00 94.31 431 GLN A CA 1
ATOM 3245 C C . GLN A 1 431 ? 5.239 -7.002 13.452 1.00 94.31 431 GLN A C 1
ATOM 3247 O O . GLN A 1 431 ? 6.349 -6.787 13.951 1.00 94.31 431 GLN A O 1
ATOM 3252 N N . GLU A 1 432 ? 4.964 -8.148 12.829 1.00 94.69 432 GLU A N 1
ATOM 3253 C CA . GLU A 1 432 ? 5.969 -9.200 12.669 1.00 94.69 432 GLU A CA 1
ATOM 3254 C C . GLU A 1 432 ? 7.080 -8.808 11.691 1.00 94.69 432 GLU A C 1
ATOM 3256 O O . GLU A 1 432 ? 8.241 -9.139 11.941 1.00 94.69 432 GLU A O 1
ATOM 3261 N N . TYR A 1 433 ? 6.758 -8.040 10.648 1.00 97.69 433 TYR A N 1
ATOM 3262 C CA . TYR A 1 433 ? 7.732 -7.539 9.683 1.00 97.69 433 TYR A CA 1
ATOM 3263 C C . TYR A 1 433 ? 8.562 -6.408 10.287 1.00 97.69 433 TYR A C 1
ATOM 3265 O O . TYR A 1 433 ? 9.787 -6.457 10.210 1.00 97.69 433 TYR A O 1
ATOM 3273 N N . LEU A 1 434 ? 7.932 -5.471 11.007 1.00 97.06 434 LEU A N 1
ATOM 3274 C CA . LEU A 1 434 ? 8.650 -4.455 11.790 1.00 97.06 434 LEU A CA 1
ATOM 3275 C C . LEU A 1 434 ? 9.638 -5.096 12.772 1.00 97.06 434 LEU A C 1
ATOM 3277 O O . LEU A 1 434 ? 10.794 -4.688 12.853 1.00 97.06 434 LEU A O 1
ATOM 3281 N N . THR A 1 435 ? 9.219 -6.164 13.460 1.00 96.06 435 THR A N 1
ATOM 3282 C CA . THR A 1 435 ? 10.090 -6.919 14.377 1.00 96.06 435 THR A CA 1
ATOM 3283 C C . THR A 1 435 ? 11.239 -7.606 13.637 1.00 96.06 435 THR A C 1
ATOM 3285 O O . THR A 1 435 ? 12.380 -7.561 14.095 1.00 96.06 435 THR A O 1
ATOM 3288 N N . ALA A 1 436 ? 10.959 -8.246 12.497 1.00 96.94 436 ALA A N 1
ATOM 3289 C CA . ALA A 1 436 ? 11.970 -8.932 11.695 1.00 96.94 436 ALA A CA 1
ATOM 3290 C C . ALA A 1 436 ? 13.022 -7.966 11.123 1.00 96.94 436 ALA A C 1
ATOM 3292 O O . ALA A 1 436 ? 14.196 -8.328 11.054 1.00 96.94 436 ALA A O 1
ATOM 3293 N N . LEU A 1 437 ? 12.601 -6.752 10.761 1.00 98.00 437 LEU A N 1
ATOM 3294 C CA . LEU A 1 437 ? 13.441 -5.698 10.191 1.00 98.00 437 LEU A CA 1
ATOM 3295 C C . LEU A 1 437 ? 14.033 -4.757 11.252 1.00 98.00 437 LEU A C 1
ATOM 3297 O O . LEU A 1 437 ? 14.921 -3.973 10.944 1.00 98.00 437 LEU A O 1
ATOM 3301 N N . LYS A 1 438 ? 13.591 -4.853 12.512 1.00 97.44 438 LYS A N 1
ATOM 3302 C CA . LYS A 1 438 ? 13.987 -3.958 13.615 1.00 97.44 438 LYS A CA 1
ATOM 3303 C C . LYS A 1 438 ? 13.678 -2.479 13.334 1.00 97.44 438 LYS A C 1
ATOM 3305 O O . LYS A 1 438 ? 14.451 -1.600 13.708 1.00 97.44 438 LYS A O 1
ATOM 3310 N N . LEU A 1 439 ? 12.541 -2.217 12.697 1.00 97.44 439 LEU A N 1
ATOM 3311 C CA . LEU A 1 439 ? 12.020 -0.870 12.461 1.00 97.44 439 LEU A CA 1
ATOM 3312 C C . LEU A 1 439 ? 11.012 -0.505 13.563 1.00 97.44 439 LEU A C 1
ATOM 3314 O O . LEU A 1 439 ? 10.276 -1.369 14.043 1.00 97.44 439 LEU A O 1
ATOM 3318 N N . GLY A 1 440 ? 11.008 0.761 13.987 1.00 96.25 440 GLY A N 1
ATOM 3319 C CA . GLY A 1 440 ? 10.184 1.269 15.094 1.00 96.25 440 GLY A CA 1
ATOM 3320 C C . GLY A 1 440 ? 9.352 2.496 14.712 1.00 96.25 440 GLY A C 1
ATOM 3321 O O . GLY A 1 440 ? 9.256 2.831 13.535 1.00 96.25 440 GLY A O 1
ATOM 3322 N N . GLY A 1 441 ? 8.786 3.185 15.708 1.00 95.19 441 GLY A N 1
ATOM 3323 C CA . GLY A 1 441 ? 7.844 4.294 15.490 1.00 95.19 441 GLY A CA 1
ATOM 3324 C C . GLY A 1 441 ? 8.384 5.438 14.629 1.00 95.19 441 GLY A C 1
ATOM 3325 O O . GLY A 1 441 ? 7.699 5.874 13.716 1.00 95.19 441 GLY A O 1
ATOM 3326 N N . GLY A 1 442 ? 9.652 5.828 14.796 1.00 96.81 442 GLY A N 1
ATOM 3327 C CA . GLY A 1 442 ? 10.249 6.886 13.966 1.00 96.81 442 GLY A CA 1
ATOM 3328 C C . GLY A 1 442 ? 10.311 6.557 12.466 1.00 96.81 442 GLY A C 1
ATOM 3329 O O . GLY A 1 442 ? 10.293 7.461 11.638 1.00 96.81 442 GLY A O 1
ATOM 3330 N N . PHE A 1 443 ? 10.345 5.270 12.090 1.00 97.75 443 PHE A N 1
ATOM 3331 C CA . PHE A 1 443 ? 10.202 4.875 10.684 1.00 97.75 443 PHE A CA 1
ATOM 3332 C C . PHE A 1 443 ? 8.761 5.078 10.201 1.00 97.75 443 PHE A C 1
ATOM 3334 O O . PHE A 1 443 ? 8.555 5.594 9.110 1.00 97.75 443 PHE A O 1
ATOM 3341 N N . ILE A 1 444 ? 7.771 4.702 11.013 1.00 97.56 444 ILE A N 1
ATOM 3342 C CA . ILE A 1 444 ? 6.347 4.857 10.689 1.00 97.56 444 ILE A CA 1
ATOM 3343 C C . ILE A 1 444 ? 5.969 6.338 10.554 1.00 97.56 444 ILE A C 1
ATOM 3345 O O . ILE A 1 444 ? 5.345 6.708 9.564 1.00 97.56 444 ILE A O 1
ATOM 3349 N N . GLU A 1 445 ? 6.430 7.183 11.478 1.00 96.25 445 GLU A N 1
ATOM 3350 C CA . GLU A 1 445 ? 6.248 8.641 11.425 1.00 96.25 445 GLU A CA 1
ATOM 3351 C C . GLU A 1 445 ? 6.809 9.239 10.125 1.00 96.25 445 GLU A C 1
ATOM 3353 O O . GLU A 1 445 ? 6.120 9.991 9.439 1.00 96.25 445 GLU A O 1
ATOM 3358 N N . HIS A 1 446 ? 8.031 8.850 9.737 1.00 96.06 446 HIS A N 1
ATOM 3359 C CA . HIS A 1 446 ? 8.641 9.287 8.475 1.00 96.06 446 HIS A CA 1
ATOM 3360 C C . HIS A 1 446 ? 7.808 8.865 7.260 1.00 96.06 446 HIS A C 1
ATOM 3362 O O . HIS A 1 446 ? 7.558 9.670 6.367 1.00 96.06 446 HIS A O 1
ATOM 3368 N N . ILE A 1 447 ? 7.343 7.614 7.234 1.00 97.25 447 ILE A N 1
ATOM 3369 C CA . ILE A 1 447 ? 6.516 7.074 6.149 1.00 97.25 447 ILE A CA 1
ATOM 3370 C C . ILE A 1 447 ? 5.189 7.838 6.004 1.00 97.25 447 ILE A C 1
ATOM 3372 O O . ILE A 1 447 ? 4.786 8.150 4.882 1.00 97.25 447 ILE A O 1
ATOM 3376 N N . GLU A 1 448 ? 4.532 8.180 7.110 1.00 94.69 448 GLU A N 1
ATOM 3377 C CA . GLU A 1 448 ? 3.301 8.981 7.107 1.00 94.69 448 GLU A CA 1
ATOM 3378 C C . GLU A 1 448 ? 3.489 10.383 6.548 1.00 94.69 448 GLU A C 1
ATOM 3380 O O . GLU A 1 448 ? 2.609 10.888 5.847 1.00 94.69 448 GLU A O 1
ATOM 3385 N N . GLU A 1 449 ? 4.630 10.998 6.846 1.00 93.06 449 GLU A N 1
ATOM 3386 C CA . GLU A 1 449 ? 4.938 12.350 6.404 1.00 93.06 449 GLU A CA 1
ATOM 3387 C C . GLU A 1 449 ? 5.227 12.404 4.899 1.00 93.06 449 GLU A C 1
ATOM 3389 O O . GLU A 1 449 ? 4.732 13.294 4.207 1.00 93.06 449 GLU A O 1
ATOM 3394 N N . VAL A 1 450 ? 6.012 11.458 4.371 1.00 91.56 450 VAL A N 1
ATOM 3395 C CA . VAL A 1 450 ? 6.586 11.597 3.020 1.00 91.56 450 VAL A CA 1
ATOM 3396 C C . VAL A 1 450 ? 5.825 10.851 1.927 1.00 91.56 450 VAL A C 1
ATOM 3398 O O . VAL A 1 450 ? 5.754 11.329 0.792 1.00 91.56 450 VAL A O 1
ATOM 3401 N N . ILE A 1 451 ? 5.262 9.676 2.224 1.00 94.25 451 ILE A N 1
ATOM 3402 C CA . ILE A 1 451 ? 4.782 8.760 1.178 1.00 94.25 451 ILE A CA 1
ATOM 3403 C C . ILE A 1 451 ? 3.536 9.266 0.446 1.00 94.25 451 ILE A C 1
ATOM 3405 O O . ILE A 1 451 ? 3.534 9.173 -0.784 1.00 94.25 451 ILE A O 1
ATOM 3409 N N . PRO A 1 452 ? 2.495 9.818 1.105 1.00 90.00 452 PRO A N 1
ATOM 3410 C CA . PRO A 1 452 ? 1.294 10.263 0.393 1.00 90.00 452 PRO A CA 1
ATOM 3411 C C . PRO A 1 452 ? 1.583 11.290 -0.715 1.00 90.00 452 PRO A C 1
ATOM 3413 O O . PRO A 1 452 ? 1.054 11.182 -1.827 1.00 90.00 452 PRO A O 1
ATOM 3416 N N . ASP A 1 453 ? 2.463 12.255 -0.441 1.00 85.69 453 ASP A N 1
ATOM 3417 C CA . ASP A 1 453 ? 2.828 13.295 -1.405 1.00 85.69 453 ASP A CA 1
ATOM 3418 C C . ASP A 1 453 ? 3.747 12.753 -2.507 1.00 85.69 453 ASP A C 1
ATOM 3420 O O . ASP A 1 453 ? 3.484 12.979 -3.692 1.00 85.69 453 ASP A O 1
ATOM 3424 N N . GLN A 1 454 ? 4.769 11.968 -2.147 1.00 87.06 454 GLN A N 1
ATOM 3425 C CA . GLN A 1 454 ? 5.672 11.350 -3.124 1.00 87.06 454 GLN A CA 1
ATOM 3426 C C . GLN A 1 454 ? 4.942 10.396 -4.075 1.00 87.06 454 GLN A C 1
ATOM 3428 O O . GLN A 1 454 ? 5.194 10.414 -5.282 1.00 87.06 454 GLN A O 1
ATOM 3433 N N . ALA A 1 455 ? 4.020 9.582 -3.553 1.00 86.50 455 ALA A N 1
ATOM 3434 C CA . ALA A 1 455 ? 3.221 8.668 -4.358 1.00 86.50 455 ALA A CA 1
ATOM 3435 C C . ALA A 1 455 ? 2.328 9.437 -5.335 1.00 86.50 455 ALA A C 1
ATOM 3437 O O . ALA A 1 455 ? 2.288 9.099 -6.518 1.00 86.50 455 ALA A O 1
ATOM 3438 N N . THR A 1 456 ? 1.694 10.523 -4.880 1.00 81.75 456 THR A N 1
ATOM 3439 C CA . THR A 1 456 ? 0.883 11.392 -5.743 1.00 81.75 456 THR A CA 1
ATOM 3440 C C . THR A 1 456 ? 1.720 12.001 -6.872 1.00 81.75 456 THR A C 1
ATOM 3442 O O . THR A 1 456 ? 1.322 11.955 -8.038 1.00 81.75 456 THR A O 1
ATOM 3445 N N . ASP A 1 457 ? 2.895 12.548 -6.557 1.00 78.56 457 ASP A N 1
ATOM 3446 C CA . ASP A 1 457 ? 3.767 13.180 -7.551 1.00 78.56 457 ASP A CA 1
ATOM 3447 C C . ASP A 1 457 ? 4.287 12.163 -8.577 1.00 78.56 457 ASP A C 1
ATOM 3449 O O . ASP A 1 457 ? 4.290 12.420 -9.787 1.00 78.56 457 ASP A O 1
ATOM 3453 N N . LEU A 1 458 ? 4.697 10.983 -8.107 1.00 77.19 458 LEU A N 1
ATOM 3454 C CA . LEU A 1 458 ? 5.223 9.929 -8.963 1.00 77.19 458 LEU A CA 1
ATOM 3455 C C . LEU A 1 458 ? 4.122 9.286 -9.818 1.00 77.19 458 LEU A C 1
ATOM 3457 O O . LEU A 1 458 ? 4.353 9.017 -10.998 1.00 77.19 458 LEU A O 1
ATOM 3461 N N . LYS A 1 459 ? 2.900 9.149 -9.288 1.00 79.94 459 LYS A N 1
ATOM 3462 C CA . LYS A 1 459 ? 1.696 8.757 -10.039 1.00 79.94 459 LYS A CA 1
ATOM 3463 C C . LYS A 1 459 ? 1.442 9.703 -11.209 1.00 79.94 459 LYS A C 1
ATOM 3465 O O . LYS A 1 459 ? 1.323 9.255 -12.350 1.00 79.94 459 LYS A O 1
ATOM 3470 N N . LEU A 1 460 ? 1.442 11.015 -10.958 1.00 74.44 460 LEU A N 1
ATOM 3471 C CA . LEU A 1 460 ? 1.268 12.039 -11.998 1.00 74.44 460 LEU A CA 1
ATOM 3472 C C . LEU A 1 460 ? 2.389 12.007 -13.051 1.00 74.44 460 LEU A C 1
ATOM 3474 O O . LEU A 1 460 ? 2.156 12.306 -14.228 1.00 74.44 460 LEU A O 1
ATOM 3478 N N . ALA A 1 461 ? 3.606 11.642 -12.644 1.00 70.44 461 ALA A N 1
ATOM 3479 C CA . ALA A 1 461 ? 4.735 11.492 -13.551 1.00 70.44 461 ALA A CA 1
ATOM 3480 C C . ALA A 1 461 ? 4.631 10.237 -14.433 1.00 70.44 461 ALA A C 1
ATOM 3482 O O . ALA A 1 461 ? 4.825 10.328 -15.648 1.00 70.44 461 ALA A O 1
ATOM 3483 N N . MET A 1 462 ? 4.319 9.084 -13.837 1.00 68.44 462 MET A N 1
ATOM 3484 C CA . MET A 1 462 ? 4.309 7.780 -14.508 1.00 68.44 462 MET A CA 1
ATOM 3485 C C . MET A 1 462 ? 3.053 7.554 -15.358 1.00 68.44 462 MET A C 1
ATOM 3487 O O . MET A 1 462 ? 3.148 6.955 -16.430 1.00 68.44 462 MET A O 1
ATOM 3491 N N . LEU A 1 463 ? 1.900 8.081 -14.932 1.00 69.06 463 LEU A N 1
ATOM 3492 C CA . LEU A 1 463 ? 0.589 7.845 -15.553 1.00 69.06 463 LEU A CA 1
ATOM 3493 C C . LEU A 1 463 ? 0.039 9.070 -16.298 1.00 69.06 463 LEU A C 1
ATOM 3495 O O . LEU A 1 463 ? -1.164 9.211 -16.502 1.00 69.06 463 LEU A O 1
ATOM 3499 N N . ALA A 1 464 ? 0.936 9.948 -16.746 1.00 55.66 464 ALA A N 1
ATOM 3500 C CA . ALA A 1 464 ? 0.662 11.214 -17.427 1.00 55.66 464 ALA A CA 1
ATOM 3501 C C . ALA A 1 464 ? -0.327 11.180 -18.615 1.00 55.66 464 ALA A C 1
ATOM 3503 O O . ALA A 1 464 ? -0.767 12.245 -19.047 1.00 55.66 464 ALA A O 1
ATOM 3504 N N . HIS A 1 465 ? -0.615 10.003 -19.174 1.00 54.12 465 HIS A N 1
ATOM 3505 C CA . HIS A 1 465 ? -1.483 9.807 -20.337 1.00 54.12 465 HIS A CA 1
ATOM 3506 C C . HIS A 1 465 ? -2.811 9.107 -20.008 1.00 54.12 465 HIS A C 1
ATOM 3508 O O . HIS A 1 465 ? -3.609 8.912 -20.919 1.00 54.12 465 HIS A O 1
ATOM 3514 N N . SER A 1 466 ? -3.063 8.740 -18.744 1.00 53.75 466 SER A N 1
ATOM 3515 C CA . SER A 1 466 ? -4.302 8.048 -18.376 1.00 53.75 466 SER A CA 1
ATOM 3516 C C . SER A 1 466 ? -5.507 9.001 -18.482 1.00 53.75 466 SER A C 1
ATOM 3518 O O . SER A 1 466 ? -5.488 10.076 -17.866 1.00 53.75 466 SER A O 1
ATOM 3520 N N . PRO A 1 467 ? -6.540 8.666 -19.277 1.00 41.16 467 PRO A N 1
ATOM 3521 C CA . PRO A 1 467 ? -7.729 9.491 -19.424 1.00 41.16 467 PRO A CA 1
ATOM 3522 C C . PRO A 1 467 ? -8.646 9.324 -18.203 1.00 41.16 467 PRO A C 1
ATOM 3524 O O . PRO A 1 467 ? -9.275 8.286 -18.044 1.00 41.16 467 PRO A O 1
ATOM 3527 N N . GLY A 1 468 ? -8.787 10.350 -17.359 1.00 47.97 468 GLY A N 1
ATOM 3528 C CA . GLY A 1 468 ? -9.900 10.413 -16.399 1.00 47.97 468 GLY A CA 1
ATOM 3529 C C . GLY A 1 468 ? -9.558 10.900 -14.993 1.00 47.97 468 GLY A C 1
ATOM 3530 O O . GLY A 1 468 ? -8.402 10.961 -14.590 1.00 47.97 468 GLY A O 1
ATOM 3531 N N . GLY A 1 469 ? -10.606 11.317 -14.276 1.00 54.69 469 GLY A N 1
ATOM 3532 C CA . GLY A 1 469 ? -10.554 11.961 -12.965 1.00 54.69 469 GLY A CA 1
ATOM 3533 C C . GLY A 1 469 ? -9.999 11.048 -11.882 1.00 54.69 469 GLY A C 1
ATOM 3534 O O . GLY A 1 469 ? -10.686 10.152 -11.408 1.00 54.69 469 GLY A O 1
ATOM 3535 N N . TRP A 1 470 ? -8.765 11.333 -11.483 1.00 65.38 470 TRP A N 1
ATOM 3536 C CA . TRP A 1 470 ? -8.115 10.774 -10.308 1.00 65.38 470 TRP A CA 1
ATOM 3537 C C . TRP A 1 470 ? -8.928 11.139 -9.073 1.00 65.38 470 TRP A C 1
ATOM 3539 O O . TRP A 1 470 ? -8.982 12.305 -8.675 1.00 65.38 470 TRP A O 1
ATOM 3549 N N . THR A 1 471 ? -9.597 10.153 -8.498 1.00 69.94 471 THR A N 1
ATOM 3550 C CA . THR A 1 471 ? -10.226 10.300 -7.197 1.00 69.94 471 THR A CA 1
ATOM 3551 C C . THR A 1 471 ? -9.188 10.052 -6.109 1.00 69.94 471 THR A C 1
ATOM 3553 O O . THR A 1 471 ? -8.192 9.363 -6.314 1.00 69.94 471 THR A O 1
ATOM 3556 N N . ASP A 1 472 ? -9.377 10.684 -4.957 1.00 82.25 472 ASP A N 1
ATOM 3557 C CA . ASP A 1 472 ? -8.574 10.405 -3.769 1.00 82.25 472 ASP A CA 1
ATOM 3558 C C . ASP A 1 472 ? -9.236 9.246 -3.021 1.00 82.25 472 ASP A C 1
ATOM 3560 O O . ASP A 1 472 ? -10.360 9.404 -2.540 1.00 82.25 472 ASP A O 1
ATOM 3564 N N . TYR A 1 473 ? -8.567 8.091 -2.946 1.00 87.69 473 TYR A N 1
ATOM 3565 C CA . TYR A 1 473 ? -9.132 6.869 -2.358 1.00 87.69 473 TYR A CA 1
ATOM 3566 C C . TYR A 1 473 ? -9.596 7.100 -0.915 1.00 87.69 473 TYR A C 1
ATOM 3568 O O . TYR A 1 473 ? -10.720 6.774 -0.539 1.00 87.69 473 TYR A O 1
ATOM 3576 N N . ARG A 1 474 ? -8.779 7.800 -0.122 1.00 90.50 474 ARG A N 1
ATOM 3577 C CA . ARG A 1 474 ? -9.149 8.253 1.222 1.00 90.50 474 ARG A CA 1
ATOM 3578 C C . ARG A 1 474 ? -10.471 9.030 1.228 1.00 90.50 474 ARG A C 1
ATOM 3580 O O . ARG A 1 474 ? -11.318 8.780 2.082 1.00 90.50 474 ARG A O 1
ATOM 3587 N N . SER A 1 475 ? -10.654 9.974 0.306 1.00 87.06 475 SER A N 1
ATOM 3588 C CA . SER A 1 475 ? -11.891 10.755 0.189 1.00 87.06 475 SER A CA 1
ATOM 3589 C C . SER A 1 475 ? -13.095 9.911 -0.238 1.00 87.06 475 SER A C 1
ATOM 3591 O O . SER A 1 475 ? -14.221 10.249 0.124 1.00 87.06 475 SER A O 1
ATOM 3593 N N . GLU A 1 476 ? -12.900 8.837 -1.004 1.00 88.00 476 GLU A N 1
ATOM 3594 C CA . GLU A 1 476 ? -13.966 7.879 -1.333 1.00 88.00 476 GLU A CA 1
ATOM 3595 C C . GLU A 1 476 ? -14.425 7.128 -0.082 1.00 88.00 476 GLU A C 1
ATOM 3597 O O . GLU A 1 476 ? -15.617 7.136 0.229 1.00 88.00 476 GLU A O 1
ATOM 3602 N N . ILE A 1 477 ? -13.481 6.600 0.701 1.00 90.38 477 ILE A N 1
ATOM 3603 C CA . ILE A 1 477 ? -13.779 5.938 1.977 1.00 90.38 477 ILE A CA 1
ATOM 3604 C C . ILE A 1 477 ? -14.433 6.919 2.957 1.00 90.38 477 ILE A C 1
ATOM 3606 O O . ILE A 1 477 ? -15.464 6.607 3.547 1.00 90.38 477 ILE A O 1
ATOM 3610 N N . ALA A 1 478 ? -13.926 8.146 3.084 1.00 88.56 478 ALA A N 1
ATOM 3611 C CA . ALA A 1 478 ? -14.511 9.150 3.974 1.00 88.56 478 ALA A CA 1
ATOM 3612 C C . ALA A 1 478 ? -15.978 9.480 3.633 1.00 88.56 478 ALA A C 1
ATOM 3614 O O . ALA A 1 478 ? -16.772 9.729 4.537 1.00 88.56 478 ALA A O 1
ATOM 3615 N N . LYS A 1 479 ? -16.365 9.449 2.348 1.00 87.81 479 LYS A N 1
ATOM 3616 C CA . LYS A 1 479 ? -17.759 9.665 1.910 1.00 87.81 479 LYS A CA 1
ATOM 3617 C C . LYS A 1 479 ? -18.692 8.508 2.258 1.00 87.81 479 LYS A C 1
ATOM 3619 O O . LYS A 1 479 ? -19.893 8.735 2.364 1.00 87.81 479 LYS A O 1
ATOM 3624 N N . SER A 1 480 ? -18.159 7.296 2.409 1.00 88.19 480 SER A N 1
ATOM 3625 C CA . SER A 1 480 ? -18.939 6.121 2.820 1.00 88.19 480 SER A CA 1
ATOM 3626 C C . SER A 1 480 ? -19.301 6.137 4.311 1.00 88.19 480 SER A C 1
ATOM 3628 O O . SER A 1 480 ? -20.186 5.400 4.746 1.00 88.19 480 SER A O 1
ATOM 3630 N N . ILE A 1 481 ? -18.665 7.013 5.098 1.00 87.00 481 ILE A N 1
ATOM 3631 C CA . ILE A 1 481 ? -18.961 7.179 6.517 1.00 87.00 481 ILE A CA 1
ATOM 3632 C C . ILE A 1 481 ? -20.058 8.237 6.699 1.00 87.00 481 ILE A C 1
ATOM 3634 O O . ILE A 1 481 ? -19.931 9.389 6.282 1.00 87.00 481 ILE A O 1
ATOM 3638 N N . ASN A 1 482 ? -21.153 7.841 7.345 1.00 70.19 482 ASN A N 1
ATOM 3639 C CA . ASN A 1 482 ? -22.326 8.660 7.620 1.00 70.19 482 ASN A CA 1
ATOM 3640 C C . ASN A 1 482 ? -21.970 9.917 8.439 1.00 70.19 482 ASN A C 1
ATOM 3642 O O . ASN A 1 482 ? -21.039 9.929 9.243 1.00 70.19 482 ASN A O 1
ATOM 3646 N N . HIS A 1 483 ? -22.764 10.985 8.276 1.00 66.00 483 HIS A N 1
ATOM 3647 C CA . HIS A 1 483 ? -22.539 12.347 8.801 1.00 66.00 483 HIS A CA 1
ATOM 3648 C C . HIS A 1 483 ? -22.539 12.516 10.345 1.00 66.00 483 HIS A C 1
ATOM 3650 O O . HIS A 1 483 ? -22.772 13.617 10.841 1.00 66.00 483 HIS A O 1
ATOM 3656 N N . GLY A 1 484 ? -22.244 11.475 11.129 1.00 61.22 484 GLY A N 1
ATOM 3657 C CA . GLY A 1 484 ? -22.111 11.515 12.593 1.00 61.22 484 GLY A CA 1
ATOM 3658 C C . GLY A 1 484 ? -20.865 12.253 13.114 1.00 61.22 484 GLY A C 1
ATOM 3659 O O . GLY A 1 484 ? -20.596 12.228 14.315 1.00 61.22 484 GLY A O 1
ATOM 3660 N N . ASN A 1 485 ? -20.098 12.907 12.228 1.00 81.12 485 ASN A N 1
ATOM 3661 C CA . ASN A 1 485 ? -18.829 13.583 12.522 1.00 81.12 485 ASN A CA 1
ATOM 3662 C C . ASN A 1 485 ? -17.901 12.699 13.388 1.00 81.12 485 ASN A C 1
ATOM 3664 O O . ASN A 1 485 ? -17.653 13.033 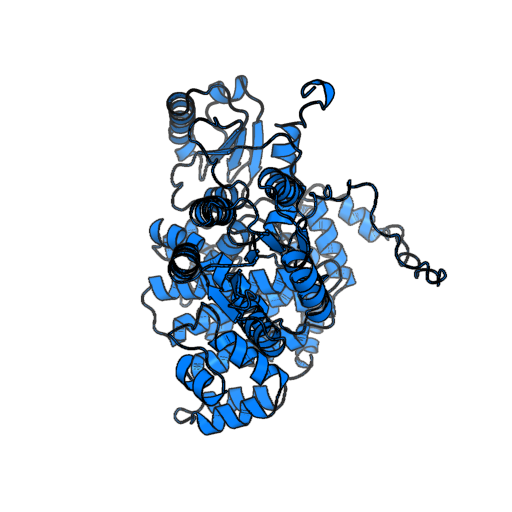14.551 1.00 81.12 485 ASN A O 1
ATOM 3668 N N . PRO A 1 486 ? -17.474 11.531 12.875 1.00 87.81 486 PRO A N 1
ATOM 3669 C CA . PRO A 1 486 ? -16.663 10.554 13.603 1.00 87.81 486 PRO A CA 1
ATOM 3670 C C . PRO A 1 486 ? -15.328 11.152 14.061 1.00 87.81 486 PRO A C 1
ATOM 3672 O O . PRO A 1 486 ? -14.616 11.797 13.296 1.00 87.81 486 PRO A O 1
ATOM 3675 N N . ARG A 1 487 ? -14.999 10.933 15.332 1.00 90.81 487 ARG A N 1
ATOM 3676 C CA . ARG A 1 487 ? -13.792 11.408 16.014 1.00 90.81 487 ARG A CA 1
ATOM 3677 C C . ARG A 1 487 ? -13.244 10.257 16.859 1.00 90.81 487 ARG A C 1
ATOM 3679 O O . ARG A 1 487 ? -13.569 10.185 18.052 1.00 90.81 487 ARG A O 1
ATOM 3686 N N . PRO A 1 488 ? -12.506 9.319 16.240 1.00 93.75 488 PRO A N 1
ATOM 3687 C CA . PRO A 1 488 ? -11.943 8.190 16.960 1.00 93.75 488 PRO A CA 1
ATOM 3688 C C . PRO A 1 488 ? -10.863 8.645 17.934 1.00 93.75 488 PRO A C 1
ATOM 3690 O O . PRO A 1 488 ? -10.142 9.611 17.689 1.00 93.75 488 PRO A O 1
ATOM 3693 N N . VAL A 1 489 ? -10.689 7.865 18.992 1.00 94.69 489 VAL A N 1
ATOM 3694 C CA . VAL A 1 489 ? -9.425 7.780 19.724 1.00 94.69 489 VAL A CA 1
ATOM 3695 C C . VAL A 1 489 ? -8.889 6.356 19.613 1.00 94.69 489 VAL A C 1
ATOM 3697 O O . VAL A 1 489 ? -9.633 5.391 19.795 1.00 94.69 489 VAL A O 1
ATOM 3700 N N . PHE A 1 490 ? -7.609 6.220 19.274 1.00 96.44 490 PHE A N 1
ATOM 3701 C CA . PHE A 1 490 ? -6.951 4.921 19.178 1.00 96.44 490 PHE A CA 1
ATOM 3702 C C . PHE A 1 490 ? -6.392 4.483 20.536 1.00 96.44 490 PHE A C 1
ATOM 3704 O O . PHE A 1 490 ? -5.760 5.276 21.235 1.00 96.44 490 PHE A O 1
ATOM 3711 N N . VAL A 1 491 ? -6.576 3.207 20.881 1.00 96.94 491 VAL A N 1
ATOM 3712 C CA . VAL A 1 491 ? -6.000 2.575 22.072 1.00 96.94 491 VAL A CA 1
ATOM 3713 C C . VAL A 1 491 ? -5.316 1.269 21.679 1.00 96.94 491 VAL A C 1
ATOM 3715 O O . VAL A 1 491 ? -5.947 0.339 21.180 1.00 96.94 491 VAL A O 1
ATOM 3718 N N . GLY A 1 492 ? -4.015 1.183 21.941 1.00 95.25 492 GLY A N 1
ATOM 3719 C CA . GLY A 1 492 ? -3.196 0.005 21.670 1.00 95.25 492 GLY A CA 1
ATOM 3720 C C . GLY A 1 492 ? -1.902 0.048 22.479 1.00 95.25 492 GLY A C 1
ATOM 3721 O O . GLY A 1 492 ? -1.428 1.123 22.841 1.00 95.25 492 GLY A O 1
ATOM 3722 N N . THR A 1 493 ? -1.309 -1.113 22.758 1.00 92.56 493 THR A N 1
ATOM 3723 C CA . THR A 1 493 ? -0.060 -1.214 23.541 1.00 92.56 493 THR A CA 1
ATOM 3724 C C . THR A 1 493 ? 1.183 -0.719 22.791 1.00 92.56 493 THR A C 1
ATOM 3726 O O . THR A 1 493 ? 2.203 -0.458 23.423 1.00 92.56 493 THR A O 1
ATOM 3729 N N . LYS A 1 494 ? 1.109 -0.609 21.458 1.00 89.50 494 LYS A N 1
ATOM 3730 C CA . LYS A 1 494 ? 2.207 -0.217 20.555 1.00 89.50 494 LYS A CA 1
ATOM 3731 C C . LYS A 1 494 ? 1.743 0.777 19.489 1.00 89.50 494 LYS A C 1
ATOM 3733 O O . LYS A 1 494 ? 1.951 0.564 18.293 1.00 89.50 494 LYS A O 1
ATOM 3738 N N . ALA A 1 495 ? 1.037 1.822 19.9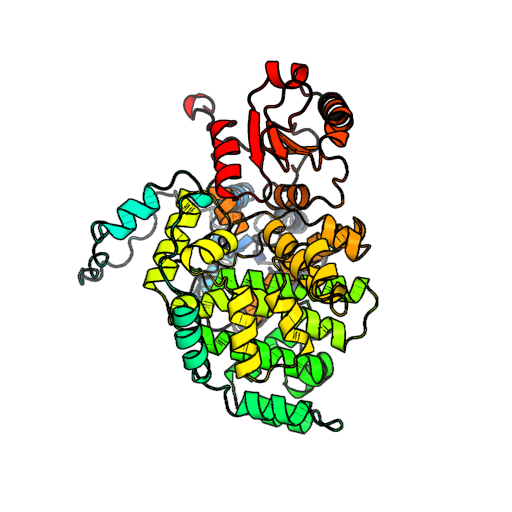14 1.00 90.69 495 ALA A N 1
ATOM 3739 C CA . ALA A 1 495 ? 0.373 2.772 19.021 1.00 90.69 495 ALA A CA 1
ATOM 3740 C C . ALA A 1 495 ? 1.304 3.381 17.958 1.00 90.69 495 ALA A C 1
ATOM 3742 O O . ALA A 1 495 ? 0.906 3.543 16.806 1.00 90.69 495 ALA A O 1
ATOM 3743 N N . GLU A 1 496 ? 2.561 3.629 18.317 1.00 92.75 496 GLU A N 1
ATOM 3744 C CA . GLU A 1 496 ? 3.601 4.189 17.456 1.00 92.75 496 GLU A CA 1
ATOM 3745 C C . GLU A 1 496 ? 3.984 3.285 16.272 1.00 92.75 496 GLU A C 1
ATOM 3747 O O . GLU A 1 496 ? 4.583 3.747 15.307 1.00 92.75 496 GLU A O 1
ATOM 3752 N N . THR A 1 497 ? 3.639 1.995 16.320 1.00 94.62 497 THR A N 1
ATOM 3753 C CA . THR A 1 497 ? 3.916 1.032 15.237 1.00 94.62 497 THR A CA 1
ATOM 3754 C C . THR A 1 497 ? 2.675 0.321 14.703 1.00 94.62 497 THR A C 1
ATOM 3756 O O . THR A 1 497 ? 2.793 -0.543 13.832 1.00 94.62 497 THR A O 1
ATOM 3759 N N . ASP A 1 498 ? 1.486 0.660 15.206 1.00 94.94 498 ASP A N 1
ATOM 3760 C CA . ASP A 1 498 ? 0.253 -0.025 14.829 1.00 94.94 498 ASP A CA 1
ATOM 3761 C C . ASP A 1 498 ? -0.310 0.543 13.507 1.00 94.94 498 ASP A C 1
ATOM 3763 O O . ASP A 1 498 ? -0.593 1.745 13.429 1.00 94.94 498 ASP A O 1
ATOM 3767 N N . PRO A 1 499 ? -0.502 -0.289 12.463 1.00 95.62 499 PRO A N 1
ATOM 3768 C CA . PRO A 1 499 ? -1.048 0.154 11.181 1.00 95.62 499 PRO A CA 1
ATOM 3769 C C . PRO A 1 499 ? -2.506 0.614 11.293 1.00 95.62 499 PRO A C 1
ATOM 3771 O O . PRO A 1 499 ? -2.949 1.431 10.492 1.00 95.62 499 PRO A O 1
ATOM 3774 N N . ILE A 1 500 ? -3.258 0.148 12.295 1.00 97.25 500 ILE A N 1
ATOM 3775 C CA . ILE A 1 500 ? -4.629 0.612 12.531 1.00 97.25 500 ILE A CA 1
ATOM 3776 C C . ILE A 1 500 ? -4.604 2.085 12.933 1.00 97.25 500 ILE A C 1
ATOM 3778 O O . ILE A 1 500 ? -5.441 2.852 12.473 1.00 97.25 500 ILE A O 1
ATOM 3782 N N . ARG A 1 501 ? -3.621 2.512 13.734 1.00 96.06 501 ARG A N 1
ATOM 3783 C CA .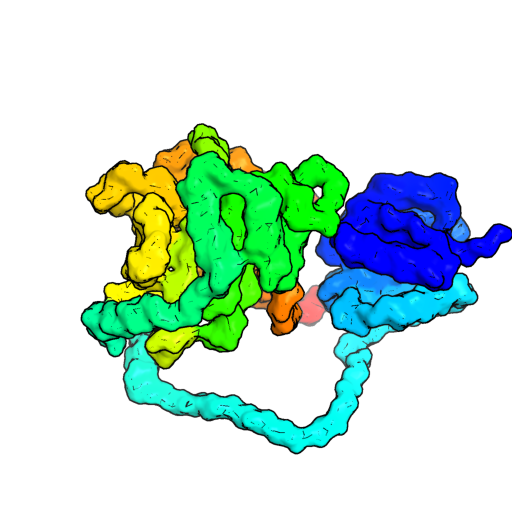 ARG A 1 501 ? -3.470 3.928 14.071 1.00 96.06 501 ARG A CA 1
ATOM 3784 C C . ARG A 1 501 ? -3.074 4.763 12.845 1.00 96.06 501 ARG A C 1
ATOM 3786 O O . ARG A 1 501 ? -3.686 5.808 12.655 1.00 96.06 501 ARG A O 1
ATOM 3793 N N . VAL A 1 502 ? -2.193 4.264 11.959 1.00 96.44 502 VAL A N 1
ATOM 3794 C CA . VAL A 1 502 ? -1.890 4.925 10.659 1.00 96.44 502 VAL A CA 1
ATOM 3795 C C . VAL A 1 502 ? -3.190 5.170 9.891 1.00 96.44 502 VAL A C 1
ATOM 3797 O O . VAL A 1 502 ? -3.475 6.284 9.455 1.00 96.44 502 VAL A O 1
ATOM 3800 N N . PHE A 1 503 ? -3.995 4.114 9.760 1.00 97.19 503 PHE A N 1
ATOM 3801 C CA . PHE A 1 503 ? -5.264 4.133 9.045 1.00 97.19 503 PHE A CA 1
ATOM 3802 C C . PHE A 1 503 ? -6.252 5.140 9.629 1.00 97.19 503 PHE A C 1
ATOM 3804 O O . PHE A 1 503 ? -6.867 5.899 8.879 1.00 97.19 503 PHE A O 1
ATOM 3811 N N . LEU A 1 504 ? -6.375 5.203 10.955 1.00 95.75 504 LEU A N 1
ATOM 3812 C CA . LEU A 1 504 ? -7.270 6.151 11.612 1.00 95.75 504 LEU A CA 1
ATOM 3813 C C . LEU A 1 504 ? -6.801 7.592 11.464 1.00 95.75 504 LEU A C 1
ATOM 3815 O O . LEU A 1 504 ? -7.622 8.431 11.113 1.00 95.75 504 LEU A O 1
ATOM 3819 N N . ASP A 1 505 ? -5.517 7.876 11.675 1.00 93.56 505 ASP A N 1
ATOM 3820 C CA . ASP A 1 505 ? -4.975 9.235 11.548 1.00 93.56 505 ASP A CA 1
ATOM 3821 C C . ASP A 1 505 ? -5.101 9.741 10.108 1.00 93.56 505 ASP A C 1
ATOM 3823 O O . ASP A 1 505 ? -5.379 10.919 9.849 1.00 93.56 505 ASP A O 1
ATOM 3827 N N . ARG A 1 506 ? -4.960 8.824 9.145 1.00 92.75 506 ARG A N 1
ATOM 3828 C CA . ARG A 1 506 ? -5.182 9.116 7.738 1.00 92.75 506 ARG A CA 1
ATOM 3829 C C . ARG A 1 506 ? -6.656 9.376 7.442 1.00 92.75 506 ARG A C 1
ATOM 3831 O O . ARG A 1 506 ? -6.972 10.385 6.809 1.00 92.75 506 ARG A O 1
ATOM 3838 N N . LEU A 1 507 ? -7.560 8.491 7.854 1.00 93.31 507 LEU A N 1
ATOM 3839 C CA . LEU A 1 507 ? -8.987 8.582 7.533 1.00 93.31 507 LEU A CA 1
ATOM 3840 C C . LEU A 1 507 ? -9.678 9.733 8.280 1.00 93.31 507 LEU A C 1
ATOM 3842 O O . LEU A 1 507 ? -10.445 10.488 7.681 1.00 93.31 507 LEU A O 1
ATOM 3846 N N . PHE A 1 508 ? -9.340 9.918 9.554 1.00 90.81 508 PHE A N 1
ATOM 3847 C CA . PHE A 1 508 ? -9.892 10.912 10.469 1.00 90.81 508 PHE A CA 1
ATOM 3848 C C . PHE A 1 508 ? -8.784 11.863 10.936 1.00 90.81 508 PHE A C 1
ATOM 3850 O O . PHE A 1 508 ? -8.210 11.676 12.008 1.00 90.81 508 PHE A O 1
ATOM 3857 N N . PRO A 1 509 ? -8.468 12.906 10.149 1.00 77.00 509 PRO A N 1
ATOM 3858 C CA . PRO A 1 509 ? -7.419 13.840 10.521 1.00 77.00 509 PRO A CA 1
ATOM 3859 C C . PRO A 1 509 ? -7.766 14.509 11.861 1.00 77.00 509 PRO A C 1
ATOM 3861 O O . PRO A 1 509 ? -8.942 14.816 12.102 1.00 77.00 509 PRO A O 1
ATOM 3864 N N . PRO A 1 510 ? -6.768 14.765 12.723 1.00 69.38 510 PRO A N 1
ATOM 3865 C CA . PRO A 1 510 ? -7.006 15.251 14.072 1.00 69.38 510 PRO A CA 1
ATOM 3866 C C . PRO A 1 510 ? -7.812 16.560 14.076 1.00 69.38 510 PRO A C 1
ATOM 3868 O O . PRO A 1 510 ? -7.660 17.403 13.176 1.00 69.38 510 PRO A O 1
ATOM 3871 N N . PRO A 1 511 ? -8.686 16.753 15.082 1.00 68.38 511 PRO A N 1
ATOM 3872 C CA . PRO A 1 511 ? -9.479 17.959 15.192 1.00 68.38 511 PRO A CA 1
ATOM 3873 C C . PRO A 1 511 ? -8.590 19.193 15.369 1.00 68.38 511 PRO A C 1
ATOM 3875 O O . PRO A 1 511 ? -7.437 19.163 15.774 1.00 68.38 511 PRO A O 1
ATOM 3878 N N . VAL A 1 512 ? -9.173 20.331 15.032 1.00 60.25 512 VAL A N 1
ATOM 3879 C CA . VAL A 1 512 ? -8.493 21.627 14.877 1.00 60.25 512 VAL A CA 1
ATOM 3880 C C . VAL A 1 512 ? -8.233 22.290 16.231 1.00 60.25 512 VAL A C 1
ATOM 3882 O O . VAL A 1 512 ? -7.454 23.234 16.328 1.00 60.25 512 VAL A O 1
ATOM 3885 N N . SER A 1 513 ? -8.964 21.840 17.244 1.00 70.62 513 SER A N 1
ATOM 3886 C CA . SER A 1 513 ? -8.958 22.341 18.605 1.00 70.62 513 SER A CA 1
ATOM 3887 C C . SER A 1 513 ? -9.025 21.146 19.543 1.00 70.62 513 SER A C 1
ATOM 3889 O O . SER A 1 513 ? -9.821 20.231 19.317 1.00 70.62 513 SER A O 1
ATOM 3891 N N . ASP A 1 514 ? -8.232 21.213 20.605 1.00 65.88 514 ASP A N 1
ATOM 3892 C CA . ASP A 1 514 ? -8.182 20.207 21.666 1.00 65.88 514 ASP A CA 1
ATOM 3893 C C . ASP A 1 514 ? -9.484 20.143 22.489 1.00 65.88 514 ASP A C 1
ATOM 3895 O O . ASP A 1 514 ? -9.693 19.200 23.243 1.00 65.88 514 ASP A O 1
ATOM 3899 N N . GLU A 1 515 ? -10.399 21.109 22.327 1.00 72.31 515 GLU A N 1
ATOM 3900 C CA . GLU A 1 515 ? -11.712 21.101 22.991 1.00 72.31 515 GLU A CA 1
ATOM 3901 C C . GLU A 1 515 ? -12.678 20.065 22.390 1.00 72.31 515 GLU A C 1
ATOM 3903 O O . GLU A 1 515 ? -13.710 19.741 22.984 1.00 72.31 515 GLU A O 1
ATOM 3908 N N . VAL A 1 516 ? -12.377 19.537 21.199 1.00 81.12 516 VAL A N 1
ATOM 3909 C CA . VAL A 1 516 ? -13.263 18.597 20.511 1.00 81.12 516 VAL A CA 1
ATOM 3910 C C . VAL A 1 516 ? -13.029 17.177 21.028 1.00 81.12 516 VAL A C 1
ATOM 3912 O O . VAL A 1 516 ? -12.104 16.487 20.607 1.00 81.12 516 VAL A O 1
ATOM 3915 N N . LYS A 1 517 ? -13.926 16.718 21.906 1.00 88.81 517 LYS A N 1
ATOM 3916 C CA . LYS A 1 517 ? -13.860 15.379 22.511 1.00 88.81 517 LYS A CA 1
ATOM 3917 C C . LYS A 1 517 ? -14.146 14.247 21.499 1.00 88.81 517 LYS A C 1
ATOM 3919 O O . LYS A 1 517 ? -14.993 14.426 20.605 1.00 88.81 517 LYS A O 1
ATOM 3924 N N . PRO A 1 518 ? -13.485 13.078 21.638 1.00 91.94 518 PRO A N 1
ATOM 3925 C CA . PRO A 1 518 ? -13.767 11.896 20.822 1.00 91.94 518 PRO A CA 1
ATOM 3926 C C . PRO A 1 518 ? -15.194 11.382 21.058 1.00 91.94 518 PRO A C 1
ATOM 3928 O O . PRO A 1 518 ? -15.772 11.610 22.120 1.00 91.94 518 PRO A O 1
ATOM 3931 N N . ASN A 1 519 ? -15.776 10.705 20.064 1.00 91.50 519 ASN A N 1
ATOM 3932 C CA . ASN A 1 519 ? -17.125 10.116 20.156 1.00 91.50 519 ASN A CA 1
ATOM 3933 C C . ASN A 1 519 ? -17.164 8.595 19.955 1.00 91.50 519 ASN A C 1
ATOM 3935 O O . ASN A 1 519 ? -18.227 8.003 20.116 1.00 91.50 519 ASN A O 1
ATOM 3939 N N . PHE A 1 520 ? -16.031 7.961 19.654 1.00 93.75 520 PHE A N 1
ATOM 3940 C CA . PHE A 1 520 ? -15.862 6.513 19.733 1.00 93.75 520 PHE A CA 1
ATOM 3941 C C . PHE A 1 520 ? -14.388 6.148 19.902 1.00 93.75 520 PHE A C 1
ATOM 3943 O O . PHE A 1 520 ? -13.499 6.985 19.733 1.00 93.75 520 PHE A O 1
ATOM 3950 N N . MET A 1 521 ? -14.134 4.888 20.229 1.00 95.25 521 MET A N 1
ATOM 3951 C CA . MET A 1 521 ? -12.797 4.349 20.442 1.00 95.25 521 MET A CA 1
ATOM 3952 C C . MET A 1 521 ? -12.493 3.225 19.453 1.00 95.25 521 MET A C 1
ATOM 3954 O O . MET A 1 521 ? -13.366 2.427 19.120 1.00 95.25 521 MET A O 1
ATOM 3958 N N . VAL A 1 522 ? -11.244 3.125 19.009 1.00 97.38 522 VAL A N 1
ATOM 3959 C CA . VAL A 1 522 ? -10.755 1.961 18.264 1.00 97.38 522 VAL A CA 1
ATOM 3960 C C . VAL A 1 522 ? -9.668 1.294 19.085 1.00 97.38 522 VAL A C 1
ATOM 3962 O O . VAL A 1 522 ? -8.654 1.912 19.404 1.00 97.38 522 VAL A O 1
ATOM 3965 N N . VAL A 1 523 ? -9.904 0.040 19.455 1.00 97.06 523 VAL A N 1
ATOM 3966 C CA . VAL A 1 523 ? -9.060 -0.721 20.374 1.00 97.06 523 VAL A CA 1
ATOM 3967 C C . VAL A 1 523 ? -8.349 -1.822 19.603 1.00 97.06 523 VAL A C 1
ATOM 3969 O O . VAL A 1 523 ? -9.004 -2.697 19.045 1.00 97.06 523 VAL A O 1
ATOM 3972 N N . SER A 1 524 ? -7.020 -1.810 19.598 1.00 96.88 524 SER A N 1
ATOM 3973 C CA . SER A 1 524 ? -6.191 -2.845 18.970 1.00 96.88 524 SER A CA 1
ATOM 3974 C C . SER A 1 524 ? -5.632 -3.799 20.024 1.00 96.88 524 SER A C 1
ATOM 3976 O O . SER A 1 524 ? -4.948 -3.371 20.957 1.00 96.88 524 SER A O 1
ATOM 3978 N N . ILE A 1 525 ? -5.909 -5.101 19.882 1.00 94.56 525 ILE A N 1
ATOM 3979 C CA . ILE A 1 525 ? -5.406 -6.150 20.782 1.00 94.56 525 ILE A CA 1
ATOM 3980 C C . ILE A 1 525 ? -4.621 -7.189 19.983 1.00 94.56 525 ILE A C 1
ATOM 3982 O O . ILE A 1 525 ? -5.181 -8.034 19.279 1.00 94.56 525 ILE A O 1
ATOM 3986 N N . GLN A 1 526 ? -3.296 -7.186 20.133 1.00 88.94 526 GLN A N 1
ATOM 3987 C CA . GLN A 1 526 ? -2.429 -8.051 19.328 1.00 88.94 526 GLN A CA 1
ATOM 3988 C C . GLN A 1 526 ? -2.429 -9.508 19.809 1.00 88.94 526 GLN A C 1
ATOM 3990 O O . GLN A 1 526 ? -2.167 -10.433 19.031 1.00 88.94 526 GLN A O 1
ATOM 3995 N N . ASN A 1 527 ? -2.672 -9.730 21.104 1.00 89.62 527 ASN A N 1
ATOM 3996 C CA . ASN A 1 527 ? -2.754 -11.050 21.723 1.00 89.62 527 ASN A CA 1
ATOM 3997 C C . ASN A 1 527 ? -3.446 -10.988 23.097 1.00 89.62 527 ASN A C 1
ATOM 3999 O O . ASN A 1 527 ? -3.495 -9.944 23.740 1.00 89.62 527 ASN A O 1
ATOM 4003 N N . ARG A 1 528 ? -3.914 -12.141 23.595 1.00 91.44 528 ARG A N 1
ATOM 4004 C CA . ARG A 1 528 ? -4.635 -12.239 24.879 1.00 91.44 528 ARG A CA 1
ATOM 4005 C C . ARG A 1 528 ? -3.860 -11.737 26.104 1.00 91.44 528 ARG A C 1
ATOM 4007 O O . ARG A 1 528 ? -4.489 -11.408 27.100 1.00 91.44 528 ARG A O 1
ATOM 4014 N N . ARG A 1 529 ? -2.522 -11.681 26.064 1.00 93.06 529 ARG A N 1
ATOM 4015 C CA . ARG A 1 529 ? -1.720 -11.194 27.205 1.00 93.06 529 ARG A CA 1
ATOM 4016 C C . ARG A 1 529 ? -1.820 -9.678 27.372 1.00 93.06 529 ARG A C 1
ATOM 4018 O O . ARG A 1 529 ? -1.514 -9.176 28.443 1.00 93.06 529 ARG A O 1
ATOM 4025 N N . GLU A 1 530 ? -2.250 -8.964 26.335 1.00 93.50 530 GLU A N 1
ATOM 4026 C CA . GLU A 1 530 ? -2.402 -7.508 26.356 1.00 93.50 530 GLU A CA 1
ATOM 4027 C C . GLU A 1 530 ? -3.769 -7.057 26.878 1.00 93.50 530 GLU A C 1
ATOM 4029 O O . GLU A 1 530 ? -3.929 -5.879 27.169 1.00 93.50 530 GLU A O 1
ATOM 4034 N N . VAL A 1 531 ? -4.742 -7.963 27.037 1.00 94.81 531 VAL A N 1
ATOM 4035 C CA . VAL A 1 531 ? -6.133 -7.623 27.403 1.00 94.81 531 VAL A CA 1
ATOM 4036 C C . VAL A 1 531 ? -6.215 -6.799 28.690 1.00 94.81 531 VAL A C 1
ATOM 4038 O O . VAL A 1 531 ? -6.945 -5.810 28.738 1.00 94.81 531 VAL A O 1
ATOM 4041 N N . GLU A 1 532 ? -5.449 -7.164 29.720 1.00 95.50 532 GLU A N 1
ATOM 4042 C CA . GLU A 1 532 ? -5.433 -6.435 30.995 1.00 95.50 532 GLU A CA 1
ATOM 4043 C C . GLU A 1 532 ? -4.838 -5.028 30.837 1.00 95.50 532 GLU A C 1
ATOM 4045 O O . GLU A 1 532 ? -5.451 -4.046 31.251 1.00 95.50 532 GLU A O 1
ATOM 4050 N N . ALA A 1 533 ? -3.690 -4.914 30.162 1.00 96.19 533 ALA A N 1
ATOM 4051 C CA . ALA A 1 533 ? -3.043 -3.629 29.897 1.00 96.19 533 ALA A CA 1
ATOM 4052 C C . ALA A 1 533 ? -3.918 -2.713 29.025 1.00 96.19 533 ALA A C 1
ATOM 4054 O O . ALA A 1 533 ? -4.038 -1.524 29.301 1.00 96.19 533 ALA A O 1
ATOM 4055 N N . ILE A 1 534 ? -4.575 -3.268 28.003 1.00 96.31 534 ILE A N 1
ATOM 4056 C CA . ILE A 1 534 ? -5.523 -2.543 27.152 1.00 96.31 534 ILE A CA 1
ATOM 4057 C C . ILE A 1 534 ? -6.720 -2.054 27.964 1.00 96.31 534 ILE A C 1
ATOM 4059 O O . ILE A 1 534 ? -7.113 -0.904 27.815 1.00 96.31 534 ILE A O 1
ATOM 4063 N N . SER A 1 535 ? -7.272 -2.884 28.851 1.00 95.94 535 SER A N 1
ATOM 4064 C CA . SER A 1 535 ? -8.407 -2.487 29.696 1.00 95.94 535 SER A CA 1
ATOM 4065 C C . SER A 1 535 ? -8.049 -1.290 30.586 1.00 95.94 535 SER A C 1
ATOM 4067 O O . SER A 1 535 ? -8.818 -0.337 30.669 1.00 95.94 535 SER A O 1
ATOM 4069 N N . GLN A 1 536 ? -6.838 -1.275 31.155 1.00 96.12 536 GLN A N 1
ATOM 4070 C CA . GLN A 1 536 ? -6.324 -0.122 31.904 1.00 96.12 536 GLN A CA 1
ATOM 4071 C C . GLN A 1 536 ? -6.114 1.111 31.010 1.00 96.12 536 GLN A C 1
ATOM 4073 O O . GLN A 1 536 ? -6.443 2.226 31.411 1.00 96.12 536 GLN A O 1
ATOM 4078 N N . LEU A 1 537 ? -5.590 0.930 29.793 1.00 96.75 537 LEU A N 1
ATOM 4079 C CA . LEU A 1 537 ? -5.399 2.026 28.838 1.00 96.75 537 LEU A CA 1
ATOM 4080 C C . LEU A 1 537 ? -6.729 2.647 28.391 1.00 96.75 537 LEU A C 1
ATOM 4082 O O . LEU A 1 537 ? -6.779 3.860 28.197 1.00 96.75 537 LEU A O 1
ATOM 4086 N N . ILE A 1 538 ? -7.800 1.858 28.257 1.00 96.00 538 ILE A N 1
ATOM 4087 C CA . ILE A 1 538 ? -9.147 2.360 27.941 1.00 96.00 538 ILE A CA 1
ATOM 4088 C C . ILE A 1 538 ? -9.604 3.331 29.034 1.00 96.00 538 ILE A C 1
ATOM 4090 O O . ILE A 1 538 ? -9.915 4.483 28.733 1.00 96.00 538 ILE A O 1
ATOM 4094 N N . GLU A 1 539 ? -9.576 2.902 30.299 1.00 95.25 539 GLU A N 1
ATOM 4095 C CA . GLU A 1 539 ? -9.993 3.728 31.441 1.00 95.25 539 GLU A CA 1
ATOM 4096 C C . GLU A 1 539 ? -9.145 5.003 31.569 1.00 95.25 539 GLU A C 1
ATOM 4098 O O . GLU A 1 539 ? -9.683 6.100 31.725 1.00 95.25 539 GLU A O 1
ATOM 4103 N N . GLN A 1 540 ? -7.819 4.882 31.437 1.00 95.75 540 GLN A N 1
ATOM 4104 C CA . GLN A 1 540 ? -6.896 6.024 31.460 1.00 95.75 540 GLN A CA 1
ATOM 4105 C C . GLN A 1 540 ? -7.168 7.009 30.318 1.00 95.75 540 GLN A C 1
ATOM 4107 O O . GLN A 1 540 ? -7.084 8.222 30.515 1.00 95.75 540 GLN A O 1
ATOM 4112 N N . THR A 1 541 ? -7.494 6.503 29.126 1.00 94.75 541 THR A N 1
ATOM 4113 C CA . THR A 1 541 ? -7.813 7.334 27.957 1.00 94.75 541 THR A CA 1
ATOM 4114 C C . THR A 1 541 ? -9.108 8.106 28.178 1.00 94.75 541 THR A C 1
ATOM 4116 O O . THR A 1 541 ? -9.134 9.319 27.973 1.00 94.75 541 THR A O 1
ATOM 4119 N N . GLU A 1 542 ? -10.160 7.436 28.653 1.00 94.25 542 GLU A N 1
ATOM 4120 C CA . GLU A 1 542 ? -11.448 8.067 28.962 1.00 94.25 542 GLU A CA 1
ATOM 4121 C C . GLU A 1 542 ? -11.301 9.131 30.058 1.00 94.25 542 GLU A C 1
ATOM 4123 O O . GLU A 1 542 ? -11.749 10.266 29.884 1.00 94.25 542 GLU A O 1
ATOM 4128 N N . GLN A 1 543 ? -10.567 8.814 31.129 1.00 95.00 543 GLN A N 1
ATOM 4129 C CA . GLN A 1 543 ? -10.270 9.758 32.204 1.00 95.00 543 GLN A CA 1
ATOM 4130 C C . GLN A 1 543 ? -9.495 10.983 31.698 1.00 95.00 543 GLN A C 1
ATOM 4132 O O . GLN A 1 543 ? -9.870 12.113 32.006 1.00 95.00 543 GLN A O 1
ATOM 4137 N N . LYS A 1 544 ? -8.430 10.777 30.912 1.00 93.94 544 LYS A N 1
ATOM 4138 C CA . LYS A 1 544 ? -7.590 11.858 30.370 1.00 93.94 544 LYS A CA 1
ATOM 4139 C C . LYS A 1 544 ? -8.367 12.787 29.437 1.00 93.94 544 LYS A C 1
ATOM 4141 O O . LYS A 1 544 ? -8.116 13.987 29.437 1.00 93.94 544 LYS A O 1
ATOM 4146 N N . MET A 1 545 ? -9.272 12.233 28.634 1.00 91.31 545 MET A N 1
ATOM 4147 C CA . MET A 1 545 ? -10.075 12.986 27.665 1.00 91.31 545 MET A CA 1
ATOM 4148 C C . MET A 1 545 ? -11.384 13.527 28.262 1.00 91.31 545 MET A C 1
ATOM 4150 O O . MET A 1 545 ? -12.163 14.165 27.550 1.00 91.31 545 MET A O 1
ATOM 4154 N N . GLU A 1 546 ? -11.637 13.277 29.553 1.00 93.19 546 GLU A N 1
ATOM 4155 C CA . GLU A 1 546 ? -12.863 13.653 30.261 1.00 93.19 546 GLU A CA 1
ATOM 4156 C C . GLU A 1 546 ? -14.138 13.206 29.520 1.00 93.19 546 GLU A C 1
ATOM 4158 O O . GLU A 1 546 ? -15.071 13.991 29.293 1.00 93.19 546 GLU A O 1
ATOM 4163 N N . VAL A 1 547 ? -14.147 11.944 29.101 1.00 91.81 547 VAL A N 1
ATOM 4164 C CA . VAL A 1 547 ? -15.270 11.241 28.464 1.00 91.81 547 VAL A CA 1
ATOM 4165 C C . VAL A 1 547 ? -15.529 9.937 29.217 1.00 91.81 547 VAL A C 1
ATOM 4167 O O . VAL A 1 547 ? -14.711 9.516 30.029 1.00 91.81 547 VAL A O 1
ATOM 4170 N N . ALA A 1 548 ? -16.667 9.294 28.975 1.00 90.25 548 ALA A N 1
ATOM 4171 C CA . ALA A 1 548 ? -16.989 8.002 29.571 1.00 90.25 548 ALA A CA 1
ATOM 4172 C C . ALA A 1 548 ? -17.829 7.167 28.607 1.00 90.25 548 ALA A C 1
ATOM 4174 O O . ALA A 1 548 ? -18.578 7.725 27.803 1.00 90.25 548 ALA A O 1
ATOM 4175 N N . ASP A 1 549 ? -17.707 5.844 28.728 1.00 90.06 549 ASP A N 1
ATOM 4176 C CA . ASP A 1 549 ? -18.531 4.861 28.023 1.00 90.06 549 ASP A CA 1
ATOM 4177 C C . ASP A 1 549 ? -18.543 5.063 26.495 1.00 90.06 549 ASP A C 1
ATOM 4179 O O . ASP A 1 549 ? -19.572 4.891 25.836 1.00 90.06 549 ASP A O 1
ATOM 4183 N N . LEU A 1 550 ? -17.386 5.418 25.914 1.00 92.25 550 LEU A N 1
ATOM 4184 C CA . LEU A 1 550 ? -17.273 5.573 24.466 1.00 92.25 550 LEU A CA 1
ATOM 4185 C C . LEU A 1 550 ? -17.611 4.243 23.784 1.00 92.25 550 LEU A C 1
ATOM 4187 O O . LEU A 1 550 ? -17.044 3.205 24.158 1.00 92.25 550 LEU A O 1
ATOM 4191 N N . PRO A 1 551 ? -18.481 4.246 22.763 1.00 94.31 551 PRO A N 1
ATOM 4192 C CA . PRO A 1 551 ? -18.705 3.044 21.991 1.00 94.31 551 PRO A CA 1
ATOM 4193 C C . PRO A 1 551 ? -17.409 2.700 21.238 1.00 94.31 551 PRO A C 1
ATOM 4195 O O . PRO A 1 551 ? -16.588 3.584 20.967 1.00 94.31 551 PRO A O 1
ATOM 4198 N N . MET A 1 552 ? -17.166 1.415 20.975 1.00 94.75 552 MET A N 1
ATOM 4199 C CA . MET A 1 552 ? -15.849 0.975 20.503 1.00 94.75 552 MET A CA 1
ATOM 4200 C C . MET A 1 552 ? -15.875 -0.016 19.347 1.00 94.75 552 MET A C 1
ATOM 4202 O O . MET A 1 552 ? -16.727 -0.894 19.270 1.00 94.75 552 MET A O 1
ATOM 4206 N N . VAL A 1 553 ? -14.865 0.077 18.488 1.00 96.56 553 VAL A N 1
ATOM 4207 C CA . VAL A 1 553 ? -14.497 -0.984 17.552 1.00 96.56 553 VAL A CA 1
ATOM 4208 C C . VAL A 1 553 ? -13.296 -1.714 18.139 1.00 96.56 553 VAL A C 1
ATOM 4210 O O . VAL A 1 553 ? -12.216 -1.136 18.262 1.00 96.56 553 VAL A O 1
ATOM 4213 N N . VAL A 1 554 ? -13.481 -2.972 18.531 1.00 96.62 554 VAL A N 1
ATOM 4214 C CA . VAL A 1 554 ? -12.395 -3.840 18.997 1.00 96.62 554 VAL A CA 1
ATOM 4215 C C . VAL A 1 554 ? -11.837 -4.593 17.800 1.00 96.62 554 VAL A C 1
ATOM 4217 O O . VAL A 1 554 ? -12.582 -5.229 17.062 1.00 96.62 554 VAL A O 1
ATOM 4220 N N . ILE A 1 555 ? -10.527 -4.512 17.600 1.00 96.75 555 ILE A N 1
ATOM 4221 C CA . ILE A 1 555 ? -9.819 -5.151 16.498 1.00 96.75 555 ILE A CA 1
ATOM 4222 C C . ILE A 1 555 ? -8.759 -6.084 17.085 1.00 96.75 555 ILE A C 1
ATOM 4224 O O . ILE A 1 555 ? -7.813 -5.642 17.739 1.00 96.75 555 ILE A O 1
ATOM 4228 N N . ALA A 1 556 ? -8.916 -7.389 16.866 1.00 94.56 556 ALA A N 1
ATOM 4229 C CA . ALA A 1 556 ? -8.038 -8.411 17.440 1.00 94.56 556 ALA A CA 1
ATOM 4230 C C . ALA A 1 556 ? -7.688 -9.515 16.433 1.00 94.56 556 ALA A C 1
ATOM 4232 O O . ALA A 1 556 ? -8.207 -9.563 15.326 1.00 94.56 556 ALA A O 1
ATOM 4233 N N . LYS A 1 557 ? -6.789 -10.444 16.773 1.00 89.19 557 LYS A N 1
ATOM 4234 C CA . LYS A 1 557 ? -6.516 -11.616 15.906 1.00 89.19 557 LYS A CA 1
ATOM 4235 C C . LYS A 1 557 ? -7.633 -12.656 15.914 1.00 89.19 557 LYS A C 1
ATOM 4237 O O . LYS A 1 557 ? -7.780 -13.412 14.960 1.00 89.19 557 LYS A O 1
ATOM 4242 N N . THR A 1 558 ? -8.381 -12.735 17.008 1.00 87.38 558 THR A N 1
ATOM 4243 C CA . THR A 1 558 ? -9.481 -13.683 17.178 1.00 87.38 558 THR A CA 1
ATOM 4244 C C . THR A 1 558 ? -10.684 -12.951 17.746 1.00 87.38 558 THR A C 1
ATOM 4246 O O . THR A 1 558 ? -10.532 -12.109 18.630 1.00 87.38 558 THR A O 1
ATOM 4249 N N . ALA A 1 559 ? -11.878 -13.283 17.256 1.00 85.25 559 ALA A N 1
ATOM 4250 C CA . ALA A 1 559 ? -13.110 -12.596 17.637 1.00 85.25 559 ALA A CA 1
ATOM 4251 C C . ALA A 1 559 ? -13.454 -12.738 19.136 1.00 85.25 559 ALA A C 1
ATOM 4253 O O . ALA A 1 559 ? -14.192 -11.941 19.694 1.00 85.25 559 ALA A O 1
ATOM 4254 N N . ASP A 1 560 ? -12.916 -13.733 19.829 1.00 87.50 560 ASP A N 1
ATOM 4255 C CA . ASP A 1 560 ? -13.132 -13.932 21.264 1.00 87.50 560 ASP A CA 1
ATOM 4256 C C . ASP A 1 560 ? -12.164 -13.132 22.159 1.00 87.50 560 ASP A C 1
ATOM 4258 O O . ASP A 1 560 ? -12.278 -13.178 23.383 1.00 87.50 560 ASP A O 1
ATOM 4262 N N . THR A 1 561 ? -11.202 -12.408 21.578 1.00 92.88 561 THR A N 1
ATOM 4263 C CA . THR A 1 561 ? -10.265 -11.568 22.333 1.00 92.88 561 THR A CA 1
ATOM 4264 C C . THR A 1 561 ? -10.854 -10.169 22.516 1.00 92.88 561 THR A C 1
ATOM 4266 O O . THR A 1 561 ? -10.743 -9.325 21.632 1.00 92.88 561 THR A O 1
ATOM 4269 N N . LEU A 1 562 ? -11.462 -9.926 23.680 1.00 92.38 562 LEU A N 1
ATOM 4270 C CA . LEU A 1 562 ? -12.109 -8.662 24.051 1.00 92.38 562 LEU A CA 1
ATOM 4271 C C . LEU A 1 562 ? -11.486 -8.059 25.329 1.00 92.38 562 LEU A C 1
ATOM 4273 O O . LEU A 1 562 ? -10.877 -8.805 26.103 1.00 92.38 562 LEU A O 1
ATOM 4277 N N . PRO A 1 563 ? -11.644 -6.740 25.572 1.00 92.88 563 PRO A N 1
ATOM 4278 C CA . PRO A 1 563 ? -11.347 -6.103 26.862 1.00 92.88 563 PRO A CA 1
ATOM 4279 C C . PRO A 1 563 ? -12.154 -6.691 28.033 1.00 92.88 563 PRO A C 1
ATOM 4281 O O . PRO A 1 563 ? -13.049 -7.515 27.831 1.00 92.88 563 PRO A O 1
ATOM 4284 N N . ASP A 1 564 ? -11.866 -6.240 29.263 1.00 91.69 564 ASP A N 1
ATOM 4285 C CA . ASP A 1 564 ? -12.611 -6.646 30.465 1.00 91.69 564 ASP A CA 1
ATOM 4286 C C . ASP A 1 564 ? -14.139 -6.533 30.235 1.00 91.69 564 ASP A C 1
ATOM 4288 O O . ASP A 1 564 ? -14.632 -5.448 29.902 1.00 91.69 564 ASP A O 1
ATOM 4292 N N . PRO A 1 565 ? -14.919 -7.616 30.441 1.00 90.00 565 PRO A N 1
ATOM 4293 C CA . PRO A 1 565 ? -16.370 -7.610 30.264 1.00 90.00 565 PRO A CA 1
ATOM 4294 C C . PRO A 1 565 ? -17.104 -6.477 30.993 1.00 90.00 565 PRO A C 1
ATOM 4296 O O . PRO A 1 565 ? -18.151 -6.032 30.526 1.00 90.00 565 PRO A O 1
ATOM 4299 N N . ARG A 1 566 ? -16.574 -5.985 32.121 1.00 89.94 566 ARG A N 1
ATOM 4300 C CA . ARG A 1 566 ? -17.148 -4.858 32.874 1.00 89.94 566 ARG A CA 1
ATOM 4301 C C . ARG A 1 566 ? -17.132 -3.558 32.073 1.00 89.94 566 ARG A C 1
ATOM 4303 O O . ARG A 1 566 ? -18.091 -2.796 32.161 1.00 89.94 566 ARG A O 1
ATOM 4310 N N . LEU A 1 567 ? -16.081 -3.327 31.282 1.00 88.12 567 LEU A N 1
ATOM 4311 C CA . LEU A 1 567 ? -15.987 -2.178 30.376 1.00 88.12 567 LEU A CA 1
ATOM 4312 C C . LEU A 1 567 ? -16.977 -2.317 29.220 1.00 88.12 567 LEU A C 1
ATOM 4314 O O . LEU A 1 567 ? -17.576 -1.330 28.799 1.00 88.12 567 LEU A O 1
ATOM 4318 N N . MET A 1 568 ? -17.185 -3.546 28.746 1.00 87.94 568 MET A N 1
ATOM 4319 C CA . MET A 1 568 ? -18.037 -3.846 27.593 1.00 87.94 568 MET A CA 1
ATOM 4320 C C . MET A 1 568 ? -19.536 -3.718 27.905 1.00 87.94 568 MET A C 1
ATOM 4322 O O . MET A 1 568 ? -20.298 -3.268 27.059 1.00 87.94 568 MET A O 1
ATOM 4326 N N . GLN A 1 569 ? -19.975 -4.071 29.120 1.00 83.06 569 GLN A N 1
ATOM 4327 C CA . GLN A 1 569 ? -21.402 -4.109 29.497 1.00 83.06 569 GLN A CA 1
ATOM 4328 C C . GLN A 1 569 ? -22.145 -2.772 29.355 1.00 83.06 569 GLN A C 1
ATOM 4330 O O . GLN A 1 569 ? -23.369 -2.770 29.240 1.00 83.06 569 GLN A O 1
ATOM 4335 N N . LYS A 1 570 ? -21.432 -1.643 29.392 1.00 75.06 570 LYS A N 1
ATOM 4336 C CA . LYS A 1 570 ? -22.026 -0.297 29.395 1.00 75.06 570 LYS A CA 1
ATOM 4337 C C . LYS A 1 570 ? -22.040 0.393 28.032 1.00 75.06 570 LYS A C 1
ATOM 4339 O O . LYS A 1 570 ? -22.554 1.502 27.935 1.00 75.06 570 LYS A O 1
ATOM 4344 N N . ARG A 1 571 ? -21.484 -0.232 26.990 1.00 87.31 571 ARG A N 1
ATOM 4345 C CA . ARG A 1 571 ? -21.226 0.428 25.705 1.00 87.31 571 ARG A CA 1
ATOM 4346 C C . ARG A 1 571 ? -21.617 -0.443 24.520 1.00 87.31 571 ARG A C 1
ATOM 4348 O O . ARG A 1 571 ? -21.533 -1.667 24.568 1.00 87.31 571 ARG A O 1
ATOM 4355 N N . PHE A 1 572 ? -22.009 0.208 23.430 1.00 88.50 572 PHE A N 1
ATOM 4356 C CA . PHE A 1 572 ? -22.069 -0.454 22.133 1.00 88.50 572 PHE A CA 1
ATOM 4357 C C . PHE A 1 572 ? -20.645 -0.819 21.692 1.00 88.50 572 PHE A C 1
ATOM 4359 O O . PHE A 1 572 ? -19.725 -0.009 21.842 1.00 88.50 572 PHE A O 1
ATOM 4366 N N . PHE A 1 573 ? -20.459 -2.011 21.127 1.00 91.88 573 PHE A N 1
ATOM 4367 C CA . PHE A 1 573 ? -19.195 -2.367 20.500 1.00 91.88 573 PHE A CA 1
ATOM 4368 C C . PHE A 1 573 ? -19.384 -3.207 19.241 1.00 91.88 573 PHE A C 1
ATOM 4370 O O . PHE A 1 573 ? -20.282 -4.044 19.160 1.00 91.88 573 PHE A O 1
ATOM 4377 N N . ALA A 1 574 ? -18.487 -2.998 18.284 1.00 93.38 574 ALA A N 1
ATOM 4378 C CA . ALA A 1 574 ? -18.287 -3.867 17.137 1.00 93.38 574 ALA A CA 1
ATOM 4379 C C . ALA A 1 574 ? -16.948 -4.591 17.282 1.00 93.38 574 ALA A C 1
ATOM 4381 O O . ALA A 1 574 ? -16.029 -4.096 17.937 1.00 93.38 574 ALA A O 1
ATOM 4382 N N . ASN A 1 575 ? -16.834 -5.765 16.674 1.00 93.50 575 ASN A N 1
ATOM 4383 C CA . ASN A 1 575 ? -15.640 -6.587 16.766 1.00 93.50 575 ASN A CA 1
ATOM 4384 C C . ASN A 1 575 ? -15.180 -7.008 15.375 1.00 93.50 575 ASN A C 1
ATOM 4386 O O . ASN A 1 575 ? -15.961 -7.580 14.617 1.00 93.50 575 ASN A O 1
ATOM 4390 N N . LEU A 1 576 ? -13.918 -6.737 15.067 1.00 94.06 576 LEU A N 1
ATOM 4391 C CA . LEU A 1 576 ? -13.278 -7.074 13.805 1.00 94.06 576 LEU A CA 1
ATOM 4392 C C . LEU A 1 576 ? -12.047 -7.938 14.071 1.00 94.06 576 LEU A C 1
ATOM 4394 O O . LEU A 1 576 ? -11.344 -7.785 15.073 1.00 94.06 576 LEU A O 1
ATOM 4398 N N . THR A 1 577 ? -11.755 -8.839 13.140 1.00 92.50 577 THR A N 1
ATOM 4399 C CA . THR A 1 577 ? -10.538 -9.651 13.184 1.00 92.50 577 THR A CA 1
ATOM 4400 C C . THR A 1 577 ? -9.495 -9.121 12.216 1.00 92.50 577 THR A C 1
ATOM 4402 O O . THR A 1 577 ? -9.851 -8.713 11.124 1.00 92.50 577 THR A O 1
ATOM 4405 N N . THR A 1 578 ? -8.212 -9.160 12.572 1.00 89.81 578 THR A N 1
ATOM 4406 C CA . THR A 1 578 ? -7.118 -8.847 11.640 1.00 89.81 578 THR A CA 1
ATOM 4407 C C . THR A 1 578 ? -6.760 -10.052 10.757 1.00 89.81 578 THR A C 1
ATOM 4409 O O . THR A 1 578 ? -6.655 -11.169 11.275 1.00 89.81 578 THR A O 1
ATOM 4412 N N . PRO A 1 579 ? -6.485 -9.842 9.457 1.00 92.75 579 PRO A N 1
ATOM 4413 C CA . PRO A 1 579 ? -6.724 -8.600 8.714 1.00 92.75 579 PRO A CA 1
ATOM 4414 C C . PRO A 1 579 ? -8.234 -8.355 8.488 1.00 92.75 579 PRO A C 1
ATOM 4416 O O . PRO A 1 579 ? -9.001 -9.314 8.500 1.00 92.75 579 PRO A O 1
ATOM 4419 N N . PHE A 1 580 ? -8.654 -7.099 8.295 1.00 93.12 580 PHE A N 1
ATOM 4420 C CA . PHE A 1 580 ? -10.069 -6.728 8.085 1.00 93.12 580 PHE A CA 1
ATOM 4421 C C . PHE A 1 580 ? -10.255 -5.862 6.837 1.00 93.12 580 PHE A C 1
ATOM 4423 O O . PHE A 1 580 ? -9.365 -5.084 6.494 1.00 93.12 580 PHE A O 1
ATOM 4430 N N . LEU A 1 581 ? -11.424 -5.958 6.202 1.00 93.06 581 LEU A N 1
ATOM 4431 C CA . LEU A 1 581 ? -11.838 -5.046 5.134 1.00 93.06 581 LEU A CA 1
ATOM 4432 C C . LEU A 1 581 ? -12.252 -3.681 5.684 1.00 93.06 581 LEU A C 1
ATOM 4434 O O . LEU A 1 581 ? -12.933 -3.592 6.710 1.00 93.06 581 LEU A O 1
ATOM 4438 N N . ILE A 1 582 ? -11.873 -2.618 4.977 1.00 94.81 582 ILE A N 1
ATOM 4439 C CA . ILE A 1 582 ? -12.208 -1.237 5.338 1.00 94.81 582 ILE A CA 1
ATOM 4440 C C . ILE A 1 582 ? -13.729 -1.041 5.389 1.00 94.81 582 ILE A C 1
ATOM 4442 O O . ILE A 1 582 ? -14.220 -0.366 6.291 1.00 94.81 582 ILE A O 1
ATOM 4446 N N . GLU A 1 583 ? -14.482 -1.680 4.499 1.00 91.69 583 GLU A N 1
ATOM 4447 C CA . GLU A 1 583 ? -15.946 -1.644 4.434 1.00 91.69 583 GLU A CA 1
ATOM 4448 C C . GLU A 1 583 ? -16.578 -2.121 5.743 1.00 91.69 583 GLU A C 1
ATOM 4450 O O . GLU A 1 583 ? -17.446 -1.451 6.294 1.00 91.69 583 GLU A O 1
ATOM 4455 N N . HIS A 1 584 ? -16.074 -3.212 6.325 1.00 92.50 584 HIS A N 1
ATOM 4456 C CA . HIS A 1 584 ? -16.560 -3.707 7.615 1.00 92.50 584 HIS A CA 1
ATOM 4457 C C . HIS A 1 584 ? -16.283 -2.730 8.760 1.00 92.50 584 HIS A C 1
ATOM 4459 O O . HIS A 1 584 ? -17.075 -2.613 9.698 1.00 92.50 584 HIS A O 1
ATOM 4465 N N . PHE A 1 585 ? -15.152 -2.022 8.704 1.00 95.06 585 PHE A N 1
ATOM 4466 C CA . PHE A 1 585 ? -14.863 -0.958 9.658 1.00 95.06 585 PHE A CA 1
ATOM 4467 C C . PHE A 1 585 ? -15.819 0.226 9.473 1.00 95.06 585 PHE A C 1
ATOM 4469 O O . PHE A 1 585 ? -16.355 0.738 10.457 1.00 95.06 585 PHE A O 1
ATOM 4476 N N . VAL A 1 586 ? -16.075 0.634 8.230 1.00 93.62 586 VAL A N 1
ATOM 4477 C CA . VAL A 1 586 ? -17.039 1.689 7.898 1.00 93.62 586 VAL A CA 1
ATOM 4478 C C . VAL A 1 586 ? -18.440 1.318 8.384 1.00 93.62 586 VAL A C 1
ATOM 4480 O O . VAL A 1 586 ? -19.076 2.132 9.052 1.00 93.62 586 VAL A O 1
ATOM 4483 N N . ASP A 1 587 ? -18.902 0.094 8.136 1.00 91.81 587 ASP A N 1
ATOM 4484 C CA . ASP A 1 587 ? -20.205 -0.400 8.585 1.00 91.81 587 ASP A CA 1
ATOM 4485 C C . ASP A 1 587 ? -20.320 -0.398 10.111 1.00 91.81 587 ASP A C 1
ATOM 4487 O O . ASP A 1 587 ? -21.319 0.072 10.663 1.00 91.81 587 ASP A O 1
ATOM 4491 N N . ALA A 1 588 ? -19.270 -0.843 10.808 1.00 92.31 588 ALA A N 1
ATOM 4492 C CA . ALA A 1 588 ? -19.199 -0.785 12.263 1.00 92.31 588 ALA A CA 1
ATOM 4493 C C . ALA A 1 588 ? -19.321 0.656 12.787 1.00 92.31 588 ALA A C 1
ATOM 4495 O O . ALA A 1 588 ? -20.088 0.915 13.718 1.00 92.31 588 ALA A O 1
ATOM 4496 N N . VAL A 1 589 ? -18.608 1.608 12.175 1.00 92.56 589 VAL A N 1
ATOM 4497 C CA . VAL A 1 589 ? -18.680 3.032 12.538 1.00 92.56 589 VAL A CA 1
ATOM 4498 C C . VAL A 1 589 ? -20.063 3.612 12.234 1.00 92.56 589 VAL A C 1
ATOM 4500 O O . VAL A 1 589 ? -20.640 4.289 13.085 1.00 92.56 589 VAL A O 1
ATOM 4503 N N . ASN A 1 590 ? -20.627 3.317 11.065 1.00 90.75 590 ASN A N 1
ATOM 4504 C CA . ASN A 1 590 ? -21.931 3.809 10.621 1.00 90.75 590 ASN A CA 1
ATOM 4505 C C . ASN A 1 590 ? -23.084 3.304 11.488 1.00 90.75 590 ASN A C 1
ATOM 4507 O O . ASN A 1 590 ? -24.031 4.049 11.746 1.00 90.75 590 ASN A O 1
ATOM 4511 N N . HIS A 1 591 ? -23.008 2.054 11.940 1.00 88.69 591 HIS A N 1
ATOM 4512 C CA . HIS A 1 591 ? -23.997 1.472 12.837 1.00 88.69 591 HIS A CA 1
ATOM 4513 C C . HIS A 1 591 ? -23.901 2.061 14.252 1.00 88.69 591 HIS A C 1
ATOM 4515 O O . HIS A 1 591 ? -24.915 2.290 14.908 1.00 88.69 591 HIS A O 1
ATOM 4521 N N . MET A 1 592 ? -22.679 2.342 14.708 1.00 87.50 592 MET A N 1
ATOM 4522 C CA . MET A 1 592 ? -22.397 2.908 16.026 1.00 87.50 592 MET A CA 1
ATOM 4523 C C . MET A 1 592 ? -22.741 4.401 16.133 1.00 87.50 592 MET A C 1
ATOM 4525 O O . MET A 1 592 ? -23.175 4.860 17.189 1.00 87.50 592 MET A O 1
ATOM 4529 N N . LEU A 1 593 ? -22.538 5.161 15.054 1.00 84.50 593 LEU A N 1
ATOM 4530 C CA . LEU A 1 593 ? -22.751 6.607 14.979 1.00 84.50 593 LEU A CA 1
ATOM 4531 C C . LEU A 1 593 ? -23.762 6.947 13.867 1.00 84.50 593 LEU A C 1
ATOM 4533 O O . LEU A 1 593 ? -23.377 7.495 12.827 1.00 84.50 593 LEU A O 1
ATOM 4537 N N . PRO A 1 594 ? -25.060 6.639 14.053 1.00 66.00 594 PRO A N 1
ATOM 4538 C CA . PRO A 1 594 ? -26.079 6.953 13.059 1.00 66.00 594 PRO A CA 1
ATOM 4539 C C . PRO A 1 594 ? -26.178 8.470 12.839 1.00 66.00 594 PRO A C 1
ATOM 4541 O O . PRO A 1 594 ? -25.935 9.264 13.750 1.00 66.00 594 PRO A O 1
ATOM 4544 N N . ALA A 1 595 ? -26.542 8.883 11.621 1.00 58.97 595 ALA A N 1
ATOM 4545 C CA . ALA A 1 595 ? -26.651 10.296 11.267 1.00 58.97 595 ALA A CA 1
ATOM 4546 C C . ALA A 1 595 ? -27.570 11.049 12.244 1.00 58.97 595 ALA A C 1
ATOM 4548 O O . ALA A 1 595 ? -28.700 10.625 12.502 1.00 58.97 595 ALA A O 1
ATOM 4549 N N . SER A 1 596 ? -27.100 12.189 12.758 1.00 54.25 596 SER A N 1
ATOM 4550 C CA . SER A 1 596 ? -27.923 13.099 13.553 1.00 54.25 596 SER A CA 1
ATOM 4551 C C . SER A 1 596 ? -29.168 13.462 12.748 1.00 54.25 596 SER A C 1
ATOM 4553 O O . SER A 1 596 ? -29.060 13.948 11.621 1.00 54.25 596 SER A O 1
ATOM 4555 N N . ASN A 1 597 ? -30.351 13.208 13.306 1.00 43.06 597 ASN A N 1
ATOM 4556 C CA . ASN A 1 597 ? -31.618 13.526 12.660 1.00 43.06 597 ASN A CA 1
ATOM 4557 C C . ASN A 1 597 ? -31.603 15.014 12.239 1.00 43.06 597 ASN A C 1
ATOM 4559 O O . ASN A 1 597 ? -31.395 15.865 13.110 1.00 43.06 597 ASN A O 1
ATOM 4563 N N . PRO A 1 598 ? -31.810 15.372 10.955 1.00 42.03 598 PRO A N 1
ATOM 4564 C CA . PRO A 1 598 ? -31.758 16.768 10.504 1.00 42.03 598 PRO A CA 1
ATOM 4565 C C . PRO A 1 598 ? -32.762 17.684 11.229 1.00 42.03 598 PRO A C 1
ATOM 4567 O O . PRO A 1 598 ? -32.604 18.900 11.204 1.00 42.03 598 PRO A O 1
ATOM 4570 N N . ALA A 1 599 ? -33.745 17.117 11.937 1.00 39.97 599 ALA A N 1
ATOM 4571 C CA . ALA A 1 599 ? -34.674 17.840 12.805 1.00 39.97 599 ALA A CA 1
ATOM 4572 C C . ALA A 1 599 ? -34.071 18.352 14.135 1.00 39.97 599 ALA A C 1
ATOM 4574 O O . ALA A 1 599 ? -34.727 19.124 14.825 1.00 39.97 599 ALA A O 1
ATOM 4575 N N . GLN A 1 600 ? -32.855 17.942 14.516 1.00 36.25 600 GLN A N 1
ATOM 4576 C CA . GLN A 1 600 ? -32.172 18.416 15.735 1.00 36.25 600 GLN A CA 1
ATOM 4577 C C . GLN A 1 600 ? -31.111 19.499 15.464 1.00 36.25 600 GLN A C 1
ATOM 4579 O O . GLN A 1 600 ? -30.470 19.971 16.399 1.00 36.25 600 GLN A O 1
ATOM 4584 N N . ALA A 1 601 ? -30.930 19.902 14.202 1.00 31.47 601 ALA A N 1
ATOM 4585 C CA . ALA A 1 601 ? -29.986 20.942 13.783 1.00 31.47 601 ALA A CA 1
ATOM 4586 C C . ALA A 1 601 ? -30.686 22.186 13.193 1.00 31.47 601 ALA A C 1
ATOM 4588 O O . ALA A 1 601 ? -30.114 22.856 12.330 1.00 31.47 601 ALA A O 1
ATOM 4589 N N . ALA A 1 602 ? -31.918 22.463 13.636 1.00 29.36 602 ALA A N 1
ATOM 4590 C CA . ALA A 1 602 ? -32.680 23.672 13.316 1.00 29.36 602 ALA A CA 1
ATOM 4591 C C . ALA A 1 602 ? -32.812 24.572 14.547 1.00 29.36 602 ALA A C 1
ATOM 4593 O O . ALA A 1 602 ? -33.161 24.033 15.624 1.00 29.36 602 ALA A O 1
#

Sequence (602 aa):
MSGNHVLILDQGGLYRDLLSSYLSSQGFEVSATNNQAQAIKAASDKPVDLVVIDLCRVGKVGMRCIKKLRALNPSAKLPVLVLTDSAEREVIVLAAKLMVKKYLLKSRVSAVQLCSTMKSMIAEGVEPQQAPSAAEAPQAPTQAAASAPEPAGAQTPQAADAELLNAANLKELKPIMRRSDVYELLDGCGELKGMSPAVSEVMSMTRRKNCSIEALSKAIKKDQGMALKLLKMANSSVYDRGSPVDSINKAVMRMGINAVRQAVTNMSVIDSFGDTVDHRINAPHFWEHSIATGLIAAEATRALQRDDEAIENAFTMGLLHDTGRMVYTQILPDQMARVLDAADHLGESLERVESRLLLVNHAEAMDRILHAWKFPKELVGPIAFHHLSAGNIRRMAPKIVEPCCVVALANGLAHALLVGHSGNHTIYPVQEYLTALKLGGGFIEHIEEVIPDQATDLKLAMLAHSPGGWTDYRSEIAKSINHGNPRPVFVGTKAETDPIRVFLDRLFPPPVSDEVKPNFMVVSIQNRREVEAISQLIEQTEQKMEVADLPMVVIAKTADTLPDPRLMQKRFFANLTTPFLIEHFVDAVNHMLPASNPAQAA

InterPro domains:
  IPR001789 Signal transduction response regulator, receiver domain [PF00072] (6-107)
  IPR001789 Signal transduction response regulator, receiver domain [PS50110] (5-121)
  IPR001789 Signal transduction response regulator, receiver domain [SM00448] (4-118)
  IPR003607 HD/PDEase domain [SM00471] (282-358)
  IPR003607 HD/PDEase domain [cd00077] (284-387)
  IPR011006 CheY-like superfamily [SSF52172] (2-120)
  IPR013976 Cyclic di-GMP phosphodiesterase CdgJ, HDOD domain [PF08668] (197-387)
  IPR013976 Cyclic di-GMP phosphodiesterase CdgJ, HDOD domain [PS51833] (192-389)

pLDDT: mean 79.73, std 17.45, range [22.92, 98.69]